Protein 6WQY (pdb70)

Structure (mmCIF, N/CA/C/O backbone):
data_6WQY
#
_entry.id   6WQY
#
_cell.length_a   40.480
_cell.length_b   92.310
_cell.length_c   95.150
_cell.angle_alpha   90.00
_cell.angle_beta   90.00
_cell.angle_gamma   90.00
#
_symmetry.space_group_name_H-M   'P 21 21 21'
#
loop_
_entity.id
_entity.type
_entity.pdbx_description
1 polymer Cellulase
2 non-polymer 'MAGNESIUM ION'
3 non-polymer 'CHLORIDE ION'
4 water water
#
loop_
_atom_site.group_PDB
_atom_site.id
_atom_site.type_symbol
_atom_site.label_atom_id
_atom_site.label_alt_id
_atom_site.label_comp_id
_atom_site.label_asym_id
_atom_site.label_entity_id
_atom_site.label_seq_id
_atom_site.pdbx_PDB_ins_code
_atom_site.Cartn_x
_atom_site.Cartn_y
_atom_site.Cartn_z
_atom_site.occupancy
_atom_site.B_iso_or_equiv
_atom_site.auth_seq_id
_atom_site.auth_comp_id
_atom_site.auth_asym_id
_atom_site.auth_atom_id
_atom_site.pdbx_PDB_model_num
ATOM 1 N N . HIS A 1 7 ? 64.963 63.045 42.182 1.00 49.03 7 HIS A N 1
ATOM 2 C CA . HIS A 1 7 ? 65.462 62.358 40.999 1.00 43.80 7 HIS A CA 1
ATOM 3 C C . HIS A 1 7 ? 65.669 60.880 41.295 1.00 38.58 7 HIS A C 1
ATOM 4 O O . HIS A 1 7 ? 66.768 60.454 41.653 1.00 50.64 7 HIS A O 1
ATOM 17 N N . HIS A 1 8 ? 64.608 60.097 41.154 1.00 21.19 8 HIS A N 1
ATOM 18 C CA . HIS A 1 8 ? 64.719 58.662 41.343 1.00 21.07 8 HIS A CA 1
ATOM 19 C C . HIS A 1 8 ? 64.746 57.892 40.033 1.00 16.36 8 HIS A C 1
ATOM 20 O O . HIS A 1 8 ? 64.913 56.666 40.070 1.00 18.93 8 HIS A O 1
ATOM 34 N N . HIS A 1 9 ? 64.577 58.555 38.884 1.00 14.79 9 HIS A N 1
ATOM 35 C CA . HIS A 1 9 ? 64.423 57.806 37.649 1.00 12.58 9 HIS A CA 1
ATOM 36 C C . HIS A 1 9 ? 65.712 57.074 37.300 1.00 12.85 9 HIS A C 1
ATOM 37 O O . HIS A 1 9 ? 66.801 57.420 37.750 1.00 14.09 9 HIS A O 1
ATOM 51 N N . HIS A 1 10 ? 65.557 56.032 36.483 1.00 12.61 10 HIS A N 1
ATOM 52 C CA . HIS A 1 10 ? 66.688 55.203 36.101 1.00 12.93 10 HIS A CA 1
ATOM 53 C C . HIS A 1 10 ? 66.547 54.779 34.647 1.00 12.85 10 HIS A C 1
ATOM 54 O O . HIS A 1 10 ? 65.480 54.875 34.052 1.00 12.53 10 HIS A O 1
ATOM 68 N N . HIS A 1 11 ? 67.650 54.304 34.080 1.00 13.30 11 HIS A N 1
ATOM 69 C CA . HIS A 1 11 ? 67.619 53.894 32.682 1.00 13.55 11 HIS A CA 1
ATOM 70 C C . HIS A 1 11 ? 66.796 52.627 32.497 1.00 13.09 11 HIS A C 1
ATOM 71 O O . HIS A 1 11 ? 66.613 51.813 33.419 1.00 13.39 11 HIS A O 1
ATOM 85 N N . GLU A 1 12 ? 66.263 52.465 31.294 1.00 14.69 12 GLU A N 1
ATOM 86 C CA . GLU A 1 12 ? 65.448 51.306 30.955 1.00 15.88 12 GLU A CA 1
ATOM 87 C C . GLU A 1 12 ? 66.313 50.434 30.053 1.00 16.34 12 GLU A C 1
ATOM 88 O O . GLU A 1 12 ? 66.168 50.423 28.832 1.00 30.36 12 GLU A O 1
ATOM 100 N N . ASN A 1 13 ? 67.246 49.714 30.673 1.00 24.33 13 ASN A N 1
ATOM 101 C CA . ASN A 1 13 ? 68.209 48.881 29.950 1.00 25.80 13 ASN A CA 1
ATOM 102 C C . ASN A 1 13 ? 67.609 47.498 29.671 1.00 35.17 13 ASN A C 1
ATOM 103 O O . ASN A 1 13 ? 68.141 46.454 30.052 1.00 31.19 13 ASN A O 1
ATOM 114 N N . LEU A 1 14 ? 66.461 47.530 28.987 1.00 28.78 14 LEU A N 1
ATOM 115 C CA . LEU A 1 14 ? 65.752 46.347 28.501 1.00 37.24 14 LEU A CA 1
ATOM 116 C C . LEU A 1 14 ? 65.572 46.490 26.991 1.00 46.02 14 LEU A C 1
ATOM 117 O O . LEU A 1 14 ? 66.246 47.322 26.372 1.00 38.32 14 LEU A O 1
ATOM 133 N N . TYR A 1 15 ? 64.681 45.701 26.379 1.00 19.64 15 TYR A N 1
ATOM 134 C CA . TYR A 1 15 ? 64.534 45.759 24.926 1.00 17.17 15 TYR A CA 1
ATOM 135 C C . TYR A 1 15 ? 63.083 45.764 24.455 1.00 19.05 15 TYR A C 1
ATOM 136 O O . TYR A 1 15 ? 62.674 46.661 23.716 1.00 19.31 15 TYR A O 1
ATOM 154 N N . PHE A 1 16 ? 62.293 44.771 24.848 1.00 17.40 16 PHE A N 1
ATOM 155 C CA . PHE A 1 16 ? 60.921 44.682 24.368 1.00 17.71 16 PHE A CA 1
ATOM 156 C C . PHE A 1 16 ? 60.017 45.656 25.119 1.00 15.70 16 PHE A C 1
ATOM 157 O O . PHE A 1 16 ? 60.288 46.020 26.268 1.00 18.10 16 PHE A O 1
ATOM 174 N N . GLN A 1 17 ? 58.934 46.074 24.457 1.00 15.88 17 GLN A N 1
ATOM 175 C CA . GLN A 1 17 ? 57.940 46.942 25.080 1.00 14.39 17 GLN A CA 1
ATOM 176 C C . GLN A 1 17 ? 57.506 46.362 26.420 1.0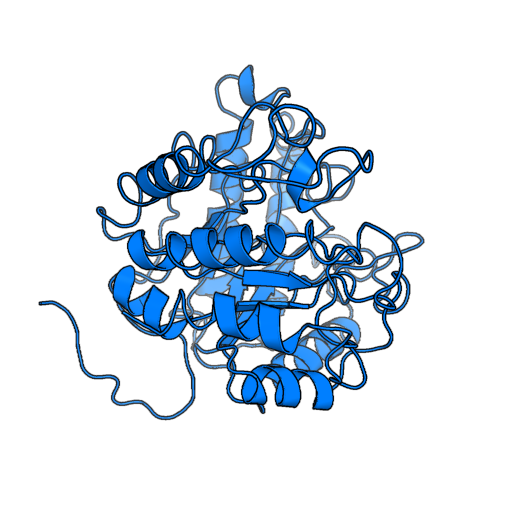0 12.04 17 GLN A C 1
ATOM 177 O O . GLN A 1 17 ? 57.303 45.152 26.539 1.00 13.32 17 GLN A O 1
ATOM 191 N N . SER A 1 18 ? 57.362 47.237 27.416 1.00 12.59 18 SER A N 1
ATOM 192 C CA . SER A 1 18 ? 56.968 46.802 28.751 1.00 12.07 18 SER A CA 1
ATOM 193 C C . SER A 1 18 ? 56.443 47.975 29.560 1.00 11.91 18 SER A C 1
ATOM 194 O O . SER A 1 18 ? 56.826 49.129 29.331 1.00 13.88 18 SER A O 1
ATOM 202 N N . VAL A 1 19 ? 55.589 47.679 30.540 1.00 10.39 19 VAL A N 1
ATOM 203 C CA . VAL A 1 19 ? 55.377 48.601 31.650 1.00 10.43 19 VAL A CA 1
ATOM 204 C C . VAL A 1 19 ? 56.670 48.645 32.458 1.00 11.11 19 VAL A C 1
ATOM 205 O O . VAL A 1 19 ? 57.379 47.631 32.573 1.00 11.79 19 VAL A O 1
ATOM 218 N N . SER A 1 20 ? 57.004 49.815 32.994 1.00 11.14 20 SER A N 1
ATOM 219 C CA . SER A 1 20 ? 58.263 49.964 33.719 1.00 11.29 20 SER A CA 1
ATOM 220 C C . SER A 1 20 ? 58.193 51.174 34.635 1.00 11.79 20 SER A C 1
ATOM 221 O O . SER A 1 20 ? 57.317 52.027 34.499 1.00 12.93 20 SER A O 1
ATOM 229 N N . GLY A 1 21 ? 59.146 51.244 35.566 1.00 11.95 21 GLY A N 1
ATOM 230 C CA . GLY A 1 21 ? 59.245 52.342 36.504 1.00 13.15 21 GLY A CA 1
ATOM 231 C C . GLY A 1 21 ? 58.928 51.912 37.924 1.00 11.50 21 GLY A C 1
ATOM 232 O O . GLY A 1 21 ? 58.196 50.946 38.173 1.00 11.62 21 GLY A O 1
ATOM 236 N N . GLU A 1 22 ? 59.475 52.680 38.877 1.00 11.76 22 GLU A N 1
ATOM 237 C CA . GLU A 1 22 ? 59.183 52.497 40.287 1.00 11.92 22 GLU A CA 1
ATOM 238 C C . GLU A 1 22 ? 58.278 53.582 40.839 1.00 13.74 22 GLU A C 1
ATOM 239 O O . GLU A 1 22 ? 57.589 53.345 41.835 1.00 17.71 22 GLU A O 1
ATOM 251 N N . THR A 1 23 ? 58.260 54.778 40.221 1.00 14.00 23 THR A N 1
ATOM 252 C CA . THR A 1 23 ? 57.470 55.894 40.709 1.00 14.51 23 THR A CA 1
ATOM 253 C C . THR A 1 23 ? 56.180 56.006 39.908 1.00 12.92 23 THR A C 1
ATOM 254 O O . THR A 1 23 ? 56.122 55.590 38.745 1.00 13.44 23 THR A O 1
ATOM 265 N N . PRO A 1 24 ? 55.131 56.571 40.506 1.00 13.09 24 PRO A N 1
ATOM 266 C CA . PRO A 1 24 ? 53.864 56.692 39.773 1.00 13.02 24 PRO A CA 1
ATOM 267 C C . PRO A 1 24 ? 53.984 57.376 38.434 1.00 13.15 24 PRO A C 1
ATOM 268 O O . PRO A 1 24 ? 53.364 56.933 37.466 1.00 13.27 24 PRO A O 1
ATOM 279 N N . LEU A 1 25 ? 54.740 58.463 38.344 1.00 13.86 25 LEU A N 1
ATOM 280 C CA . LEU A 1 25 ? 54.810 59.197 37.087 1.00 14.11 25 LEU A CA 1
ATOM 281 C C . LEU A 1 25 ? 55.563 58.407 36.024 1.00 14.37 25 LEU A C 1
ATOM 282 O O . LEU A 1 25 ? 55.195 58.449 34.844 1.00 14.09 25 LEU A O 1
ATOM 298 N N . GLU A 1 26 ? 56.602 57.660 36.417 1.00 14.34 26 GLU A N 1
ATOM 299 C CA . GLU A 1 26 ? 57.333 56.847 35.453 1.00 13.98 26 GLU A CA 1
ATOM 300 C C . GLU A 1 26 ? 56.505 55.666 34.960 1.00 12.91 26 GLU A C 1
ATOM 301 O O . GLU A 1 26 ? 56.549 55.306 33.776 1.00 13.27 26 GLU A O 1
ATOM 313 N N . ILE A 1 27 ? 55.762 55.039 35.859 1.00 12.11 27 ILE A N 1
ATOM 314 C CA . ILE A 1 27 ? 54.862 53.970 35.453 1.00 11.48 27 ILE A CA 1
ATOM 315 C C . ILE A 1 27 ? 53.822 54.512 34.485 1.00 11.64 27 ILE A C 1
ATOM 316 O O . ILE A 1 27 ? 53.515 53.889 33.458 1.00 11.71 27 ILE A O 1
ATOM 332 N N . ALA A 1 28 ? 53.297 55.701 34.771 1.00 11.42 28 ALA A N 1
ATOM 333 C CA . ALA A 1 28 ? 52.319 56.314 33.882 1.00 11.43 28 ALA A CA 1
ATOM 334 C C . ALA A 1 28 ? 52.900 56.584 32.499 1.00 11.68 28 ALA A C 1
ATOM 335 O O . ALA A 1 28 ? 52.218 56.362 31.493 1.00 12.27 28 ALA A O 1
ATOM 342 N N . VAL A 1 29 ? 54.144 57.074 32.422 1.00 12.49 29 VAL A N 1
ATOM 343 C CA . VAL A 1 29 ? 54.766 57.283 31.116 1.00 12.78 29 VAL A CA 1
ATOM 344 C C . VAL A 1 29 ? 54.800 55.986 30.329 1.00 12.90 29 VAL A C 1
ATOM 345 O O . VAL A 1 29 ? 54.518 55.967 29.126 1.00 13.51 29 VAL A O 1
ATOM 358 N N . SER A 1 30 ? 55.152 54.879 30.984 1.00 12.43 30 SER A N 1
ATOM 359 C CA . SER A 1 30 ? 55.286 53.623 30.260 1.00 11.69 30 SER A CA 1
ATOM 360 C C . SER A 1 30 ? 53.945 53.141 29.725 1.00 10.89 30 SER A C 1
ATOM 361 O O . SER A 1 30 ? 53.905 52.430 28.719 1.00 12.06 30 SER A O 1
ATOM 369 N N . LEU A 1 31 ? 52.837 53.491 30.392 1.00 10.70 31 LEU A N 1
ATOM 370 C CA . LEU A 1 31 ? 51.501 53.086 29.961 1.00 10.50 31 LEU A CA 1
ATOM 371 C C . LEU A 1 31 ? 50.896 54.032 28.928 1.00 9.78 31 LEU A C 1
ATOM 372 O O . LEU A 1 31 ? 49.997 53.616 28.186 1.00 10.16 31 LEU A O 1
ATOM 388 N N . GLY A 1 32 ? 51.353 55.276 28.865 1.00 10.82 32 GLY A N 1
ATOM 389 C CA . GLY A 1 32 ? 50.961 56.175 27.783 1.00 10.63 32 GLY A CA 1
ATOM 390 C C . GLY A 1 32 ? 49.467 56.405 27.672 1.00 10.36 32 GLY A C 1
ATOM 391 O O . GLY A 1 32 ? 48.786 56.740 28.651 1.00 11.02 32 GLY A O 1
ATOM 395 N N . LEU A 1 33 ? 48.962 56.270 26.444 1.00 10.21 33 LEU A N 1
ATOM 396 C CA . LEU A 1 33 ? 47.543 56.438 26.133 1.00 9.77 33 LEU A CA 1
ATOM 397 C C . LEU A 1 33 ? 46.947 55.066 25.885 1.00 9.27 33 LEU A C 1
ATOM 398 O O . LEU A 1 33 ? 47.480 54.289 25.079 1.00 10.06 33 LEU A O 1
ATOM 414 N N . GLY A 1 34 ? 45.845 54.757 26.566 1.00 9.29 34 GLY A N 1
ATOM 415 C CA . GLY A 1 34 ? 45.233 53.452 26.470 1.00 8.61 34 GLY A CA 1
ATOM 416 C C . GLY A 1 34 ? 43.910 53.433 25.717 1.00 8.27 34 GLY A C 1
ATOM 417 O O . GLY A 1 34 ? 43.256 54.443 25.499 1.00 8.91 34 GLY A O 1
ATOM 421 N N . TRP A 1 3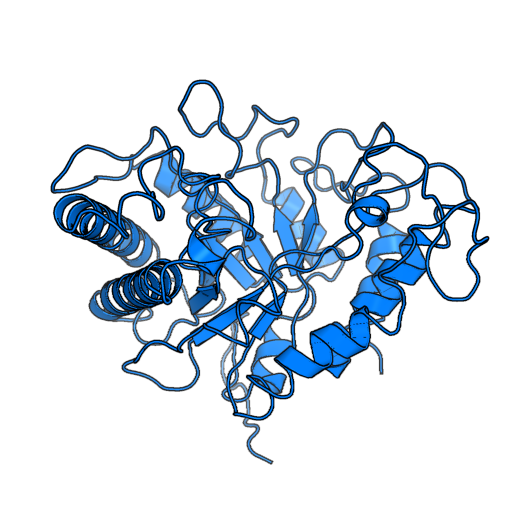5 ? 43.498 52.211 25.384 1.00 8.61 35 TRP A N 1
ATOM 422 C CA . TRP A 1 35 ? 42.271 51.939 24.649 1.00 8.78 35 TRP A CA 1
ATOM 423 C C . TRP A 1 35 ? 41.716 50.613 25.138 1.00 8.56 35 TRP A C 1
ATOM 424 O O . TRP A 1 35 ? 42.471 49.659 25.324 1.00 9.20 35 TRP A O 1
ATOM 445 N N . ASN A 1 36 ? 40.393 50.555 25.323 1.00 8.18 36 ASN A N 1
ATOM 446 C CA . ASN A 1 36 ? 39.712 49.334 25.728 1.00 8.27 36 ASN A CA 1
ATOM 447 C C . ASN A 1 36 ? 39.084 48.611 24.548 1.00 8.48 36 ASN A C 1
ATOM 448 O O . ASN A 1 36 ? 38.343 49.218 23.766 1.00 8.51 36 ASN A O 1
ATOM 459 N N . LEU A 1 37 ? 39.331 47.309 24.472 1.00 8.27 37 LEU A N 1
ATOM 460 C CA . LEU A 1 37 ? 38.662 46.406 23.529 1.00 8.57 37 LEU A CA 1
ATOM 461 C C . LEU A 1 37 ? 37.305 46.020 24.123 1.00 8.26 37 LEU A C 1
ATOM 462 O O . LEU A 1 37 ? 37.123 44.965 24.727 1.00 8.75 37 LEU A O 1
ATOM 478 N N . GLY A 1 38 ? 36.334 46.938 24.008 1.00 7.80 38 GLY A N 1
ATOM 479 C CA . GLY A 1 38 ? 35.067 46.787 24.699 1.00 8.20 38 GLY A CA 1
ATOM 480 C C . GLY A 1 38 ? 34.006 46.066 23.878 1.00 8.07 38 GLY A C 1
ATOM 481 O O . GLY A 1 38 ? 34.056 45.992 22.656 1.00 8.57 38 GLY A O 1
ATOM 485 N N . ASN A 1 39 ? 32.991 45.566 24.589 1.00 8.65 39 ASN A N 1
ATOM 486 C CA . ASN A 1 39 ? 31.934 44.749 23.978 1.00 9.36 39 ASN A CA 1
ATOM 487 C C . ASN A 1 39 ? 32.529 43.637 23.121 1.00 8.78 39 ASN A C 1
ATOM 488 O O . ASN A 1 39 ? 32.051 43.337 22.030 1.00 9.61 39 ASN A O 1
ATOM 499 N N . GLN A 1 40 ? 33.566 42.997 23.648 1.00 8.46 40 GLN A N 1
ATOM 500 C CA . GLN A 1 40 ? 34.375 42.020 22.921 1.00 8.24 40 GLN A CA 1
ATOM 501 C C . GLN A 1 40 ? 34.483 40.775 23.802 1.00 8.29 40 GLN A C 1
ATOM 502 O O . GLN A 1 40 ? 33.481 40.072 23.980 1.00 8.56 40 GLN A O 1
ATOM 516 N N . LEU A 1 41 ? 35.649 40.487 24.397 1.00 8.24 41 LEU A N 1
ATOM 517 C CA . LEU A 1 41 ? 35.725 39.325 25.288 1.00 8.43 41 LEU A CA 1
ATOM 518 C C . LEU A 1 41 ? 34.924 39.527 26.568 1.00 7.99 41 LEU A C 1
ATOM 519 O O . LEU A 1 41 ? 34.694 38.553 27.304 1.00 8.82 41 LEU A O 1
ATOM 535 N N . ASP A 1 42 ? 34.496 40.761 26.839 1.00 8.27 42 ASP A N 1
ATOM 536 C CA . ASP A 1 42 ? 33.569 41.045 27.922 1.00 8.00 42 ASP A CA 1
ATOM 537 C C . ASP A 1 42 ? 32.126 40.664 27.598 1.00 8.00 42 ASP A C 1
ATOM 538 O O . ASP A 1 42 ? 31.316 40.505 28.530 1.00 8.43 42 ASP A O 1
ATOM 547 N N . ALA A 1 43 ? 31.784 40.535 26.322 1.00 8.76 43 ALA A N 1
ATOM 548 C CA . ALA A 1 43 ? 30.405 40.284 25.931 1.00 9.19 43 ALA A CA 1
ATOM 549 C C . ALA A 1 43 ? 29.983 38.881 26.352 1.00 9.21 43 ALA A C 1
ATOM 550 O O . ALA A 1 43 ? 30.772 37.928 26.314 1.00 10.06 43 ALA A O 1
ATOM 557 N N . HIS A 1 44 ? 28.720 38.755 26.735 1.00 9.92 44 HIS A N 1
ATOM 558 C CA . HIS A 1 44 ? 28.181 37.469 27.146 1.00 10.62 44 HIS A CA 1
ATOM 559 C C . HIS A 1 44 ? 26.696 37.453 26.812 1.00 11.49 44 HIS A C 1
ATOM 560 O O . HIS A 1 44 ? 26.027 38.489 26.853 1.00 12.66 44 HIS A O 1
ATOM 574 N N . ASN A 1 45 ? 26.186 36.265 26.510 1.00 11.84 45 ASN A N 1
ATOM 575 C CA . ASN A 1 45 ? 24.805 36.104 26.099 1.00 14.82 45 ASN A CA 1
ATOM 576 C C . ASN A 1 45 ? 24.388 34.703 26.491 1.00 14.17 45 ASN A C 1
ATOM 577 O O . ASN A 1 45 ? 25.152 33.749 26.326 1.00 15.31 45 ASN A O 1
ATOM 588 N N . ASN A 1 46 ? 23.175 34.593 27.035 1.00 19.45 46 ASN A N 1
ATOM 589 C CA . ASN A 1 46 ? 22.620 33.303 27.445 1.00 25.05 46 ASN A CA 1
ATOM 590 C C . ASN A 1 46 ? 23.541 32.586 28.432 1.00 29.72 46 ASN A C 1
ATOM 591 O O . ASN A 1 46 ? 23.691 31.364 28.394 1.00 28.70 46 ASN A O 1
ATOM 602 N N . GLY A 1 47 ? 24.168 33.360 29.318 1.00 27.95 47 GLY A N 1
ATOM 603 C CA . GLY A 1 47 ? 24.960 32.821 30.403 1.00 26.44 47 GLY A CA 1
ATOM 604 C C . GLY A 1 47 ? 26.405 32.506 30.077 1.00 23.49 47 GLY A C 1
ATOM 605 O O . GLY A 1 47 ? 27.140 32.056 30.969 1.00 23.10 47 GLY A O 1
ATOM 609 N N . VAL A 1 48 ? 26.850 32.735 28.844 1.00 15.51 48 VAL A N 1
ATOM 610 C CA . VAL A 1 48 ? 28.176 32.327 28.418 1.00 13.23 48 VAL A CA 1
ATOM 611 C C . VAL A 1 48 ? 28.830 33.490 27.705 1.00 12.40 48 VAL A C 1
ATOM 612 O O . VAL A 1 48 ? 28.203 34.172 26.884 1.00 12.72 48 VAL A O 1
ATOM 625 N N . ALA A 1 49 ? 30.095 33.718 28.011 1.00 11.18 49 ALA A N 1
ATOM 626 C CA . ALA A 1 49 ? 30.901 34.653 27.245 1.00 10.48 49 ALA A CA 1
ATOM 627 C C . ALA A 1 49 ? 30.775 34.341 25.765 1.00 10.94 49 ALA A C 1
ATOM 628 O O . ALA A 1 49 ? 30.803 33.182 25.361 1.00 14.05 49 ALA A O 1
ATOM 635 N N . ASP A 1 50 ? 30.597 35.385 24.957 1.00 10.96 50 ASP A N 1
ATOM 636 C CA . ASP A 1 50 ? 30.232 35.231 23.545 1.00 11.46 50 ASP A CA 1
ATOM 637 C C . ASP A 1 50 ? 30.730 36.505 22.839 1.00 10.97 50 ASP A C 1
ATOM 638 O O . ASP A 1 50 ? 30.023 37.508 22.777 1.00 11.17 50 ASP A O 1
ATOM 647 N N . GLU A 1 51 ? 31.962 36.436 22.351 1.00 10.43 51 GLU A N 1
ATOM 648 C CA . GLU A 1 51 ? 32.702 37.602 21.878 1.00 10.61 51 GLU A CA 1
ATOM 649 C C . GLU A 1 51 ? 31.981 38.378 20.785 1.00 10.31 51 GLU A C 1
ATOM 650 O O . GLU A 1 51 ? 32.148 39.604 20.692 1.00 11.47 51 GLU A O 1
ATOM 662 N N . THR A 1 52 ? 31.227 37.706 19.933 1.00 10.38 52 THR A N 1
ATOM 663 C CA . THR A 1 52 ? 30.625 38.359 18.782 1.00 10.59 52 THR A CA 1
ATOM 664 C C . THR A 1 52 ? 29.154 38.694 19.002 1.00 10.60 52 THR A C 1
ATOM 665 O O . THR A 1 52 ? 28.463 39.038 18.033 1.00 12.68 52 THR A O 1
ATOM 676 N N . SER A 1 53 ? 28.663 38.634 20.243 1.00 10.70 53 SER A N 1
ATOM 677 C CA . SER A 1 53 ? 27.239 38.790 20.488 1.00 11.47 53 SER A CA 1
ATOM 678 C C . SER A 1 53 ? 26.803 40.210 20.819 1.00 10.82 53 SER A C 1
ATOM 679 O O . SER A 1 53 ? 25.587 40.448 20.907 1.00 11.59 53 SER A O 1
ATOM 687 N N . TRP A 1 54 ? 27.740 41.137 21.027 1.00 10.01 54 TRP A N 1
ATOM 688 C CA . TRP A 1 54 ? 27.403 42.515 21.373 1.00 10.17 54 TRP A CA 1
ATOM 689 C C . TRP A 1 54 ? 27.920 43.477 20.305 1.00 10.22 54 TRP A C 1
ATOM 690 O O . TRP A 1 54 ? 28.537 44.503 20.615 1.00 11.24 54 TRP A O 1
ATOM 711 N N . GLY A 1 55 ? 27.693 43.149 19.044 1.00 10.51 55 GLY A N 1
ATOM 712 C CA . GLY A 1 55 ? 27.877 44.110 17.987 1.00 11.59 55 GLY A CA 1
ATOM 713 C C . GLY A 1 55 ? 29.233 44.150 17.322 1.00 10.69 55 GLY A C 1
ATOM 714 O O . GLY A 1 55 ? 29.416 44.968 16.404 1.00 12.89 55 GLY A O 1
ATOM 718 N N . ASN A 1 56 ? 30.175 43.308 17.729 1.00 9.72 56 ASN A N 1
ATOM 719 C CA . ASN A 1 56 ? 31.499 43.273 17.122 1.00 9.94 56 ASN A CA 1
ATOM 720 C C . ASN A 1 56 ? 31.783 41.915 16.503 1.00 9.87 56 ASN A C 1
ATOM 721 O O . ASN A 1 56 ? 31.389 40.883 17.043 1.00 11.27 56 ASN A O 1
ATOM 732 N N . ALA A 1 57 ? 32.466 41.922 15.365 1.00 9.81 57 ALA A N 1
ATOM 733 C CA . ALA A 1 57 ? 33.098 40.719 14.846 1.00 10.01 57 ALA A CA 1
ATOM 734 C C . ALA A 1 57 ? 34.375 40.451 15.638 1.00 9.29 57 ALA A C 1
ATOM 735 O O . ALA A 1 57 ? 34.843 41.288 16.411 1.00 9.90 57 ALA A O 1
ATOM 742 N N . ALA A 1 58 ? 34.940 39.263 15.442 1.00 10.57 58 ALA A N 1
ATOM 743 C CA . ALA A 1 58 ? 36.087 38.834 16.228 1.00 10.83 58 ALA A CA 1
ATOM 744 C C . ALA A 1 58 ? 37.282 39.754 16.033 1.00 10.27 58 ALA A C 1
ATOM 745 O O . ALA A 1 58 ? 37.603 40.172 14.919 1.00 11.32 58 ALA A O 1
ATOM 752 N N . ALA A 1 59 ? 37.969 40.048 17.135 1.00 9.87 59 ALA A N 1
ATOM 753 C CA . ALA A 1 59 ? 39.156 40.898 17.101 1.00 10.23 59 ALA A CA 1
ATOM 754 C C . ALA A 1 59 ? 40.297 40.196 16.378 1.00 10.25 59 ALA A C 1
ATOM 755 O O . ALA A 1 59 ? 40.395 38.964 16.380 1.00 10.79 59 ALA A O 1
ATOM 762 N N . THR A 1 60 ? 41.190 40.999 15.783 1.00 10.77 60 THR A N 1
ATOM 763 C CA . THR A 1 60 ? 42.243 40.498 14.914 1.00 11.70 60 THR A CA 1
ATOM 764 C C . THR A 1 60 ? 43.560 41.220 15.178 1.00 10.29 60 THR A C 1
ATOM 765 O O . THR A 1 60 ? 43.599 42.300 15.770 1.00 10.98 60 THR A O 1
ATOM 776 N N . GLN A 1 61 ? 44.641 40.627 14.660 1.00 11.42 61 GLN A N 1
ATOM 777 C CA . GLN A 1 61 ? 45.922 41.323 14.642 1.00 11.18 61 GLN A CA 1
ATOM 778 C C . GLN A 1 61 ? 45.812 42.660 13.926 1.00 11.07 61 GLN A C 1
ATOM 779 O O . GLN A 1 61 ? 46.447 43.641 14.324 1.00 12.15 61 GLN A O 1
ATOM 793 N N . ALA A 1 62 ? 45.018 42.720 12.856 1.00 11.68 62 ALA A N 1
ATOM 794 C CA . ALA A 1 62 ? 44.891 43.955 12.096 1.00 12.29 62 ALA A CA 1
ATOM 795 C C . ALA A 1 62 ? 44.410 45.103 12.974 1.00 11.29 62 ALA A C 1
ATOM 796 O O . ALA A 1 62 ? 44.852 46.246 12.812 1.00 12.01 62 ALA A O 1
ATOM 803 N N . LEU A 1 63 ? 43.495 44.833 13.903 1.00 10.83 63 LEU A N 1
ATOM 804 C CA . LEU A 1 63 ? 43.055 45.876 14.829 1.00 10.64 63 LEU A CA 1
ATOM 805 C C . LEU A 1 63 ? 44.223 46.385 15.662 1.00 9.94 63 LEU A C 1
ATOM 806 O O . LEU A 1 63 ? 44.423 47.593 15.802 1.00 10.58 63 LEU A O 1
ATOM 822 N N . PHE A 1 64 ? 44.988 45.474 16.257 1.00 10.24 64 PHE A N 1
ATOM 823 C CA . PHE A 1 64 ? 46.068 45.885 17.150 1.00 10.58 64 PHE A CA 1
ATOM 824 C C . PHE A 1 64 ? 47.169 46.607 16.399 1.00 10.93 64 PHE A C 1
ATOM 825 O O . PHE A 1 64 ? 47.740 47.572 16.918 1.00 10.63 64 PHE A O 1
ATOM 842 N N . ASP A 1 65 ? 47.450 46.193 15.164 1.00 10.90 65 ASP A N 1
ATOM 843 C CA . ASP A 1 65 ? 48.398 46.931 14.347 1.00 11.40 65 ASP A CA 1
ATOM 844 C C . ASP A 1 65 ? 47.909 48.353 14.117 1.00 11.43 65 ASP A C 1
ATOM 845 O O . ASP A 1 65 ? 48.692 49.311 14.160 1.00 12.26 65 ASP A O 1
ATOM 854 N N . ALA A 1 66 ? 46.601 48.506 13.874 1.00 11.05 66 ALA A N 1
ATOM 855 C CA . ALA A 1 66 ? 46.026 49.824 13.659 1.00 11.94 66 ALA A CA 1
ATOM 856 C C . ALA A 1 66 ? 46.105 50.671 14.923 1.00 10.44 66 ALA A C 1
ATOM 857 O O . ALA A 1 66 ? 46.378 51.877 14.843 1.00 11.59 66 ALA A O 1
ATOM 864 N N . LEU A 1 67 ? 45.868 50.074 16.095 1.00 10.38 67 LEU A N 1
ATOM 865 C CA . LEU A 1 67 ? 45.968 50.832 17.344 1.00 10.83 67 LEU A CA 1
ATOM 866 C C . LEU A 1 67 ? 47.383 51.369 17.535 1.00 10.70 67 LEU A C 1
ATOM 867 O O . LEU A 1 67 ? 47.580 52.527 17.919 1.00 11.10 67 LEU A O 1
ATOM 883 N N . ALA A 1 68 ? 48.387 50.519 17.301 1.00 11.31 68 ALA A N 1
ATOM 884 C CA . ALA A 1 68 ? 49.773 50.946 17.438 1.00 12.10 68 ALA A CA 1
ATOM 885 C C . ALA A 1 68 ? 50.112 52.011 16.406 1.00 11.37 68 ALA A C 1
ATOM 886 O O . ALA A 1 68 ? 50.754 53.021 16.730 1.00 12.85 68 ALA A O 1
ATOM 893 N N . ASN A 1 69 ? 49.670 51.826 15.167 1.00 12.04 69 ASN A N 1
ATOM 894 C CA . ASN A 1 69 ? 49.952 52.831 14.146 1.00 13.23 69 ASN A CA 1
ATOM 895 C C . ASN A 1 69 ? 49.314 54.170 14.481 1.00 12.58 69 ASN A C 1
ATOM 896 O O . ASN A 1 69 ? 49.861 55.220 14.134 1.00 14.03 69 ASN A O 1
ATOM 907 N N . ALA A 1 70 ? 48.158 54.148 15.136 1.00 11.98 70 ALA A N 1
ATOM 908 C CA . ALA A 1 70 ? 47.462 55.366 15.527 1.00 12.14 70 ALA A CA 1
ATOM 909 C C . ALA A 1 70 ? 48.103 56.059 16.722 1.00 12.20 70 ALA A C 1
ATOM 910 O O . ALA A 1 70 ? 47.738 57.203 17.019 1.00 13.68 70 ALA A O 1
ATOM 917 N N . GLY A 1 71 ? 49.029 55.407 17.415 1.00 11.99 71 GLY A N 1
ATOM 918 C CA . GLY A 1 71 ? 49.738 56.014 18.512 1.00 12.33 71 GLY A CA 1
ATOM 919 C C . GLY A 1 71 ? 49.270 55.641 19.897 1.00 11.16 71 GLY A C 1
ATOM 920 O O . GLY A 1 71 ? 49.729 56.261 20.870 1.00 12.11 71 GLY A O 1
ATOM 924 N N . PHE A 1 72 ? 48.393 54.658 20.030 1.00 10.96 72 PHE A N 1
ATOM 925 C CA . PHE A 1 72 ? 48.090 54.142 21.357 1.00 10.04 72 PHE A CA 1
ATOM 926 C C . PHE A 1 72 ? 49.281 53.355 21.892 1.00 10.40 72 PHE A C 1
ATOM 927 O O . PHE A 1 72 ? 50.069 52.787 21.134 1.00 11.93 72 PHE A O 1
ATOM 944 N N . THR A 1 73 ? 49.403 53.332 23.221 1.00 9.84 73 THR A N 1
ATOM 945 C CA . THR A 1 73 ? 50.497 52.675 23.930 1.00 10.56 73 THR A CA 1
ATOM 946 C C . THR A 1 73 ? 50.093 51.336 24.525 1.00 9.46 73 THR A C 1
ATOM 947 O O . THR A 1 73 ? 50.912 50.397 24.589 1.00 10.12 73 THR A O 1
ATOM 958 N N . SER A 1 74 ? 48.850 51.263 25.013 1.00 9.20 74 SER A N 1
ATOM 959 C CA . SER A 1 74 ? 48.400 50.163 25.846 1.00 9.07 74 SER A CA 1
ATOM 960 C C . SER A 1 74 ? 46.948 49.832 25.525 1.00 9.11 74 SER A C 1
ATOM 961 O O . SER A 1 74 ? 46.163 50.723 25.198 1.00 9.50 74 SER A O 1
ATOM 969 N N . VAL A 1 75 ? 46.580 48.559 25.672 1.00 8.68 75 VAL A N 1
ATOM 970 C CA . VAL A 1 75 ? 45.203 48.121 25.457 1.00 8.33 75 VAL A CA 1
ATOM 971 C C . VAL A 1 75 ? 44.710 47.367 26.675 1.00 8.65 75 VAL A C 1
ATOM 972 O O . VAL A 1 75 ? 45.348 46.401 27.117 1.00 10.61 75 VAL A O 1
ATOM 985 N N . ARG A 1 76 ? 43.536 47.751 27.175 1.00 7.71 76 ARG A N 1
ATOM 986 C CA . ARG A 1 76 ? 42.836 46.966 28.178 1.00 7.85 76 ARG A CA 1
ATOM 987 C C . ARG A 1 76 ? 41.885 46.031 27.460 1.00 7.60 76 ARG A C 1
ATOM 988 O O . ARG A 1 76 ? 41.122 46.449 26.577 1.00 8.22 76 ARG A O 1
ATOM 1009 N N . ILE A 1 77 ? 41.968 44.758 27.825 1.00 7.66 77 ILE A N 1
ATOM 1010 C CA . ILE A 1 77 ? 41.218 43.661 27.232 1.00 8.22 77 ILE A CA 1
ATOM 1011 C C . ILE A 1 77 ? 40.307 43.130 28.336 1.00 7.61 77 ILE A C 1
ATOM 1012 O O . ILE A 1 77 ? 40.682 42.208 29.084 1.00 8.49 77 ILE A O 1
ATOM 1028 N N . PRO A 1 78 ? 39.106 43.674 28.488 1.00 7.85 78 PRO A N 1
ATOM 1029 C CA . PRO A 1 78 ? 38.163 43.110 29.459 1.00 8.17 78 PRO A CA 1
ATOM 1030 C C . PRO A 1 78 ? 37.804 41.694 29.043 1.00 7.56 78 PRO A C 1
ATOM 1031 O O . PRO A 1 78 ? 37.552 41.429 27.863 1.00 8.71 78 PRO A O 1
ATOM 1042 N N . VAL A 1 79 ? 37.748 40.781 30.021 1.00 7.43 79 VAL A N 1
ATOM 1043 C CA . VAL A 1 79 ? 37.412 39.387 29.739 1.00 7.71 79 VAL A CA 1
ATOM 1044 C C . VAL A 1 79 ? 36.335 38.942 30.723 1.00 7.59 79 VAL A C 1
ATOM 1045 O O . VAL A 1 79 ? 36.562 38.943 31.938 1.00 7.66 79 VAL A O 1
ATOM 1058 N N . THR A 1 80 ? 35.185 38.541 30.189 1.00 7.88 80 THR A N 1
ATOM 1059 C CA . THR A 1 80 ? 34.151 37.864 30.956 1.00 7.88 80 THR A CA 1
ATOM 1060 C C . THR A 1 80 ? 34.357 36.364 30.812 1.00 7.79 80 THR A C 1
ATOM 1061 O O . THR A 1 80 ? 34.567 35.865 29.701 1.00 8.76 80 THR A O 1
ATOM 1072 N N . TRP A 1 81 ? 34.300 35.637 31.939 1.00 8.03 81 TRP A N 1
ATOM 1073 C CA . TRP A 1 81 ? 34.635 34.223 31.974 1.00 8.35 81 TRP A CA 1
ATOM 1074 C C . TRP A 1 81 ? 33.402 33.363 32.222 1.00 8.94 81 TRP A C 1
ATOM 1075 O O . TRP A 1 81 ? 33.517 32.131 32.331 1.00 9.54 81 TRP A O 1
ATOM 1096 N N . LEU A 1 82 ? 32.234 33.991 32.337 1.00 9.06 82 LEU A N 1
ATOM 1097 C CA . LEU A 1 82 ? 30.986 33.296 32.594 1.00 9.69 82 LEU A CA 1
ATOM 1098 C C . LEU A 1 82 ? 30.770 32.188 31.575 1.00 9.52 82 LEU A C 1
ATOM 1099 O O . LEU A 1 82 ? 30.978 32.360 30.374 1.00 10.26 82 LEU A O 1
ATOM 1115 N N . GLY A 1 83 ? 30.346 31.033 32.070 1.00 10.37 83 GLY A N 1
ATOM 1116 C CA . GLY A 1 83 ? 30.096 29.890 31.228 1.00 12.28 83 GLY A CA 1
ATOM 1117 C C . GLY A 1 83 ? 31.323 29.135 30.787 1.00 11.51 83 GLY A C 1
ATOM 1118 O O . GLY A 1 83 ? 31.188 28.135 30.070 1.00 13.82 83 GLY A O 1
ATOM 1122 N N . HIS A 1 84 ? 32.511 29.546 31.208 1.00 10.70 84 HIS A N 1
ATOM 1123 C CA . HIS A 1 84 ? 33.762 28.901 30.836 1.00 11.07 84 HIS A CA 1
ATOM 1124 C C . HIS A 1 84 ? 34.582 28.472 32.044 1.00 12.04 84 HIS A C 1
ATOM 1125 O O . HIS A 1 84 ? 35.792 28.226 31.911 1.00 12.75 84 HIS A O 1
ATOM 1139 N N . VAL A 1 85 ? 33.963 28.375 33.215 1.00 11.80 85 VAL A N 1
ATOM 1140 C CA . VAL A 1 85 ? 34.655 27.981 34.438 1.00 11.40 85 VAL A CA 1
ATOM 1141 C C . VAL A 1 85 ? 33.904 26.821 35.077 1.00 11.89 85 VAL A C 1
ATOM 1142 O O . VAL A 1 85 ? 32.679 26.883 35.255 1.00 13.23 85 VAL A O 1
ATOM 1155 N N . GLY A 1 86 ? 34.627 25.759 35.409 1.00 11.49 86 GLY A N 1
ATOM 1156 C CA . GLY A 1 86 ? 34.041 24.580 36.000 1.00 13.04 86 GLY A CA 1
ATOM 1157 C C . GLY A 1 86 ? 33.681 24.781 37.464 1.00 13.24 86 GLY A C 1
ATOM 1158 O O . GLY A 1 86 ? 33.792 25.861 38.041 1.00 13.31 86 GLY A O 1
ATOM 1162 N N . GLU A 1 87 ? 33.251 23.682 38.072 1.00 14.79 87 GLU A N 1
ATOM 1163 C CA . GLU A 1 87 ? 32.767 23.692 39.441 1.00 15.41 87 GLU A CA 1
ATOM 1164 C C . GLU A 1 87 ? 33.924 23.644 40.438 1.00 13.75 87 GLU A C 1
ATOM 1165 O O . GLU A 1 87 ? 35.074 23.329 40.104 1.00 14.16 87 GLU A O 1
ATOM 1177 N N . ALA A 1 88 ? 33.596 23.955 41.692 1.00 15.13 88 ALA A N 1
ATOM 1178 C CA . ALA A 1 88 ? 34.550 23.822 42.777 1.00 14.66 88 ALA A CA 1
ATOM 1179 C C . ALA A 1 88 ? 34.968 22.358 42.921 1.00 14.51 88 ALA A C 1
ATOM 1180 O O . ALA A 1 88 ? 34.197 21.449 42.593 1.00 16.81 88 ALA A O 1
ATOM 1187 N N . PRO A 1 89 ? 36.176 22.089 43.437 1.00 14.99 89 PRO A N 1
ATOM 1188 C CA . PRO A 1 89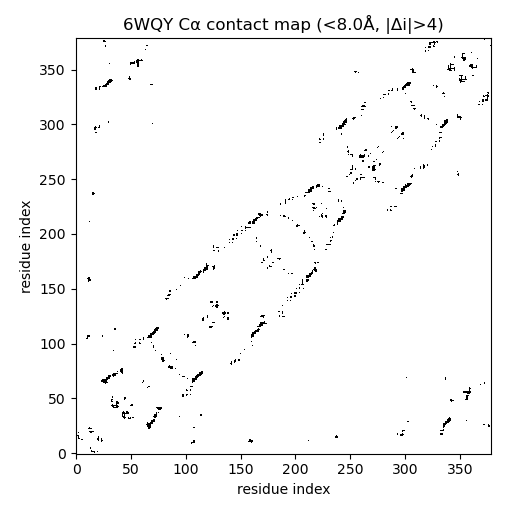 ? 37.149 23.055 43.947 1.00 15.44 89 PRO A CA 1
ATOM 1189 C C . PRO A 1 89 ? 38.136 23.576 42.903 1.00 13.99 89 PRO A C 1
ATOM 1190 O O . PRO A 1 89 ? 38.903 24.490 43.191 1.00 16.07 89 PRO A O 1
ATOM 1201 N N . ASP A 1 90 ? 38.144 22.985 41.711 1.00 13.83 90 ASP A N 1
ATOM 1202 C CA . ASP A 1 90 ? 39.183 23.330 40.751 1.00 15.15 90 ASP A CA 1
ATOM 1203 C C . ASP A 1 90 ? 38.858 24.579 39.947 1.00 12.09 90 ASP A C 1
ATOM 1204 O O . ASP A 1 90 ? 39.778 25.278 39.524 1.00 13.10 90 ASP A O 1
ATOM 1213 N N . TYR A 1 91 ? 37.583 24.873 39.725 1.00 11.68 91 TYR A N 1
ATOM 1214 C CA . TYR A 1 91 ? 37.180 26.018 38.919 1.00 10.81 91 TYR A CA 1
ATOM 1215 C C . TYR A 1 91 ? 37.987 26.075 37.622 1.00 10.28 91 TYR A C 1
ATOM 1216 O O . TYR A 1 91 ? 38.554 27.100 37.257 1.00 10.55 91 TYR A O 1
ATOM 1234 N N . THR A 1 92 ? 38.014 24.954 36.909 1.00 10.60 92 THR A N 1
ATOM 1235 C CA . THR A 1 92 ? 38.872 24.837 35.737 1.00 11.07 92 THR A CA 1
ATOM 1236 C C . THR A 1 92 ? 38.350 25.715 34.613 1.00 10.69 92 THR A C 1
ATOM 1237 O O . THR A 1 92 ? 37.162 25.662 34.259 1.00 11.51 92 THR A O 1
ATOM 1248 N N . ILE A 1 93 ? 39.239 26.508 34.031 1.00 10.55 93 ILE A N 1
ATOM 1249 C CA . ILE A 1 93 ? 38.870 27.370 32.911 1.00 11.17 93 ILE A CA 1
ATOM 1250 C C . ILE A 1 93 ? 38.954 26.583 31.609 1.00 11.20 93 ILE A C 1
ATOM 1251 O O . ILE A 1 93 ? 39.950 25.898 31.342 1.00 11.93 93 ILE A O 1
ATOM 1267 N N A ASP A 1 94 ? 37.908 26.672 30.779 0.61 11.09 94 ASP A N 1
ATOM 1268 N N B ASP A 1 94 ? 37.892 26.687 30.809 0.39 11.97 94 ASP A N 1
ATOM 1269 C CA A ASP A 1 94 ? 37.917 26.001 29.480 0.61 11.92 94 ASP A CA 1
ATOM 1270 C CA B ASP A 1 94 ? 37.862 26.229 29.431 0.39 10.51 94 ASP A CA 1
ATOM 1271 C C A ASP A 1 94 ? 39.162 26.390 28.685 0.61 12.28 94 ASP A C 1
ATOM 1272 C C B ASP A 1 94 ? 39.153 26.603 28.722 0.39 11.09 94 ASP A C 1
ATOM 1273 O O A ASP A 1 94 ? 39.446 27.575 28.498 0.61 10.60 94 ASP A O 1
ATOM 1274 O O B ASP A 1 94 ? 39.515 27.786 28.640 0.39 12.70 94 ASP A O 1
ATOM 1291 N N A GLU A 1 95 ? 39.889 25.390 28.177 0.61 12.51 95 GLU A N 1
ATOM 1292 N N B GLU A 1 95 ? 39.849 25.590 28.209 0.39 11.36 95 GLU A N 1
ATOM 1293 C CA A GLU A 1 95 ? 41.214 25.687 27.636 0.61 10.66 95 GLU A CA 1
ATOM 1294 C CA B GLU A 1 95 ? 41.193 25.799 27.684 0.39 13.26 95 GLU A CA 1
ATOM 1295 C C A GLU A 1 95 ? 41.129 26.502 26.350 0.61 10.04 95 GLU A C 1
ATOM 1296 C C B GLU A 1 95 ? 41.170 26.466 26.316 0.39 12.48 95 GLU A C 1
ATOM 1297 O O A GLU A 1 95 ? 41.987 27.360 26.093 0.61 12.06 95 GLU A O 1
ATOM 1298 O O B GLU A 1 95 ? 42.110 27.201 25.978 0.39 10.05 95 GLU A O 1
ATOM 1321 N N . THR A 1 96 ? 40.134 26.227 25.506 1.00 10.92 96 THR A N 1
ATOM 1322 C CA . THR A 1 96 ? 39.998 26.974 24.262 1.00 10.54 96 THR A CA 1
ATOM 1323 C C . THR A 1 96 ? 39.686 28.441 24.527 1.00 10.01 96 THR A C 1
ATOM 1324 O O . THR A 1 96 ? 40.197 29.320 23.826 1.00 10.26 96 THR A O 1
ATOM 1335 N N . TYR A 1 97 ? 38.856 28.738 25.528 1.00 10.02 97 TYR A N 1
ATOM 1336 C CA . TYR A 1 97 ? 38.599 30.145 25.833 1.00 10.04 97 TYR A CA 1
ATOM 1337 C C . TYR A 1 97 ? 39.864 30.830 26.333 1.00 9.47 97 TYR A C 1
ATOM 1338 O O . TYR A 1 97 ? 40.167 31.965 25.946 1.00 9.62 97 TYR A O 1
ATOM 1356 N N . LEU A 1 98 ? 40.608 30.166 27.215 1.00 9.78 98 LEU A N 1
ATOM 1357 C CA . LEU A 1 98 ? 41.878 30.719 27.669 1.00 10.23 98 LEU A CA 1
ATOM 1358 C C . LEU A 1 98 ? 42.831 30.930 26.502 1.00 10.12 98 LEU A C 1
ATOM 1359 O O . LEU A 1 98 ? 43.552 31.937 26.452 1.00 10.52 98 LEU A O 1
ATOM 1375 N N . ASN A 1 99 ? 42.837 30.004 25.538 1.00 10.12 99 ASN A N 1
ATOM 1376 C CA . ASN A 1 99 ? 43.639 30.201 24.343 1.00 10.56 99 ASN A CA 1
ATOM 1377 C C . ASN A 1 99 ? 43.211 31.453 23.588 1.00 9.83 99 ASN A C 1
ATOM 1378 O O . ASN A 1 99 ? 44.061 32.188 23.067 1.00 10.92 99 ASN A O 1
ATOM 1389 N N . ARG A 1 100 ? 41.904 31.703 23.478 1.00 10.15 100 ARG A N 1
ATOM 1390 C CA . ARG A 1 100 ? 41.446 32.906 22.785 1.00 9.72 100 ARG A CA 1
ATOM 1391 C C . ARG A 1 100 ? 41.951 34.166 23.488 1.00 9.65 100 ARG A C 1
ATOM 1392 O O . ARG A 1 100 ? 42.383 35.126 22.838 1.00 9.79 100 ARG A O 1
ATOM 1413 N N . VAL A 1 101 ? 41.883 34.192 24.819 1.00 9.24 101 VAL A N 1
ATOM 1414 C CA . VAL A 1 101 ? 42.438 35.331 25.549 1.00 9.68 101 VAL A CA 1
ATOM 1415 C C . VAL A 1 101 ? 43.918 35.487 25.199 1.00 8.92 101 VAL A C 1
ATOM 1416 O O . VAL A 1 101 ? 44.412 36.603 24.958 1.00 9.30 101 VAL A O 1
ATOM 1429 N N . ALA A 1 102 ? 44.650 34.367 25.158 1.00 9.72 102 ALA A N 1
ATOM 1430 C CA . ALA A 1 102 ? 46.061 34.413 24.790 1.00 10.58 102 ALA A CA 1
ATOM 1431 C C . ALA A 1 102 ? 46.274 34.896 23.361 1.00 10.30 102 ALA A C 1
ATOM 1432 O O . ALA A 1 102 ? 47.294 35.552 23.080 1.00 10.62 102 ALA A O 1
ATOM 1439 N N . GLU A 1 103 ? 45.355 34.592 22.443 1.00 10.01 103 GLU A N 1
ATOM 1440 C CA . GLU A 1 103 ? 45.472 35.122 21.086 1.00 10.23 103 GLU A CA 1
ATOM 1441 C C . GLU A 1 103 ? 45.415 36.645 21.096 1.00 9.88 103 GLU A C 1
ATOM 1442 O O . GLU A 1 103 ? 46.209 37.316 20.431 1.00 10.38 103 GLU A O 1
ATOM 1454 N N . VAL A 1 104 ? 44.464 37.202 21.831 1.00 9.66 104 VAL A N 1
ATOM 1455 C CA . VAL A 1 104 ? 44.278 38.646 21.850 1.00 9.39 104 VAL A CA 1
ATOM 1456 C C . VAL A 1 104 ? 45.442 39.324 22.566 1.00 9.74 104 VAL A C 1
ATOM 1457 O O . VAL A 1 104 ? 45.957 40.340 22.086 1.00 10.04 104 VAL A O 1
ATOM 1470 N N . VAL A 1 105 ? 45.899 38.762 23.688 1.00 10.04 105 VAL A N 1
ATOM 1471 C CA . VAL A 1 105 ? 47.132 39.239 24.318 1.00 10.30 105 VAL A CA 1
ATOM 1472 C C . VAL A 1 105 ? 48.281 39.226 23.323 1.00 9.81 105 VAL A C 1
ATOM 1473 O O . VAL A 1 105 ? 49.085 40.164 23.259 1.00 10.74 105 VAL A O 1
ATOM 1486 N N . GLY A 1 106 ? 48.379 38.160 22.531 1.00 10.61 106 GLY A N 1
ATOM 1487 C CA . GLY A 1 106 ? 49.443 38.055 21.548 1.00 10.99 106 GLY A CA 1
ATOM 1488 C C . GLY A 1 106 ? 49.360 39.080 20.447 1.00 10.82 106 GLY A C 1
ATOM 1489 O O . GLY A 1 106 ? 50.394 39.528 19.941 1.00 11.16 106 GLY A O 1
ATOM 1493 N N . TYR A 1 107 ? 48.145 39.485 20.065 1.00 10.82 107 TYR A N 1
ATOM 1494 C CA . TYR A 1 107 ? 48.020 40.559 19.088 1.00 10.91 107 TYR A CA 1
ATOM 1495 C C . TYR A 1 107 ? 48.634 41.837 19.642 1.00 10.22 107 TYR A C 1
ATOM 1496 O O . TYR A 1 107 ? 49.342 42.560 18.938 1.00 11.12 107 TYR A O 1
ATOM 1514 N N . ALA A 1 108 ? 48.345 42.145 20.907 1.00 10.96 108 ALA A N 1
ATOM 1515 C CA . ALA A 1 108 ? 48.914 43.337 21.524 1.00 11.24 108 ALA A CA 1
ATOM 1516 C C . ALA A 1 108 ? 50.428 43.232 21.597 1.00 11.59 108 ALA A C 1
ATOM 1517 O O . ALA A 1 108 ? 51.145 44.181 21.259 1.00 11.65 108 ALA A O 1
ATOM 1524 N N . GLU A 1 109 ? 50.933 42.074 22.010 1.00 11.77 109 GLU A N 1
ATOM 1525 C CA . GLU A 1 109 ? 52.363 41.883 22.134 1.00 12.68 109 GLU A CA 1
ATOM 1526 C C . GLU A 1 109 ? 53.045 42.100 20.791 1.00 12.22 109 GLU A C 1
ATOM 1527 O O . GLU A 1 109 ? 54.043 42.820 20.697 1.00 13.23 109 GLU A O 1
ATOM 1539 N N A SER A 1 110 ? 52.510 41.473 19.739 0.50 11.52 110 SER A N 1
ATOM 1540 N N B SER A 1 110 ? 52.525 41.485 19.729 0.20 10.86 110 SER A N 1
ATOM 1541 N N C SER A 1 110 ? 52.505 41.489 19.733 0.30 11.28 110 SER A N 1
ATOM 1542 C CA A SER A 1 110 ? 53.082 41.564 18.400 0.50 11.48 110 SER A CA 1
ATOM 1543 C CA B SER A 1 110 ? 53.188 41.585 18.433 0.20 11.92 110 SER A CA 1
ATOM 1544 C CA C SER A 1 110 ? 53.117 41.564 18.411 0.30 12.61 110 SER A CA 1
ATOM 1545 C C A SER A 1 110 ? 53.138 43.005 17.922 0.50 12.12 110 SER A C 1
ATOM 1546 C C B SER A 1 110 ? 53.102 42.988 17.842 0.20 12.81 110 SER A C 1
ATOM 1547 C C C SER A 1 110 ? 53.102 42.984 17.860 0.30 13.20 110 SER A C 1
ATOM 1548 O O A SER A 1 110 ? 54.093 43.411 17.252 0.50 13.35 110 SER A O 1
ATOM 1549 O O B SER A 1 110 ? 53.932 43.339 17.002 0.20 13.96 110 SER A O 1
ATOM 1550 O O C SER A 1 110 ? 53.976 43.347 17.069 0.30 14.12 110 SER A O 1
ATOM 1572 N N . ALA A 1 111 ? 52.106 43.782 18.226 1.00 11.62 111 ALA A N 1
ATOM 1573 C CA . ALA A 1 111 ? 52.018 45.174 17.813 1.00 11.94 111 ALA A CA 1
ATOM 1574 C C . ALA A 1 111 ? 52.810 46.122 18.691 1.00 12.56 111 ALA A C 1
ATOM 1575 O O . ALA A 1 111 ? 52.796 47.332 18.426 1.00 13.95 111 ALA A O 1
ATOM 1582 N N . GLY A 1 112 ? 53.504 45.626 19.711 1.00 11.74 112 GLY A N 1
ATOM 1583 C CA . GLY A 1 112 ? 54.308 46.492 20.547 1.00 13.31 112 GLY A CA 1
ATOM 1584 C C . GLY A 1 112 ? 53.514 47.294 21.546 1.00 11.60 112 GLY A C 1
ATOM 1585 O O . GLY A 1 112 ? 53.937 48.388 21.929 1.00 12.13 112 GLY A O 1
ATOM 1589 N N . LEU A 1 113 ? 52.370 46.783 21.976 1.00 10.50 113 LEU A N 1
ATOM 1590 C CA . LEU A 1 113 ? 51.504 47.440 22.939 1.00 10.19 113 LEU A CA 1
ATOM 1591 C C . LEU A 1 113 ? 51.599 46.745 24.289 1.00 10.11 113 LEU A C 1
ATOM 1592 O O . LEU A 1 113 ? 51.832 45.533 24.371 1.00 11.72 113 LEU A O 1
ATOM 1608 N N . ASN A 1 114 ? 51.393 47.512 25.359 1.00 9.66 114 ASN A N 1
ATOM 1609 C CA . ASN A 1 114 ? 51.123 46.903 26.652 1.00 9.37 114 ASN A CA 1
ATOM 1610 C C . ASN A 1 114 ? 49.685 46.383 26.654 1.00 9.62 114 ASN A C 1
ATOM 1611 O O . ASN A 1 114 ? 48.858 46.826 25.854 1.00 9.57 114 ASN A O 1
ATOM 1622 N N . ALA A 1 115 ? 49.379 45.449 27.553 1.00 9.51 115 ALA A N 1
ATOM 1623 C CA . ALA A 1 115 ? 48.060 44.832 27.611 1.00 9.44 115 ALA A CA 1
ATOM 1624 C C . ALA A 1 115 ? 47.642 44.610 29.049 1.00 8.88 115 ALA A C 1
ATOM 1625 O O . ALA A 1 115 ? 48.468 44.222 29.880 1.00 9.99 115 ALA A O 1
ATOM 1632 N N . ILE A 1 116 ? 46.354 44.810 29.329 1.00 8.31 116 ILE A N 1
ATOM 1633 C CA . ILE A 1 116 ? 45.764 44.485 30.624 1.00 8.07 116 ILE A CA 1
ATOM 1634 C C . ILE A 1 116 ? 44.674 43.452 30.370 1.00 8.16 116 ILE A C 1
ATOM 1635 O O . ILE A 1 116 ? 43.848 43.657 29.482 1.00 9.42 116 ILE A O 1
ATOM 1651 N N . ILE A 1 117 ? 44.637 42.366 31.151 1.00 7.92 117 ILE A N 1
ATOM 1652 C CA . ILE A 1 117 ? 43.503 41.437 31.135 1.00 8.26 117 ILE A CA 1
ATOM 1653 C C . ILE A 1 117 ? 42.906 41.406 32.541 1.00 7.38 117 ILE A C 1
ATOM 1654 O O . ILE A 1 117 ? 43.597 41.659 33.530 1.00 8.49 117 ILE A O 1
ATOM 1670 N N . ASN A 1 118 ? 41.620 41.055 32.633 1.00 7.58 118 ASN A N 1
ATOM 1671 C CA . ASN A 1 118 ? 40.933 41.109 33.921 1.00 7.63 118 ASN A CA 1
ATOM 1672 C C . ASN A 1 118 ? 39.889 39.991 34.022 1.00 7.64 118 ASN A C 1
ATOM 1673 O O . ASN A 1 118 ? 39.814 39.081 33.192 1.00 8.24 118 ASN A O 1
ATOM 1684 N N . ILE A 1 119 ? 39.119 40.051 35.109 1.00 7.60 119 ILE A N 1
ATOM 1685 C CA . ILE A 1 119 ? 37.822 39.390 35.255 1.00 7.74 119 ILE A CA 1
ATOM 1686 C C . ILE A 1 119 ? 36.771 40.493 35.191 1.00 7.89 119 ILE A C 1
ATOM 1687 O O . ILE A 1 119 ? 36.789 41.412 36.021 1.00 8.72 119 ILE A O 1
ATOM 1703 N N . HIS A 1 120 ? 35.864 40.422 34.206 1.00 7.88 120 HIS A N 1
ATOM 1704 C CA . HIS A 1 120 ? 35.021 41.574 33.891 1.00 7.52 120 HIS A CA 1
ATOM 1705 C C . HIS A 1 120 ? 33.593 41.328 34.351 1.00 7.99 120 HIS A C 1
ATOM 1706 O O . HIS A 1 120 ? 33.291 41.527 35.544 1.00 8.26 120 HIS A O 1
ATOM 1720 N N . HIS A 1 121 ? 32.658 40.942 33.465 1.00 7.87 121 HIS A N 1
ATOM 1721 C CA . HIS A 1 121 ? 31.240 40.905 33.866 1.00 8.04 121 HIS A CA 1
ATOM 1722 C C . HIS A 1 121 ? 30.883 39.740 34.782 1.00 8.19 121 HIS A C 1
ATOM 1723 O O . HIS A 1 121 ? 29.749 39.693 35.266 1.00 8.61 121 HIS A O 1
ATOM 1737 N N . ASP A 1 122 ? 31.822 38.853 35.096 1.00 8.25 122 ASP A N 1
ATOM 1738 C CA . ASP A 1 122 ? 31.595 37.939 36.212 1.00 8.44 122 ASP A CA 1
ATOM 1739 C C . ASP A 1 122 ? 31.172 38.689 37.462 1.00 8.16 122 ASP A C 1
ATOM 1740 O O . ASP A 1 122 ? 30.441 38.149 38.292 1.00 9.09 122 ASP A O 1
ATOM 1749 N N . GLY A 1 123 ? 31.650 39.920 37.629 1.00 8.35 123 GLY A N 1
ATOM 1750 C CA . GLY A 1 123 ? 31.307 40.744 38.757 1.00 9.02 123 GLY A CA 1
ATOM 1751 C C . GLY A 1 123 ? 30.165 41.700 38.529 1.00 9.13 123 GLY A C 1
ATOM 1752 O O . GLY A 1 123 ? 29.912 42.539 39.407 1.00 11.61 123 GLY A O 1
ATOM 1756 N N . ALA A 1 124 ? 29.458 41.633 37.405 1.00 8.70 124 ALA A N 1
ATOM 1757 C CA . ALA A 1 124 ? 28.438 42.637 37.124 1.00 9.66 124 ALA A CA 1
ATOM 1758 C C . ALA A 1 124 ? 27.316 42.572 38.149 1.00 9.59 124 ALA A C 1
ATOM 1759 O O . ALA A 1 124 ? 26.637 41.549 38.284 1.00 10.11 124 ALA A O 1
ATOM 1766 N N . ASN A 1 125 ? 27.128 43.677 38.874 1.00 10.26 125 ASN A N 1
ATOM 1767 C CA . ASN A 1 125 ? 25.969 43.907 39.732 1.00 10.31 125 ASN A CA 1
ATOM 1768 C C . ASN A 1 125 ? 25.827 42.895 40.860 1.00 9.99 125 ASN A C 1
ATOM 1769 O O . ASN A 1 125 ? 24.758 42.791 41.457 1.00 11.43 125 ASN A O 1
ATOM 1780 N N A SER A 1 126 ? 26.886 42.166 41.181 0.73 9.07 126 SER A N 1
ATOM 1781 N N B SER A 1 126 ? 26.893 42.165 41.184 0.27 10.57 126 SER A N 1
ATOM 1782 C CA A SER A 1 126 ? 26.823 41.141 42.212 0.73 9.56 126 SER A CA 1
ATOM 1783 C CA B SER A 1 126 ? 26.863 41.108 42.193 0.27 12.34 126 SER A CA 1
ATOM 1784 C C A SER A 1 126 ? 25.831 40.038 41.867 0.73 9.33 126 SER A C 1
ATOM 1785 C C B SER A 1 126 ? 25.864 40.006 41.857 0.27 12.41 126 SER A C 1
ATOM 1786 O O A SER A 1 126 ? 25.378 39.315 42.755 0.73 11.64 126 SER A O 1
ATOM 1787 O O B SER A 1 126 ? 25.435 39.265 42.744 0.27 11.03 126 SER A O 1
ATOM 1802 N N . GLN A 1 127 ? 25.505 39.856 40.585 1.00 10.30 127 GLN A N 1
ATOM 1803 C CA . GLN A 1 127 ? 24.451 38.916 40.208 1.00 11.63 127 GLN A CA 1
ATOM 1804 C C . GLN A 1 127 ? 24.973 37.552 39.781 1.00 11.56 127 GLN A C 1
ATOM 1805 O O . GLN A 1 127 ? 24.153 36.644 39.562 1.00 13.38 127 GLN A O 1
ATOM 1819 N N . TYR A 1 128 ? 26.288 37.363 39.705 1.00 11.18 128 TYR A N 1
ATOM 1820 C CA . TYR A 1 128 ? 26.886 36.074 39.359 1.00 11.05 128 TYR A CA 1
ATOM 1821 C C . TYR A 1 128 ? 27.770 35.596 40.514 1.00 11.93 128 TYR A C 1
ATOM 1822 O O . TYR A 1 128 ? 27.555 35.987 41.667 1.00 12.73 128 TYR A O 1
ATOM 1840 N N . TRP A 1 129 ? 28.770 34.752 40.244 1.00 12.21 129 TRP A N 1
ATOM 1841 C CA . TRP A 1 129 ? 29.520 34.134 41.338 1.00 12.76 129 TRP A CA 1
ATOM 1842 C C . TRP A 1 129 ? 30.291 35.159 42.164 1.00 10.80 129 TRP A C 1
ATOM 1843 O O . TRP A 1 129 ? 30.501 34.955 43.366 1.00 11.90 129 TRP A O 1
ATOM 1864 N N . LEU A 1 130 ? 30.761 36.228 41.543 1.00 10.64 130 LEU A N 1
ATOM 1865 C CA . LEU A 1 130 ? 31.603 37.227 42.197 1.00 10.61 130 LEU A CA 1
ATOM 1866 C C . LEU A 1 130 ? 30.636 38.189 42.870 1.00 10.68 130 LEU A C 1
ATOM 1867 O O . LEU A 1 130 ? 30.216 39.181 42.276 1.00 11.36 130 LEU A O 1
ATOM 1883 N N . ASP A 1 131 ? 30.252 37.869 44.117 1.00 10.54 131 ASP A N 1
ATOM 1884 C CA . ASP A 1 131 ? 29.047 38.395 44.776 1.00 11.15 131 ASP A CA 1
ATOM 1885 C C . ASP A 1 131 ? 29.389 39.068 46.102 1.00 10.04 131 ASP A C 1
ATOM 1886 O O . ASP A 1 131 ? 29.390 38.435 47.160 1.00 11.17 131 ASP A O 1
ATOM 1895 N N A ILE A 1 132 ? 29.663 40.374 46.035 0.64 9.93 132 ILE A N 1
ATOM 1896 N N B ILE A 1 132 ? 29.638 40.374 46.050 0.36 9.94 132 ILE A N 1
ATOM 1897 C CA A ILE A 1 132 ? 30.077 41.135 47.215 0.64 9.44 132 ILE A CA 1
ATOM 1898 C CA B ILE A 1 132 ? 30.086 41.065 47.251 0.36 10.77 132 ILE A CA 1
ATOM 1899 C C A ILE A 1 132 ? 28.948 41.248 48.229 0.64 10.02 132 ILE A C 1
ATOM 1900 C C B ILE A 1 132 ? 28.946 41.259 48.244 0.36 10.19 132 ILE A C 1
ATOM 1901 O O A ILE A 1 132 ? 29.194 41.270 49.441 0.64 11.34 132 ILE A O 1
ATOM 1902 O O B ILE A 1 132 ? 29.182 41.347 49.456 0.36 10.19 132 ILE A O 1
ATOM 1933 N N . LYS A 1 133 ? 27.703 41.351 47.770 1.00 11.06 133 LYS A N 1
ATOM 1934 C CA . LYS A 1 133 ? 26.607 41.566 48.703 1.00 12.04 133 LYS A CA 1
ATOM 1935 C C . LYS A 1 133 ? 26.514 40.420 49.697 1.00 11.81 133 LYS A C 1
ATOM 1936 O O . LYS A 1 133 ? 26.476 40.633 50.914 1.00 12.52 133 LYS A O 1
ATOM 1955 N N A ASP A 1 134 ? 26.485 39.183 49.192 0.38 12.03 134 ASP A N 1
ATOM 1956 N N B ASP A 1 134 ? 26.498 39.186 49.188 0.62 11.69 134 ASP A N 1
ATOM 1957 C CA A ASP A 1 134 ? 26.362 38.031 50.078 0.38 13.28 134 ASP A CA 1
ATOM 1958 C CA B ASP A 1 134 ? 26.374 38.023 50.058 0.62 9.80 134 ASP A CA 1
ATOM 1959 C C A ASP A 1 134 ? 27.694 37.630 50.699 0.38 11.70 134 ASP A C 1
ATOM 1960 C C B ASP A 1 134 ? 27.698 37.631 50.690 0.62 10.39 134 ASP A C 1
ATOM 1961 O O A ASP A 1 134 ? 27.703 37.075 51.802 0.38 12.56 134 ASP A O 1
ATOM 1962 O O B ASP A 1 134 ? 27.701 37.093 51.798 0.62 10.98 134 ASP A O 1
ATOM 1979 N N . ALA A 1 135 ? 28.825 37.901 50.035 1.00 10.81 135 ALA A N 1
ATOM 1980 C CA . ALA A 1 135 ? 30.103 37.610 50.668 1.00 11.13 135 ALA A CA 1
ATOM 1981 C C . ALA A 1 135 ? 30.277 38.420 51.938 1.00 10.53 135 ALA A C 1
ATOM 1982 O O . ALA A 1 135 ? 30.902 37.946 52.897 1.00 11.74 135 ALA A O 1
ATOM 1989 N N . ALA A 1 136 ? 29.712 39.625 51.994 1.00 10.82 136 ALA A N 1
ATOM 1990 C CA . ALA A 1 136 ? 29.857 40.473 53.163 1.00 11.24 136 ALA A CA 1
ATOM 1991 C C . ALA A 1 136 ? 28.954 40.051 54.312 1.00 11.63 136 ALA A C 1
ATOM 1992 O O . ALA A 1 136 ? 29.153 40.527 55.433 1.00 14.07 136 ALA A O 1
ATOM 1999 N N . THR A 1 137 ? 27.951 39.194 54.077 1.00 11.38 137 THR A N 1
ATOM 2000 C CA . THR A 1 137 ? 27.091 38.713 55.142 1.00 12.23 137 THR A CA 1
ATOM 2001 C C . THR A 1 137 ? 27.267 37.231 55.444 1.00 11.71 137 THR A C 1
ATOM 2002 O O . THR A 1 137 ? 26.796 36.781 56.477 1.00 14.41 137 THR A O 1
ATOM 2013 N N . ASP A 1 138 ? 27.919 36.463 54.596 1.00 12.00 138 ASP A N 1
ATOM 2014 C CA . ASP A 1 138 ? 27.982 35.010 54.741 1.00 12.13 138 ASP A CA 1
ATOM 2015 C C . ASP A 1 138 ? 29.414 34.567 54.488 1.00 11.37 138 ASP A C 1
ATOM 2016 O O . ASP A 1 138 ? 29.889 34.593 53.354 1.00 12.06 138 ASP A O 1
ATOM 2025 N N . GLU A 1 139 ? 30.089 34.127 55.544 1.00 11.85 139 GLU A N 1
ATOM 2026 C CA . GLU A 1 139 ? 31.481 33.708 55.430 1.00 12.82 139 GLU A CA 1
ATOM 2027 C C . GLU A 1 139 ? 31.658 32.547 54.457 1.00 12.40 139 GLU A C 1
ATOM 2028 O O . GLU A 1 139 ? 32.721 32.421 53.840 1.00 12.14 139 GLU A O 1
ATOM 2040 N N . THR A 1 140 ? 30.648 31.681 54.322 1.00 12.13 140 THR A N 1
ATOM 2041 C CA . THR A 1 140 ? 30.752 30.578 53.370 1.00 13.25 140 THR A CA 1
ATOM 2042 C C . THR A 1 140 ? 30.797 31.096 51.939 1.00 12.11 140 THR A C 1
ATOM 2043 O O . THR A 1 140 ? 31.571 30.591 51.109 1.00 12.99 140 THR A O 1
ATOM 2054 N N . VAL A 1 141 ? 29.987 32.105 51.627 1.00 12.80 141 VAL A N 1
ATOM 2055 C CA . VAL A 1 141 ? 30.044 32.718 50.309 1.00 13.71 141 VAL A CA 1
ATOM 2056 C C . VAL A 1 141 ? 31.384 33.415 50.113 1.00 11.47 141 VAL A C 1
ATOM 2057 O O . VAL A 1 141 ? 32.010 33.282 49.057 1.00 12.05 141 VAL A O 1
ATOM 2070 N N . ASN A 1 142 ? 31.838 34.188 51.107 1.00 10.85 142 ASN A N 1
ATOM 2071 C CA . ASN A 1 142 ? 33.123 34.865 50.960 1.00 10.86 142 ASN A CA 1
ATOM 2072 C C . ASN A 1 142 ? 34.235 33.860 50.677 1.00 10.43 142 ASN A C 1
ATOM 2073 O O . ASN A 1 142 ? 35.068 34.073 49.785 1.00 10.63 142 ASN A O 1
ATOM 2084 N N . SER A 1 143 ? 34.236 32.735 51.383 1.00 10.75 143 SER A N 1
ATOM 2085 C CA . SER A 1 143 ? 35.259 31.724 51.149 1.00 11.40 143 SER A CA 1
ATOM 2086 C C . SER A 1 143 ? 35.170 31.155 49.740 1.00 10.98 143 SER A C 1
ATOM 2087 O O . SER A 1 143 ? 36.204 30.929 49.095 1.00 11.50 143 SER A O 1
ATOM 2095 N N . ALA A 1 144 ? 33.952 30.893 49.246 1.00 11.02 144 ALA A N 1
ATOM 2096 C CA . ALA A 1 144 ? 33.793 30.348 47.900 1.00 11.66 144 ALA A CA 1
ATOM 2097 C C . ALA A 1 144 ? 34.223 31.345 46.829 1.00 11.04 144 ALA A C 1
ATOM 2098 O O . ALA A 1 144 ? 34.808 30.949 45.816 1.00 11.37 144 ALA A O 1
ATOM 2105 N N . VAL A 1 145 ? 33.895 32.628 47.008 1.00 10.83 145 VAL A N 1
ATOM 2106 C CA . VAL A 1 145 ? 34.334 33.643 46.059 1.00 10.13 145 VAL A CA 1
ATOM 2107 C C . VAL A 1 145 ? 35.850 33.695 46.018 1.00 9.47 145 VAL A C 1
ATOM 2108 O O . VAL A 1 145 ? 36.459 33.724 44.944 1.00 9.80 145 VAL A O 1
ATOM 2121 N N . LYS A 1 146 ? 36.476 33.723 47.193 1.00 10.05 146 LYS A N 1
ATOM 2122 C CA . LYS A 1 146 ? 37.930 33.766 47.245 1.00 10.47 146 LYS A CA 1
ATOM 2123 C C . LYS A 1 146 ? 38.546 32.524 46.615 1.00 10.26 146 LYS A C 1
ATOM 2124 O O . LYS A 1 146 ? 39.562 32.618 45.914 1.00 10.81 146 LYS A O 1
ATOM 2143 N N . ALA A 1 147 ? 37.961 31.355 46.856 1.00 10.30 147 ALA A N 1
ATOM 2144 C CA . ALA A 1 147 ? 38.510 30.133 46.280 1.00 11.12 147 ALA A CA 1
ATOM 2145 C C . ALA A 1 147 ? 38.462 30.184 44.758 1.00 9.80 147 ALA A C 1
ATOM 2146 O O . ALA A 1 147 ? 39.411 29.783 44.079 1.00 10.45 147 ALA A O 1
ATOM 2153 N N . GLN A 1 148 ? 37.351 30.671 44.205 1.00 9.86 148 GLN A N 1
ATOM 2154 C CA . GLN A 1 148 ? 37.227 30.776 42.753 1.00 9.98 148 GLN A CA 1
ATOM 2155 C C . GLN A 1 148 ? 38.185 31.828 42.192 1.00 9.30 148 GLN A C 1
ATOM 2156 O O . GLN A 1 148 ? 38.838 31.601 41.162 1.00 9.57 148 GLN A O 1
ATOM 2170 N N A LEU A 1 149 ? 38.263 32.998 42.841 0.42 9.77 149 LEU A N 1
ATOM 2171 N N B LEU A 1 149 ? 38.282 32.979 42.863 0.58 9.76 149 LEU A N 1
ATOM 2172 C CA A LEU A 1 149 ? 39.214 34.022 42.416 0.42 9.76 149 LEU A CA 1
ATOM 2173 C CA B LEU A 1 149 ? 39.199 34.028 42.428 0.58 9.73 149 LEU A CA 1
ATOM 2174 C C A LEU A 1 149 ? 40.628 33.455 42.369 0.42 8.56 149 LEU A C 1
ATOM 2175 C C B LEU A 1 149 ? 40.638 33.520 42.404 0.58 10.02 149 LEU A C 1
ATOM 2176 O O A LEU A 1 149 ? 41.338 33.587 41.365 0.42 12.14 149 LEU A O 1
ATOM 2177 O O B LEU A 1 149 ? 41.381 33.766 41.444 0.58 8.65 149 LEU A O 1
ATOM 2208 N N . ALA A 1 150 ? 41.052 32.810 43.451 1.00 9.50 150 ALA A N 1
ATOM 2209 C CA . ALA A 1 150 ? 42.418 32.313 43.520 1.00 10.35 150 ALA A CA 1
ATOM 2210 C C . ALA A 1 150 ? 42.651 31.234 42.469 1.00 9.63 150 ALA A C 1
ATOM 2211 O O . ALA A 1 150 ? 43.707 31.206 41.820 1.00 10.48 150 ALA A O 1
ATOM 2218 N N . ALA A 1 151 ? 41.689 30.330 42.282 1.00 9.51 151 ALA A N 1
ATOM 2219 C CA . ALA A 1 151 ? 41.875 29.243 41.323 1.00 9.98 151 ALA A CA 1
ATOM 2220 C C . ALA A 1 151 ? 41.918 29.782 39.897 1.00 9.65 151 ALA A C 1
ATOM 2221 O O . ALA A 1 151 ? 42.745 29.348 39.087 1.00 10.68 151 ALA A O 1
ATOM 2228 N N . MET A 1 152 ? 41.032 30.716 39.562 1.00 9.08 152 MET A N 1
ATOM 2229 C CA . MET A 1 152 ? 41.045 31.303 38.229 1.00 9.23 152 MET A CA 1
ATOM 2230 C C . MET A 1 152 ? 42.336 32.057 37.980 1.00 8.97 152 MET A C 1
ATOM 2231 O O . MET A 1 152 ? 42.978 31.876 36.942 1.00 9.58 152 MET A O 1
ATOM 2245 N N . TRP A 1 153 ? 42.735 32.918 38.917 1.00 8.86 153 TRP A N 1
ATOM 2246 C CA . TRP A 1 153 ? 43.942 33.708 38.716 1.00 9.15 153 TRP A CA 1
ATOM 2247 C C . TRP A 1 153 ? 45.188 32.836 38.701 1.00 10.07 153 TRP A C 1
ATOM 2248 O O . TRP A 1 153 ? 46.144 33.169 37.993 1.00 10.17 153 TRP A O 1
ATOM 2269 N N . THR A 1 154 ? 45.211 31.719 39.438 1.00 9.61 154 THR A N 1
ATOM 2270 C CA . THR A 1 154 ? 46.343 30.796 39.324 1.00 10.07 154 THR A CA 1
ATOM 2271 C C . THR A 1 154 ? 46.466 30.278 37.896 1.00 10.07 154 THR A C 1
ATOM 2272 O O . THR A 1 154 ? 47.555 30.263 37.310 1.00 10.13 154 THR A O 1
ATOM 2283 N N . GLN A 1 155 ? 45.341 29.853 37.316 1.00 9.80 155 GLN A N 1
ATOM 2284 C CA . GLN A 1 155 ? 45.364 29.342 35.950 1.00 9.90 155 GLN A CA 1
ATOM 2285 C C . GLN A 1 155 ? 45.736 30.425 34.945 1.00 10.10 155 GLN A C 1
ATOM 2286 O O . GLN A 1 155 ? 46.498 30.166 33.997 1.00 10.30 155 GLN A O 1
ATOM 2300 N N . ILE A 1 156 ? 45.185 31.628 35.096 1.00 9.38 156 ILE A N 1
ATOM 2301 C CA . ILE A 1 156 ? 45.508 32.706 34.161 1.00 9.34 156 ILE A CA 1
ATOM 2302 C C . ILE A 1 156 ? 46.982 33.066 34.272 1.00 9.98 156 ILE A C 1
ATOM 2303 O O . ILE A 1 156 ? 47.700 33.179 33.267 1.00 10.26 156 ILE A O 1
ATOM 2319 N N . ALA A 1 157 ? 47.470 33.224 35.504 1.00 9.84 157 ALA A N 1
ATOM 2320 C CA . ALA A 1 157 ? 48.878 33.554 35.700 1.00 11.02 157 ALA A CA 1
ATOM 2321 C C . ALA A 1 157 ? 49.777 32.475 35.120 1.00 11.43 157 ALA A C 1
ATOM 2322 O O . ALA A 1 157 ? 50.795 32.778 34.471 1.00 11.76 157 ALA A O 1
ATOM 2329 N N . ASN A 1 158 ? 49.443 31.204 35.333 1.00 11.51 158 ASN A N 1
ATOM 2330 C CA . ASN A 1 158 ? 50.282 30.133 34.803 1.00 12.58 158 ASN A CA 1
ATOM 2331 C C . ASN A 1 158 ? 50.288 30.148 33.277 1.00 11.68 158 ASN A C 1
ATOM 2332 O O . ASN A 1 158 ? 51.310 29.869 32.647 1.00 12.76 158 ASN A O 1
ATOM 2343 N N . ARG A 1 159 ? 49.151 30.461 32.661 1.00 11.19 159 ARG A N 1
ATOM 2344 C CA . ARG A 1 159 ? 49.062 30.463 31.201 1.00 11.58 159 ARG A CA 1
ATOM 2345 C C . ARG A 1 159 ? 49.914 31.560 30.581 1.00 11.47 159 ARG A C 1
ATOM 2346 O O . ARG A 1 159 ? 50.334 31.436 29.423 1.00 13.45 159 ARG A O 1
ATOM 2367 N N . PHE A 1 160 ? 50.173 32.629 31.322 1.00 11.32 160 PHE A N 1
ATOM 2368 C CA . PHE A 1 160 ? 50.938 33.779 30.848 1.00 12.03 160 PHE A CA 1
ATOM 2369 C C . PHE A 1 160 ? 52.272 33.917 31.571 1.00 13.24 160 PHE A C 1
ATOM 2370 O O . PHE A 1 160 ? 52.884 34.991 31.550 1.00 13.24 160 PHE A O 1
ATOM 2387 N N . ALA A 1 161 ? 52.754 32.832 32.181 1.00 15.28 161 ALA A N 1
ATOM 2388 C CA . ALA A 1 161 ? 53.955 32.912 33.007 1.00 17.58 161 ALA A CA 1
ATOM 2389 C C . ALA A 1 161 ? 55.174 33.338 32.205 1.00 17.47 161 ALA A C 1
ATOM 2390 O O . ALA A 1 161 ? 56.109 33.915 32.770 1.00 22.33 161 ALA A O 1
ATOM 2397 N N . ASP A 1 162 ? 55.192 33.050 30.908 1.00 15.74 162 ASP A N 1
ATOM 2398 C CA . ASP A 1 162 ? 56.326 33.394 30.067 1.00 15.66 162 ASP A CA 1
ATOM 2399 C C . ASP A 1 162 ? 56.301 34.834 29.572 1.00 15.43 162 ASP A C 1
ATOM 2400 O O . ASP A 1 162 ? 57.286 35.278 28.971 1.00 18.30 162 ASP A O 1
ATOM 2409 N N . LYS A 1 163 ? 55.231 35.572 29.804 1.00 11.88 163 LYS A N 1
ATOM 2410 C CA . LYS A 1 163 ? 55.117 36.916 29.258 1.00 12.13 163 LYS A CA 1
ATOM 2411 C C . LYS A 1 163 ? 55.807 37.935 30.149 1.00 12.86 163 LYS A C 1
ATOM 2412 O O . LYS A 1 163 ? 55.737 37.853 31.379 1.00 15.52 163 LYS A O 1
ATOM 2431 N N . GLY A 1 164 ? 56.468 38.897 29.522 1.00 12.67 164 GLY A N 1
ATOM 2432 C CA . GLY A 1 164 ? 57.110 39.981 30.230 1.00 14.63 164 GLY A CA 1
ATOM 2433 C C . GLY A 1 164 ? 56.121 41.021 30.725 1.00 11.69 164 G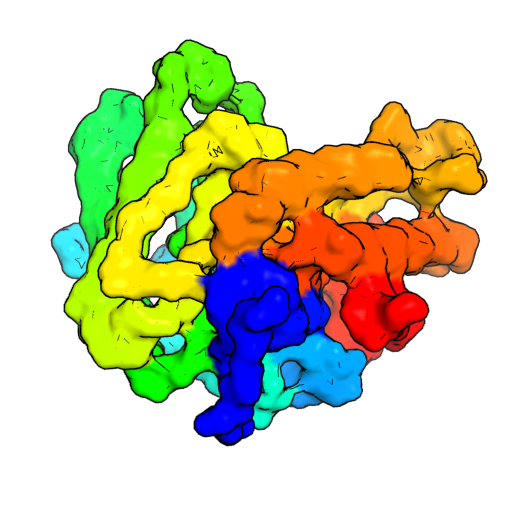LY A C 1
ATOM 2434 O O . GLY A 1 164 ? 54.898 40.858 30.683 1.00 11.82 164 GLY A O 1
ATOM 2438 N N . ASN A 1 165 ? 56.689 42.131 31.194 1.00 10.94 165 ASN A N 1
ATOM 2439 C CA . ASN A 1 165 ? 55.907 43.139 31.891 1.00 10.39 165 ASN A CA 1
ATOM 2440 C C . ASN A 1 165 ? 55.125 44.060 30.959 1.00 9.88 165 ASN A C 1
ATOM 2441 O O . ASN A 1 165 ? 54.470 44.991 31.457 1.00 10.27 165 ASN A O 1
ATOM 2452 N N . PHE A 1 166 ? 55.069 43.784 29.650 1.00 10.28 166 PHE A N 1
ATOM 2453 C CA . PHE A 1 166 ? 54.040 44.419 28.830 1.00 10.18 166 PHE A CA 1
ATOM 2454 C C . PHE A 1 166 ? 52.651 44.029 29.318 1.00 9.46 166 PHE A C 1
ATOM 2455 O O . PHE A 1 166 ? 51.684 44.762 29.071 1.00 10.10 166 PHE A O 1
ATOM 2472 N N . LEU A 1 167 ? 52.525 42.859 29.962 1.00 9.56 167 LEU A N 1
ATOM 2473 C CA . LEU A 1 167 ? 51.235 42.289 30.331 1.00 8.88 167 LEU A CA 1
ATOM 2474 C C . LEU A 1 167 ? 50.964 42.533 31.806 1.00 8.58 167 LEU A C 1
ATOM 2475 O O . LEU A 1 167 ? 51.761 42.152 32.677 1.00 9.55 167 LEU A O 1
ATOM 2491 N N . VAL A 1 168 ? 49.814 43.159 32.059 1.00 8.82 168 VAL A N 1
ATOM 2492 C CA . VAL A 1 168 ? 49.301 43.495 33.384 1.00 8.41 168 VAL A CA 1
ATOM 2493 C C . VAL A 1 168 ? 48.066 42.645 33.657 1.00 8.27 168 VAL A C 1
ATOM 2494 O O . VAL A 1 168 ? 47.247 42.427 32.759 1.00 8.72 168 VAL A O 1
ATOM 2507 N N . PHE A 1 169 ? 47.920 42.181 34.902 1.00 8.26 169 PHE A N 1
ATOM 2508 C CA . PHE A 1 169 ? 46.681 41.541 35.345 1.00 8.51 169 PHE A CA 1
ATOM 2509 C C . PHE A 1 169 ? 45.921 42.522 36.243 1.00 7.89 169 PHE A C 1
ATOM 2510 O O . PHE A 1 169 ? 46.511 43.062 37.185 1.00 8.82 169 PHE A O 1
ATOM 2527 N N . GLU A 1 170 ? 44.622 42.705 35.981 1.00 7.60 170 GLU A N 1
ATOM 2528 C CA . GLU A 1 170 ? 43.724 43.538 36.784 1.00 7.69 170 GLU A CA 1
ATOM 2529 C C . GLU A 1 170 ? 42.711 42.614 37.458 1.00 7.60 170 GLU A C 1
ATOM 2530 O O . GLU A 1 170 ? 42.016 41.860 36.783 1.00 7.97 170 GLU A O 1
ATOM 2542 N N . ALA A 1 171 ? 42.626 42.680 38.789 1.00 7.96 171 ALA A N 1
ATOM 2543 C CA . ALA A 1 171 ? 41.972 41.637 39.577 1.00 8.40 171 ALA A CA 1
ATOM 2544 C C . ALA A 1 171 ? 40.535 41.396 39.153 1.00 7.82 171 ALA A C 1
ATOM 2545 O O . ALA A 1 171 ? 40.083 40.244 39.098 1.00 8.56 171 ALA A O 1
ATOM 2552 N N . MET A 1 172 ? 39.784 42.484 38.962 1.00 7.46 172 MET A N 1
ATOM 2553 C CA . MET A 1 172 ? 38.352 42.468 38.678 1.00 7.89 172 MET A CA 1
ATOM 2554 C C . MET A 1 172 ? 37.991 43.867 38.215 1.00 7.48 172 MET A C 1
ATOM 2555 O O . MET A 1 172 ? 38.855 44.749 38.122 1.00 8.41 172 MET A O 1
ATOM 2569 N N . ASN A 1 173 ? 36.705 44.057 37.893 1.00 7.42 173 ASN A N 1
ATOM 2570 C CA . ASN A 1 173 ? 36.233 45.253 37.202 1.00 7.85 173 ASN A CA 1
ATOM 2571 C C . ASN A 1 173 ? 35.524 46.213 38.155 1.00 7.30 173 ASN A C 1
ATOM 2572 O O . ASN A 1 173 ? 36.203 46.945 38.888 1.00 8.09 173 ASN A O 1
ATOM 2583 N N . GLU A 1 174 ? 34.184 46.216 38.161 1.00 7.40 174 GLU A N 1
ATOM 2584 C CA . GLU A 1 174 ? 33.372 47.184 38.899 1.00 7.54 174 GLU A CA 1
ATOM 2585 C C . GLU A 1 174 ? 32.542 46.419 39.913 1.00 7.73 174 GLU A C 1
ATOM 2586 O O . GLU A 1 174 ? 31.525 45.815 39.577 1.00 8.81 174 GLU A O 1
ATOM 2598 N N . ILE A 1 175 ? 32.990 46.424 41.153 1.00 8.13 175 ILE A N 1
ATOM 2599 C CA . ILE A 1 175 ? 32.377 45.630 42.210 1.00 8.13 175 ILE A CA 1
ATOM 2600 C C . ILE A 1 175 ? 31.430 46.512 43.018 1.00 8.34 175 ILE A C 1
ATOM 2601 O O . ILE A 1 175 ? 31.829 47.544 43.581 1.00 8.92 175 ILE A O 1
ATOM 2617 N N . HIS A 1 176 ? 30.164 46.094 43.069 1.00 8.94 176 HIS A N 1
ATOM 2618 C CA . HIS A 1 176 ? 29.151 46.753 43.878 1.00 9.30 176 HIS A CA 1
ATOM 2619 C C . HIS A 1 176 ? 28.039 45.747 44.154 1.00 9.67 176 HIS A C 1
ATOM 2620 O O . HIS A 1 176 ? 27.898 44.729 43.454 1.00 9.73 176 HIS A O 1
ATOM 2634 N N . ASP A 1 177 ? 27.228 46.058 45.161 1.00 9.52 177 ASP A N 1
ATOM 2635 C CA . ASP A 1 177 ? 26.231 45.108 45.639 1.00 9.78 177 ASP A CA 1
ATOM 2636 C C . ASP A 1 177 ? 24.933 45.114 44.859 1.00 9.34 177 ASP A C 1
ATOM 2637 O O . ASP A 1 177 ? 23.995 44.416 45.262 1.00 11.16 177 ASP A O 1
ATOM 2646 N N . GLY A 1 178 ? 24.883 45.838 43.739 1.00 10.02 178 GLY A N 1
ATOM 2647 C CA . GLY A 1 178 ? 23.682 46.025 42.949 1.00 10.44 178 GLY A CA 1
ATOM 2648 C C . GLY A 1 178 ? 23.263 47.479 42.862 1.00 10.28 178 GLY A C 1
ATOM 2649 O O . GLY A 1 178 ? 22.667 47.896 41.862 1.00 11.63 178 GLY A O 1
ATOM 2653 N N . SER A 1 179 ? 23.594 48.272 43.890 1.00 10.72 179 SER A N 1
ATOM 2654 C CA . SER A 1 179 ? 23.177 49.660 43.962 1.00 10.74 179 SER A CA 1
ATOM 2655 C C . SER A 1 179 ? 24.234 50.650 43.515 1.00 11.33 179 SER A C 1
ATOM 2656 O O . SER A 1 179 ? 24.078 51.856 43.759 1.00 12.12 179 SER A O 1
ATOM 2664 N N . TRP A 1 180 ? 25.296 50.185 42.863 1.00 10.40 180 TRP A N 1
ATOM 2665 C CA . TRP A 1 180 ? 26.190 51.074 42.120 1.00 10.49 180 TRP A CA 1
ATOM 2666 C C . TRP A 1 180 ? 26.861 52.114 43.012 1.00 10.99 180 TRP A C 1
ATOM 2667 O O . TRP A 1 180 ? 27.165 53.224 42.568 1.00 13.02 180 TRP A O 1
ATOM 2688 N N . GLY A 1 181 ? 27.142 51.750 44.253 1.00 11.06 181 GLY A N 1
ATOM 2689 C CA . GLY A 1 181 ? 27.803 52.626 45.197 1.00 12.20 181 GLY A CA 1
ATOM 2690 C C . GLY A 1 181 ? 26.892 53.296 46.194 1.00 12.05 181 GLY A C 1
ATOM 2691 O O . GLY A 1 181 ? 27.389 53.932 47.133 1.00 12.74 181 GLY A O 1
ATOM 2695 N N . TRP A 1 182 ? 25.585 53.157 46.029 1.00 11.48 182 TRP A N 1
ATOM 2696 C CA . TRP A 1 182 ? 24.597 53.800 46.886 1.00 13.06 182 TRP A CA 1
ATOM 2697 C C . TRP A 1 182 ? 23.707 52.728 47.490 1.00 13.35 182 TRP A C 1
ATOM 2698 O O . TRP A 1 182 ? 22.475 52.837 47.471 1.00 16.74 182 TRP A O 1
ATOM 2719 N N . GLY A 1 183 ? 24.344 51.673 48.003 1.00 14.45 183 GLY A N 1
ATOM 2720 C CA . GLY A 1 183 ? 23.649 50.575 48.639 1.00 14.42 183 GLY A CA 1
ATOM 2721 C C . GLY A 1 183 ? 24.112 50.348 50.059 1.00 14.03 183 GLY A C 1
ATOM 2722 O O . GLY A 1 183 ? 24.411 51.298 50.801 1.00 13.45 183 GLY A O 1
ATOM 2726 N N . ASP A 1 184 ? 24.179 49.077 50.457 1.00 13.94 184 ASP A N 1
ATOM 2727 C CA . ASP A 1 184 ? 24.544 48.752 51.829 1.00 12.82 184 ASP A CA 1
ATOM 2728 C C . ASP A 1 184 ? 26.006 49.051 52.108 1.00 13.86 184 ASP A C 1
ATOM 2729 O O . ASP A 1 184 ? 26.390 49.120 53.284 1.00 13.77 184 ASP A O 1
ATOM 2738 N N . ASN A 1 185 ? 26.816 49.286 51.075 1.00 12.82 185 ASN A N 1
ATOM 2739 C CA . ASN A 1 185 ? 28.192 49.702 51.301 1.00 13.26 185 ASN A CA 1
ATOM 2740 C C . ASN A 1 185 ? 28.267 50.993 52.102 1.00 11.93 185 ASN A C 1
ATOM 2741 O O . ASN A 1 185 ? 29.267 51.233 52.789 1.00 12.73 185 ASN A O 1
ATOM 2752 N N . ARG A 1 186 ? 27.236 51.841 52.016 1.00 12.38 186 ARG A N 1
ATOM 2753 C CA . ARG A 1 186 ? 27.259 53.116 52.704 1.00 13.83 186 ARG A CA 1
ATOM 2754 C C . ARG A 1 186 ? 26.866 53.001 54.163 1.00 15.08 186 ARG A C 1
ATOM 2755 O O . ARG A 1 186 ? 27.172 53.907 54.949 1.00 16.39 186 ARG A O 1
ATOM 2776 N N . THR A 1 187 ? 26.169 51.935 54.538 1.00 14.73 187 THR A N 1
ATOM 2777 C CA . THR A 1 187 ? 25.542 51.848 55.838 1.00 16.84 187 THR A CA 1
ATOM 2778 C C . THR A 1 187 ? 25.982 50.653 56.666 1.00 14.46 187 THR A C 1
ATOM 2779 O O . THR A 1 187 ? 25.611 50.583 57.836 1.00 18.39 187 THR A O 1
ATOM 2790 N N . ASP A 1 188 ? 26.784 49.747 56.135 1.00 12.52 188 ASP A N 1
ATOM 2791 C CA . ASP A 1 188 ? 27.062 48.476 56.795 1.00 11.90 188 ASP A CA 1
ATOM 2792 C C . ASP A 1 188 ? 28.262 48.528 57.725 1.00 14.85 188 ASP A C 1
ATOM 2793 O O . ASP A 1 188 ? 28.702 47.471 58.203 1.00 21.27 188 ASP A O 1
ATOM 2802 N N . GLY A 1 189 ? 28.814 49.711 57.981 1.00 12.96 189 GLY A N 1
ATOM 2803 C CA . GLY A 1 189 ? 29.968 49.831 58.840 1.00 14.40 189 GLY A CA 1
ATOM 2804 C C . GLY A 1 189 ? 31.292 49.572 58.169 1.00 14.03 189 GLY A C 1
ATOM 2805 O O . GLY A 1 189 ? 32.330 49.589 58.845 1.00 16.72 189 GLY A O 1
ATOM 2809 N N . GLY A 1 190 ? 31.295 49.336 56.865 1.00 12.43 190 GLY A N 1
ATOM 2810 C CA . GLY A 1 190 ? 32.520 49.147 56.118 1.00 13.10 190 GLY A CA 1
ATOM 2811 C C . GLY A 1 190 ? 32.785 47.729 55.682 1.00 11.46 190 GLY A C 1
ATOM 2812 O O . GLY A 1 190 ? 33.841 47.480 55.089 1.00 11.61 190 GLY A O 1
ATOM 2816 N N . ARG A 1 191 ? 31.872 46.785 55.917 1.00 12.20 191 ARG A N 1
ATOM 2817 C CA . ARG A 1 191 ? 32.184 45.386 55.636 1.00 11.49 191 ARG A CA 1
ATOM 2818 C C . ARG A 1 191 ? 32.410 45.143 54.148 1.00 10.21 191 ARG A C 1
ATOM 2819 O O . ARG A 1 191 ? 33.372 44.468 53.768 1.00 10.52 191 ARG A O 1
ATOM 2840 N N . GLN A 1 192 ? 31.515 45.627 53.290 1.00 9.83 192 GLN A N 1
ATOM 2841 C CA . GLN A 1 192 ? 31.727 45.403 51.869 1.00 9.55 192 GLN A CA 1
ATOM 2842 C C . GLN A 1 192 ? 33.067 45.980 51.417 1.00 9.15 192 GLN A C 1
ATOM 2843 O O . GLN A 1 192 ? 33.775 45.346 50.619 1.00 9.35 192 GLN A O 1
ATOM 2857 N N . TYR A 1 193 ? 33.441 47.184 51.881 1.00 9.62 193 TYR A N 1
ATOM 2858 C CA . TYR A 1 193 ? 34.737 47.724 51.477 1.00 9.26 193 TYR A CA 1
ATOM 2859 C C . TYR A 1 193 ? 35.869 46.809 51.925 1.00 9.35 193 TYR A C 1
ATOM 2860 O O . TYR A 1 193 ? 36.854 46.600 51.189 1.00 9.75 193 TYR A O 1
ATOM 2878 N N . ALA A 1 194 ? 35.753 46.261 53.133 1.00 10.12 194 ALA A N 1
ATOM 2879 C CA . ALA A 1 194 ? 36.784 45.381 53.656 1.00 10.08 194 ALA A CA 1
ATOM 2880 C C . ALA A 1 194 ? 36.862 44.094 52.849 1.00 10.15 194 ALA A C 1
ATOM 2881 O O . ALA A 1 194 ? 37.956 43.594 52.574 1.00 10.60 194 ALA A O 1
ATOM 2888 N N . VAL A 1 195 ? 35.713 43.538 52.467 1.00 9.75 195 VAL A N 1
ATOM 2889 C CA . VAL A 1 195 ? 35.711 42.318 51.666 1.00 9.43 195 VAL A CA 1
ATOM 2890 C C . VAL A 1 195 ? 36.401 42.540 50.328 1.00 9.56 195 VAL A C 1
ATOM 2891 O O . VAL A 1 195 ? 37.209 41.707 49.897 1.00 9.37 195 VAL A O 1
ATOM 2904 N N . LEU A 1 196 ? 36.112 43.654 49.652 1.00 9.17 196 LEU A N 1
ATOM 2905 C CA . LEU A 1 196 ? 36.785 43.918 48.384 1.00 8.70 196 LEU A CA 1
ATOM 2906 C C . LEU A 1 196 ? 38.294 44.022 48.590 1.00 8.83 196 LEU A C 1
ATOM 2907 O O . LEU A 1 196 ? 39.087 43.497 47.792 1.00 9.01 196 LEU A O 1
ATOM 2923 N N . ASN A 1 197 ? 38.718 44.682 49.660 1.00 8.94 197 ASN A N 1
ATOM 2924 C CA . ASN A 1 197 ? 40.146 44.744 49.941 1.00 9.10 197 ASN A CA 1
ATOM 2925 C C . ASN A 1 197 ? 40.732 43.354 50.178 1.00 9.88 197 ASN A C 1
ATOM 2926 O O . ASN A 1 197 ? 41.861 43.069 49.744 1.00 10.11 197 ASN A O 1
ATOM 2937 N N . GLU A 1 198 ? 39.983 42.473 50.851 1.00 9.36 198 GLU A N 1
ATOM 2938 C CA . GLU A 1 198 ? 40.423 41.098 51.044 1.00 10.29 198 GLU A CA 1
ATOM 2939 C C . GLU A 1 198 ? 40.549 40.370 49.712 1.00 9.56 198 GLU A C 1
ATOM 2940 O O . GLU A 1 198 ? 41.502 39.602 49.500 1.00 10.13 198 GLU A O 1
ATOM 2952 N N . TRP A 1 199 ? 39.578 40.564 48.816 1.00 8.81 199 TRP A N 1
ATOM 2953 C CA . TRP A 1 199 ? 39.626 39.908 47.516 1.00 8.62 199 TRP A CA 1
ATOM 2954 C C . TRP A 1 199 ? 40.845 40.340 46.720 1.00 9.20 199 TRP A C 1
ATOM 2955 O O . TRP A 1 199 ? 41.501 39.511 46.068 1.00 9.35 199 TRP A O 1
ATOM 2976 N N . ASN A 1 200 ? 41.167 41.637 46.749 1.00 9.10 200 ASN A N 1
ATOM 2977 C CA . ASN A 1 200 ? 42.353 42.090 46.039 1.00 8.79 200 ASN A CA 1
ATOM 2978 C C . ASN A 1 200 ? 43.605 41.431 46.602 1.00 9.45 200 ASN A C 1
ATOM 2979 O O . ASN A 1 200 ? 44.528 41.090 45.845 1.00 9.59 200 ASN A O 1
ATOM 2990 N N . GLN A 1 201 ? 43.659 41.251 47.923 1.00 9.45 201 GLN A N 1
ATOM 2991 C CA . GLN A 1 201 ? 44.802 40.568 48.526 1.00 10.11 201 GLN A CA 1
ATOM 2992 C C . GLN A 1 201 ? 44.887 39.114 48.069 1.00 9.88 201 GLN A C 1
ATOM 2993 O O . GLN A 1 201 ? 45.982 38.600 47.801 1.00 10.68 201 GLN A O 1
ATOM 3007 N N . VAL A 1 202 ? 43.745 38.428 47.989 1.00 9.82 202 VAL A N 1
ATOM 3008 C CA . VAL A 1 202 ? 43.718 37.050 47.496 1.00 9.37 202 VAL A CA 1
ATOM 3009 C C . VAL A 1 202 ? 44.273 36.967 46.081 1.00 9.98 202 VAL A C 1
ATOM 3010 O O . VAL A 1 202 ? 45.049 36.058 45.756 1.00 10.12 202 VAL A O 1
ATOM 3023 N N . PHE A 1 203 ? 43.858 37.896 45.218 1.00 9.57 203 PHE A N 1
ATOM 3024 C CA . PHE A 1 203 ? 44.370 37.968 43.850 1.00 9.41 203 PHE A CA 1
ATOM 3025 C C . PHE A 1 203 ? 45.874 38.165 43.829 1.00 9.00 203 PHE A C 1
ATOM 3026 O O . PHE A 1 203 ? 46.592 37.415 43.153 1.00 9.68 203 PHE A O 1
ATOM 3043 N N . VAL A 1 204 ? 46.378 39.165 44.556 1.00 9.67 204 VAL A N 1
ATOM 3044 C CA . VAL A 1 204 ? 47.821 39.403 44.550 1.00 9.98 204 VAL A CA 1
ATOM 3045 C C . VAL A 1 204 ? 48.559 38.152 45.006 1.00 10.35 204 VAL A C 1
ATOM 3046 O O . VAL A 1 204 ? 49.512 37.693 44.360 1.00 10.66 204 VAL A O 1
ATOM 3059 N N . ASP A 1 205 ? 48.121 37.567 46.122 1.00 10.44 205 ASP A N 1
ATOM 3060 C CA . ASP A 1 205 ? 48.814 36.402 46.659 1.00 11.25 205 ASP A CA 1
ATOM 3061 C C . ASP A 1 205 ? 48.822 35.258 45.655 1.00 10.85 205 ASP A C 1
ATOM 3062 O O . ASP A 1 205 ? 49.831 34.559 45.500 1.00 11.57 205 ASP A O 1
ATOM 3071 N N . ALA A 1 206 ? 47.695 35.024 44.988 1.00 10.58 206 ALA A N 1
ATOM 3072 C CA . ALA A 1 206 ? 47.608 33.911 44.054 1.00 10.95 206 ALA A CA 1
ATOM 3073 C C . ALA A 1 206 ? 48.529 34.119 42.860 1.00 10.98 206 ALA A C 1
ATOM 3074 O O . ALA A 1 206 ? 49.184 33.178 42.406 1.00 11.29 206 ALA A O 1
ATOM 3081 N N . VAL A 1 207 ? 48.584 35.343 42.329 1.00 10.17 207 VAL A N 1
ATOM 3082 C CA . VAL A 1 207 ? 49.473 35.625 41.205 1.00 9.99 207 VAL A CA 1
ATOM 3083 C C . VAL A 1 207 ? 50.926 35.450 41.627 1.00 10.60 207 VAL A C 1
ATOM 3084 O O . VAL A 1 207 ? 51.714 34.785 40.944 1.00 11.75 207 VAL A O 1
ATOM 3097 N N . ARG A 1 208 ? 51.305 36.050 42.759 1.00 11.13 208 ARG A N 1
ATOM 3098 C CA . ARG A 1 208 ? 52.700 35.993 43.180 1.00 11.52 208 ARG A CA 1
ATOM 3099 C C . ARG A 1 208 ? 53.141 34.562 43.464 1.00 12.52 208 ARG A C 1
ATOM 3100 O O . ARG A 1 208 ? 54.299 34.218 43.222 1.00 13.29 208 ARG A O 1
ATOM 3121 N N . ALA A 1 209 ? 52.238 33.716 43.969 1.00 11.90 209 ALA A N 1
ATOM 3122 C CA . ALA A 1 209 ? 52.602 32.353 44.325 1.00 12.89 209 ALA A CA 1
ATOM 3123 C C . ALA A 1 209 ? 53.020 31.536 43.116 1.00 12.62 209 ALA A C 1
ATOM 3124 O O . ALA A 1 209 ? 53.724 30.531 43.275 1.00 14.64 209 ALA A O 1
ATOM 3131 N N . THR A 1 210 ? 52.624 31.941 41.908 1.00 12.60 210 THR A N 1
ATOM 3132 C CA . THR A 1 210 ? 53.029 31.196 40.723 1.00 13.42 210 THR A CA 1
ATOM 3133 C C . THR A 1 210 ? 54.483 31.452 40.342 1.00 14.26 210 THR A C 1
ATOM 3134 O O . THR A 1 210 ? 55.022 30.725 39.508 1.00 15.80 210 THR A O 1
ATOM 3145 N N . GLY A 1 211 ? 55.123 32.462 40.925 1.00 14.40 211 GLY A N 1
ATOM 3146 C CA . GLY A 1 211 ? 56.551 32.636 40.752 1.00 16.49 211 GLY A CA 1
ATOM 3147 C C . GLY A 1 211 ? 56.936 33.185 39.390 1.00 14.76 211 GLY A C 1
ATOM 3148 O O . GLY A 1 211 ? 56.117 33.674 38.604 1.00 15.16 211 GLY A O 1
ATOM 3152 N N . GLY A 1 212 ? 58.239 33.137 39.134 1.00 17.09 212 GLY A N 1
ATOM 3153 C CA . GLY A 1 212 ? 58.764 33.544 37.846 1.00 16.53 212 GLY A CA 1
ATOM 3154 C C . GLY A 1 212 ? 58.458 34.992 37.566 1.00 15.71 212 GLY A C 1
ATOM 3155 O O . GLY A 1 212 ? 58.484 35.852 38.465 1.00 16.23 212 GLY A O 1
ATOM 3159 N N A ASN A 1 213 ? 58.135 35.273 36.298 0.59 16.77 213 ASN A N 1
ATOM 3160 N N B ASN A 1 213 ? 58.144 35.285 36.302 0.41 15.73 213 ASN A N 1
ATOM 3161 C CA A ASN A 1 213 ? 57.791 36.626 35.890 0.59 15.54 213 ASN A CA 1
ATOM 3162 C CA B ASN A 1 213 ? 57.825 36.656 35.927 0.41 14.52 213 ASN A CA 1
ATOM 3163 C C A ASN A 1 213 ? 56.602 37.160 36.673 0.59 13.97 213 ASN A C 1
ATOM 3164 C C B ASN A 1 213 ? 56.600 37.173 36.672 0.41 14.66 213 ASN A C 1
ATOM 3165 O O A ASN A 1 213 ? 56.483 38.374 36.871 0.59 14.34 213 ASN A O 1
ATOM 3166 O O B ASN A 1 213 ? 56.448 38.386 36.847 0.41 14.75 213 ASN A O 1
ATOM 3187 N N . ASN A 1 214 ? 55.702 36.281 37.112 1.00 13.32 214 ASN A N 1
ATOM 3188 C CA . ASN A 1 214 ? 54.526 36.736 37.851 1.00 12.40 214 ASN A CA 1
ATOM 3189 C C . ASN A 1 214 ? 54.874 37.323 39.208 1.00 12.49 214 ASN A C 1
ATOM 3190 O O . ASN A 1 214 ? 54.039 38.024 39.784 1.00 13.10 214 ASN A O 1
ATOM 3201 N N . GLN A 1 215 ? 56.086 37.088 39.719 1.00 13.16 215 GLN A N 1
ATOM 3202 C CA . GLN A 1 215 ? 56.489 37.677 40.992 1.00 12.77 215 GLN A CA 1
ATOM 3203 C C . GLN A 1 215 ? 56.682 39.179 40.894 1.00 12.93 215 GLN A C 1
ATOM 3204 O O . GLN A 1 215 ? 56.550 39.890 41.901 1.00 15.69 215 GLN A O 1
ATOM 3218 N N . THR A 1 216 ? 57.013 39.684 39.704 1.00 12.39 216 THR A N 1
ATOM 3219 C CA . THR A 1 216 ? 57.363 41.087 39.519 1.00 12.08 216 THR A CA 1
ATOM 3220 C C . THR A 1 216 ? 56.475 41.788 38.495 1.00 11.54 216 THR A C 1
ATOM 3221 O O . THR A 1 216 ? 56.790 42.912 38.087 1.00 11.94 216 THR A O 1
ATOM 3232 N N . ARG A 1 217 ? 55.387 41.155 38.078 1.00 10.94 217 ARG A N 1
ATOM 3233 C CA . ARG A 1 217 ? 54.454 41.738 37.120 1.00 10.52 217 ARG A CA 1
ATOM 3234 C C . ARG A 1 217 ? 53.676 42.882 37.763 1.00 10.05 217 ARG A C 1
ATOM 3235 O O . ARG A 1 217 ? 53.334 42.834 38.942 1.00 10.19 217 ARG A O 1
ATOM 3256 N N . TYR A 1 218 ? 53.375 43.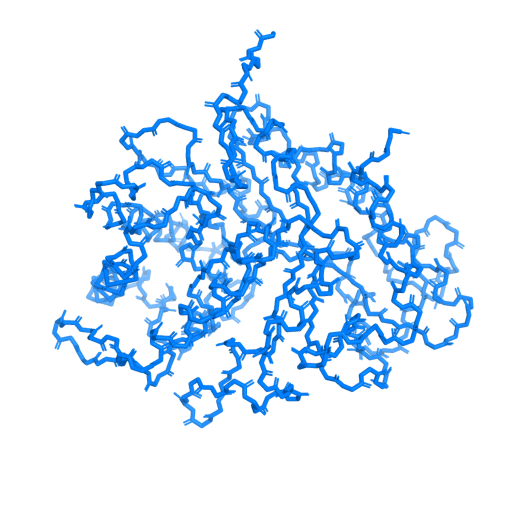927 36.971 1.00 9.87 218 TYR A N 1
ATOM 3257 C CA . TYR A 1 218 ? 52.481 44.982 37.444 1.00 9.29 218 TYR A CA 1
ATOM 3258 C C . TYR A 1 218 ? 51.048 44.463 37.458 1.00 9.13 218 TYR A C 1
ATOM 3259 O O . TYR A 1 218 ? 50.597 43.800 36.513 1.00 9.40 218 TYR A O 1
ATOM 3277 N N . LEU A 1 219 ? 50.342 44.758 38.545 1.00 8.73 219 LEU A N 1
ATOM 3278 C CA . LEU A 1 219 ? 48.971 44.323 38.739 1.00 8.94 219 LEU A CA 1
ATOM 3279 C C . LEU A 1 219 ? 48.088 45.527 39.035 1.00 8.38 219 LEU A C 1
ATOM 3280 O O . LEU A 1 219 ? 48.524 46.488 39.685 1.00 10.52 219 LEU A O 1
ATOM 3296 N N . GLY A 1 220 ? 46.836 45.463 38.573 1.00 8.18 220 GLY A N 1
ATOM 3297 C CA . GLY A 1 220 ? 45.834 46.475 38.878 1.00 8.39 220 GLY A CA 1
ATOM 3298 C C . GLY A 1 220 ? 44.831 45.947 39.893 1.00 7.90 220 GLY A C 1
ATOM 3299 O O . GLY A 1 220 ? 44.398 44.801 39.802 1.00 8.50 220 GLY A O 1
ATOM 3303 N N . VAL A 1 221 ? 44.465 46.801 40.843 1.00 8.11 221 VAL A N 1
ATOM 3304 C CA . VAL A 1 221 ? 43.510 46.464 41.897 1.00 8.51 221 VAL A CA 1
ATOM 3305 C C . VAL A 1 221 ? 42.524 47.613 42.060 1.00 7.87 221 VAL A C 1
ATOM 3306 O O . VAL A 1 221 ? 42.949 48.765 42.221 1.00 8.96 221 VAL A O 1
ATOM 3319 N N . PRO A 1 222 ? 41.208 47.345 42.031 1.00 8.21 222 PRO A N 1
ATOM 3320 C CA . PRO A 1 222 ? 40.240 48.439 42.085 1.00 8.07 222 PRO A CA 1
ATOM 3321 C C . PRO A 1 222 ? 39.694 48.722 43.474 1.00 8.19 222 PRO A C 1
ATOM 3322 O O . PRO A 1 222 ? 39.723 47.886 44.382 1.00 9.09 222 PRO A O 1
ATOM 3333 N N . GLY A 1 223 ? 39.130 49.924 43.614 1.00 9.22 223 GLY A N 1
ATOM 3334 C CA . GLY A 1 223 ? 38.256 50.252 44.712 1.00 9.62 223 GLY A CA 1
ATOM 3335 C C . GLY A 1 223 ? 36.805 50.008 44.348 1.00 8.31 223 GLY A C 1
ATOM 3336 O O . GLY A 1 223 ? 36.461 49.585 43.241 1.00 8.87 223 GLY A O 1
ATOM 3340 N N . TYR A 1 224 ? 35.932 50.302 45.307 1.00 8.74 224 TYR A N 1
ATOM 3341 C CA . TYR A 1 224 ? 34.521 49.970 45.173 1.00 9.03 224 TYR A CA 1
ATOM 3342 C C . TYR A 1 224 ? 33.899 50.703 43.994 1.00 8.17 224 TYR A C 1
ATOM 3343 O O . TYR A 1 224 ? 34.046 51.925 43.861 1.00 8.60 224 TYR A O 1
ATOM 3361 N N . VAL A 1 225 ? 33.238 49.922 43.129 1.00 8.67 225 VAL A N 1
ATOM 3362 C CA . VAL A 1 225 ? 32.587 50.350 41.889 1.00 8.53 225 VAL A CA 1
ATOM 3363 C C . VAL A 1 225 ? 33.469 51.261 41.046 1.00 8.08 225 VAL A C 1
ATOM 3364 O O . VAL A 1 225 ? 32.972 52.031 40.224 1.00 9.64 225 VAL A O 1
ATOM 3377 N N . THR A 1 226 ? 34.790 51.106 41.162 1.00 7.94 226 THR A N 1
ATOM 3378 C CA . THR A 1 226 ? 35.786 51.942 40.477 1.00 8.47 226 THR A CA 1
ATOM 3379 C C . THR A 1 226 ? 35.514 53.438 40.644 1.00 8.10 226 THR A C 1
ATOM 3380 O O . THR A 1 226 ? 35.887 54.251 39.788 1.00 9.11 226 THR A O 1
ATOM 3391 N N . ASN A 1 227 ? 34.915 53.819 41.759 1.00 8.51 227 ASN A N 1
ATOM 3392 C CA . ASN A 1 227 ? 34.560 55.212 42.008 1.00 8.57 227 ASN A CA 1
ATOM 3393 C C . ASN A 1 227 ? 35.696 55.927 42.730 1.00 8.28 227 ASN A C 1
ATOM 3394 O O . ASN A 1 227 ? 36.203 55.435 43.735 1.00 9.10 227 ASN A O 1
ATOM 3405 N N . ILE A 1 228 ? 36.106 57.088 42.221 1.00 8.58 228 ILE A N 1
ATOM 3406 C CA . ILE A 1 228 ? 37.249 57.777 42.825 1.00 8.88 228 ILE A CA 1
ATOM 3407 C C . ILE A 1 228 ? 37.032 58.051 44.315 1.00 9.18 228 ILE A C 1
ATOM 3408 O O . ILE A 1 228 ? 37.922 57.797 45.140 1.00 9.93 228 ILE A O 1
ATOM 3424 N N A ASP A 1 229 ? 35.871 58.583 44.694 0.58 9.61 229 ASP A N 1
ATOM 3425 N N B ASP A 1 229 ? 35.870 58.601 44.680 0.42 9.95 229 ASP A N 1
ATOM 3426 C CA A ASP A 1 229 ? 35.676 58.933 46.098 0.58 9.39 229 ASP A CA 1
ATOM 3427 C CA B ASP A 1 229 ? 35.623 58.945 46.076 0.42 11.14 229 ASP A CA 1
ATOM 3428 C C A ASP A 1 229 ? 35.694 57.697 46.990 0.58 9.77 229 ASP A C 1
ATOM 3429 C C B ASP A 1 229 ? 35.695 57.710 46.969 0.42 9.54 229 ASP A C 1
ATOM 3430 O O A ASP A 1 229 ? 36.325 57.691 48.058 0.58 9.69 229 ASP A O 1
ATOM 3431 O O B ASP A 1 229 ? 36.369 57.713 48.008 0.42 13.14 229 ASP A O 1
ATOM 3448 N N . LEU A 1 230 ? 34.985 56.645 46.596 1.00 9.63 230 LEU A N 1
ATOM 3449 C CA . LEU A 1 230 ? 34.962 55.449 47.432 1.00 9.11 230 LEU A CA 1
ATOM 3450 C C . LEU A 1 230 ? 36.317 54.761 47.481 1.00 9.13 230 LEU A C 1
ATOM 3451 O O . LEU A 1 230 ? 36.624 54.063 48.460 1.00 10.09 230 LEU A O 1
ATOM 3467 N N . THR A 1 231 ? 37.120 54.929 46.430 1.00 9.33 231 THR A N 1
ATOM 3468 C CA . THR A 1 231 ? 38.472 54.377 46.397 1.00 10.06 231 THR A CA 1
ATOM 3469 C C . THR A 1 231 ? 39.390 55.153 47.342 1.00 9.38 231 THR A C 1
ATOM 3470 O O . THR A 1 231 ? 40.031 54.571 48.229 1.00 10.54 231 THR A O 1
ATOM 3481 N N A VAL A 1 232 ? 39.460 56.478 47.203 0.58 10.52 232 VAL A N 1
ATOM 3482 N N B VAL A 1 232 ? 39.464 56.473 47.174 0.42 10.61 232 VAL A N 1
ATOM 3483 C CA A VAL A 1 232 ? 40.359 57.207 48.096 0.58 11.58 232 VAL A CA 1
ATOM 3484 C CA B VAL A 1 232 ? 40.281 57.290 48.067 0.42 10.54 232 VAL A CA 1
ATOM 3485 C C A VAL A 1 232 ? 39.944 57.038 49.555 0.58 13.10 232 VAL A C 1
ATOM 3486 C C B VAL A 1 232 ? 39.934 57.011 49.522 0.42 9.00 232 VAL A C 1
ATOM 3487 O O A VAL A 1 232 ? 40.798 57.036 50.452 0.58 15.25 232 VAL A O 1
ATOM 3488 O O B VAL A 1 232 ? 40.822 56.878 50.375 0.42 9.98 232 VAL A O 1
ATOM 3513 N N . GLU A 1 233 ? 38.644 56.904 49.829 1.00 11.36 233 GLU A N 1
ATOM 3514 C CA . GLU A 1 233 ? 38.193 56.795 51.212 1.00 11.70 233 GLU A CA 1
ATOM 3515 C C . GLU A 1 233 ? 38.385 55.405 51.802 1.00 11.18 233 GLU A C 1
ATOM 3516 O O . GLU A 1 233 ? 38.640 55.292 53.011 1.00 13.41 233 GLU A O 1
ATOM 3528 N N . ASN A 1 234 ? 38.271 54.347 51.013 1.00 10.33 234 ASN A N 1
ATOM 3529 C CA . ASN A 1 234 ? 38.152 53.004 51.568 1.00 10.46 234 ASN A CA 1
ATOM 3530 C C . ASN A 1 234 ? 39.129 51.980 51.023 1.00 10.47 234 ASN A C 1
ATOM 3531 O O . ASN A 1 234 ? 39.268 50.909 51.638 1.00 11.73 234 ASN A O 1
ATOM 3542 N N . PHE A 1 235 ? 39.788 52.226 49.900 1.00 10.45 235 PHE A N 1
ATOM 3543 C CA . PHE A 1 235 ? 40.741 51.265 49.351 1.00 10.33 235 PHE A CA 1
ATOM 3544 C C . PHE A 1 235 ? 41.942 51.124 50.277 1.00 10.37 235 PHE A C 1
ATOM 3545 O O . PHE A 1 235 ? 42.439 52.110 50.826 1.00 11.64 235 PHE A O 1
ATOM 3562 N N . VAL A 1 236 ? 42.423 49.892 50.419 1.00 10.46 236 VAL A N 1
ATOM 3563 C CA . VAL A 1 236 ? 43.646 49.587 51.150 1.00 11.34 236 VAL A CA 1
ATOM 3564 C C . VAL A 1 236 ? 44.581 48.853 50.198 1.00 10.91 236 VAL A C 1
ATOM 3565 O O . VAL A 1 236 ? 44.207 47.831 49.623 1.00 11.40 236 VAL A O 1
ATOM 3578 N N . LEU A 1 237 ? 45.784 49.361 50.034 1.00 11.09 237 LEU A N 1
ATOM 3579 C CA . LEU A 1 237 ? 46.740 48.720 49.136 1.00 11.73 237 LEU A CA 1
ATOM 3580 C C . LEU A 1 237 ? 47.115 47.351 49.685 1.00 11.69 237 LEU A C 1
ATOM 3581 O O . LEU A 1 237 ? 47.503 47.252 50.847 1.00 12.04 237 LEU A O 1
ATOM 3597 N N . PRO A 1 238 ? 47.022 46.285 48.889 1.00 10.62 238 PRO A N 1
ATOM 3598 C CA . PRO A 1 238 ? 47.424 44.967 49.385 1.00 10.69 238 PRO A CA 1
ATOM 3599 C C . PRO A 1 238 ? 48.895 44.938 49.749 1.00 11.68 238 PRO A C 1
ATOM 3600 O O . PRO A 1 238 ? 49.710 45.696 49.197 1.00 12.62 238 PRO A O 1
ATOM 3611 N N . GLN A 1 239 ? 49.235 44.026 50.658 1.00 11.42 239 GLN A N 1
ATOM 3612 C CA . GLN A 1 239 ? 50.629 43.674 50.891 1.00 12.94 239 GLN A CA 1
ATOM 3613 C C . GLN A 1 239 ? 51.172 42.912 49.690 1.00 12.45 239 GLN A C 1
ATOM 3614 O O . GLN A 1 239 ? 50.448 42.186 49.008 1.00 14.01 239 GLN A O 1
ATOM 3628 N N . ASP A 1 240 ? 52.459 43.083 49.418 1.00 12.95 240 ASP A N 1
ATOM 3629 C CA . ASP A 1 240 ? 53.083 42.466 48.257 1.00 12.95 240 ASP A CA 1
ATOM 3630 C C . ASP A 1 240 ? 54.501 42.053 48.615 1.00 16.91 240 ASP A C 1
ATOM 3631 O O . ASP A 1 240 ? 55.079 42.520 49.597 1.00 19.56 240 ASP A O 1
ATOM 3640 N N . VAL A 1 241 ? 55.035 41.125 47.817 1.00 16.25 241 VAL A N 1
ATOM 3641 C CA . VAL A 1 241 ? 56.390 40.612 48.007 1.00 19.01 241 VAL A CA 1
ATOM 3642 C C . VAL A 1 241 ? 57.445 41.432 47.276 1.00 19.78 241 VAL A C 1
ATOM 3643 O O . VAL A 1 241 ? 58.647 41.167 47.433 1.00 25.91 241 VAL A O 1
ATOM 3656 N N . VAL A 1 242 ? 57.034 42.390 46.460 1.00 16.19 242 VAL A N 1
ATOM 3657 C CA . VAL A 1 242 ? 57.889 43.286 45.703 1.00 14.26 242 VAL A CA 1
ATOM 3658 C C . VAL A 1 242 ? 57.280 44.666 45.880 1.00 14.01 242 VAL A C 1
ATOM 3659 O O . VAL A 1 242 ? 56.098 44.803 46.192 1.00 14.71 242 VAL A O 1
ATOM 3672 N N . ASP A 1 243 ? 58.094 45.698 45.714 1.00 13.86 243 ASP A N 1
ATOM 3673 C CA . ASP A 1 243 ? 57.587 47.057 45.836 1.00 13.94 243 ASP A CA 1
ATOM 3674 C C . ASP A 1 243 ? 57.150 47.606 44.481 1.00 12.10 243 ASP A C 1
ATOM 3675 O O . ASP A 1 243 ? 57.672 47.231 43.429 1.00 13.15 243 ASP A O 1
ATOM 3684 N N . ASN A 1 244 ? 56.191 48.523 44.522 1.00 12.59 244 ASN A N 1
ATOM 3685 C CA . ASN A 1 244 ? 55.850 49.362 43.369 1.00 12.83 244 ASN A CA 1
ATOM 3686 C C . ASN A 1 244 ? 55.321 48.580 42.176 1.00 11.47 244 ASN A C 1
ATOM 3687 O O . ASN A 1 244 ? 55.556 48.978 41.030 1.00 12.17 244 ASN A O 1
ATOM 3698 N N . ARG A 1 245 ? 54.576 47.503 42.427 1.00 10.95 245 ARG A N 1
ATOM 3699 C CA . ARG A 1 245 ? 54.011 46.714 41.342 1.00 10.53 245 ARG A CA 1
ATOM 3700 C C . ARG A 1 245 ? 52.504 46.562 41.466 1.00 10.08 245 ARG A C 1
ATOM 3701 O O . ARG A 1 245 ? 51.925 45.717 40.769 1.00 11.69 245 ARG A O 1
ATOM 3722 N N . LEU A 1 246 ? 51.852 47.357 42.312 1.00 10.37 246 LEU A N 1
ATOM 3723 C CA . LEU A 1 246 ? 50.402 47.381 42.424 1.00 10.14 246 LEU A CA 1
ATOM 3724 C C . LEU A 1 246 ? 49.903 48.769 42.059 1.00 9.84 246 LEU A C 1
ATOM 3725 O O . LEU A 1 246 ? 50.374 49.771 42.608 1.00 11.51 246 LEU A O 1
ATOM 3741 N N . MET A 1 247 ? 48.934 48.820 41.143 1.00 9.07 247 MET A N 1
ATOM 3742 C CA . MET A 1 247 ? 48.385 50.074 40.637 1.00 9.21 247 MET A CA 1
ATOM 3743 C C . MET A 1 247 ? 46.899 50.140 40.961 1.00 8.98 247 MET A C 1
ATOM 3744 O O . MET A 1 247 ? 46.176 49.162 40.736 1.00 9.75 247 MET A O 1
ATOM 3758 N N . VAL A 1 248 ? 46.448 51.272 41.488 1.00 8.83 248 VAL A N 1
ATOM 3759 C CA . VAL A 1 248 ? 45.036 51.459 41.819 1.00 9.00 248 VAL A CA 1
ATOM 3760 C C . VAL A 1 248 ? 44.262 51.776 40.549 1.00 8.95 248 VAL A C 1
ATOM 3761 O O . VAL A 1 248 ? 44.577 52.733 39.836 1.00 9.99 248 VAL A O 1
ATOM 3774 N N . ALA A 1 249 ? 43.226 50.994 40.276 1.00 8.85 249 ALA A N 1
ATOM 3775 C CA . ALA A 1 249 ? 42.384 51.181 39.103 1.00 8.95 249 ALA A CA 1
ATOM 3776 C C . ALA A 1 249 ? 41.126 51.952 39.473 1.00 8.32 249 ALA A C 1
ATOM 3777 O O . ALA A 1 249 ? 40.420 51.559 40.398 1.00 9.74 249 ALA A O 1
ATOM 3784 N N . VAL A 1 250 ? 40.830 53.035 38.728 1.00 8.73 250 VAL A N 1
ATOM 3785 C CA . VAL A 1 250 ? 39.563 53.751 38.840 1.00 8.45 250 VAL A CA 1
ATOM 3786 C C . VAL A 1 250 ? 38.978 53.921 37.443 1.00 7.61 250 VAL A C 1
ATOM 3787 O O . VAL A 1 250 ? 39.680 53.840 36.439 1.00 8.14 250 VAL A O 1
ATOM 3800 N N . HIS A 1 251 ? 37.677 54.193 37.388 1.00 7.71 251 HIS A N 1
ATOM 3801 C CA . HIS A 1 251 ? 37.007 54.551 36.139 1.00 7.64 251 HIS A CA 1
ATOM 3802 C C . HIS A 1 251 ? 36.453 55.960 36.280 1.00 7.75 251 HIS A C 1
ATOM 3803 O O . HIS A 1 251 ? 36.092 56.388 37.383 1.00 8.99 251 HIS A O 1
ATOM 3817 N N . PHE A 1 252 ? 36.384 56.689 35.162 1.00 7.96 252 PHE A N 1
ATOM 3818 C CA . PHE A 1 252 ? 35.982 58.089 35.210 1.00 8.30 252 PHE A CA 1
ATOM 3819 C C . PHE A 1 252 ? 35.192 58.450 33.964 1.00 7.92 252 PHE A C 1
ATOM 3820 O O . PHE A 1 252 ? 35.777 58.608 32.888 1.00 8.63 252 PHE A O 1
ATOM 3837 N N . TYR A 1 253 ? 33.890 58.634 34.135 1.00 8.26 253 TYR A N 1
ATOM 3838 C CA . TYR A 1 253 ? 32.992 59.035 33.062 1.00 8.74 253 TYR A CA 1
ATOM 3839 C C . TYR A 1 253 ? 32.249 60.325 33.401 1.00 8.91 253 TYR A C 1
ATOM 3840 O O . TYR A 1 253 ? 31.303 60.704 32.690 1.00 9.77 253 TYR A O 1
ATOM 3858 N N . ASP A 1 254 ? 32.643 61.024 34.459 1.00 9.18 254 ASP A N 1
ATOM 3859 C CA . ASP A 1 254 ? 31.828 62.135 34.928 1.00 9.01 254 ASP A CA 1
ATOM 3860 C C . ASP A 1 254 ? 31.760 63.237 33.872 1.00 9.50 254 ASP A C 1
ATOM 3861 O O . ASP A 1 254 ? 32.801 63.631 33.337 1.00 9.63 254 ASP A O 1
ATOM 3870 N N . PRO A 1 255 ? 30.579 63.809 33.596 1.00 10.17 255 PRO A N 1
ATOM 3871 C CA . PRO A 1 255 ? 29.243 63.407 34.061 1.00 10.76 255 PRO A CA 1
ATOM 3872 C C . PRO A 1 255 ? 28.660 62.395 33.076 1.00 10.29 255 PRO A C 1
ATOM 3873 O O . PRO A 1 255 ? 28.571 62.702 31.871 1.00 11.02 255 PRO A O 1
ATOM 3884 N N . ILE A 1 256 ? 28.267 61.211 33.553 1.00 10.39 256 ILE A N 1
ATOM 3885 C CA . ILE A 1 256 ? 27.839 60.147 32.652 1.00 10.60 256 ILE A CA 1
ATOM 3886 C C . ILE A 1 256 ? 26.652 60.557 31.795 1.00 12.60 256 ILE A C 1
ATOM 3887 O O . ILE A 1 256 ? 26.515 60.087 30.658 1.00 12.42 256 ILE A O 1
ATOM 3903 N N . ASP A 1 257 ? 25.762 61.414 32.299 1.00 12.10 257 ASP A N 1
ATOM 3904 C CA . ASP A 1 257 ? 24.650 61.833 31.455 1.00 14.85 257 ASP A CA 1
ATOM 3905 C C . ASP A 1 257 ? 25.145 62.483 30.169 1.00 13.26 257 ASP A C 1
ATOM 3906 O O . ASP A 1 257 ? 24.499 62.347 29.123 1.00 16.33 257 ASP A O 1
ATOM 3915 N N . TYR A 1 258 ? 26.269 63.194 30.231 1.00 12.36 258 TYR A N 1
ATOM 3916 C CA . TYR A 1 258 ? 26.870 63.791 29.038 1.00 12.79 258 TYR A CA 1
ATOM 3917 C C . TYR A 1 258 ? 27.703 62.768 28.257 1.00 11.67 258 TYR A C 1
ATOM 3918 O O . TYR A 1 258 ? 27.554 62.620 27.034 1.00 12.48 258 TYR A O 1
ATOM 3936 N N . THR A 1 259 ? 28.581 62.038 28.941 1.00 10.80 259 THR A N 1
ATOM 3937 C CA . THR A 1 259 ? 29.544 61.224 28.209 1.00 10.24 259 THR A CA 1
ATOM 3938 C C . THR A 1 259 ? 28.895 60.036 27.516 1.00 11.59 259 THR A C 1
ATOM 3939 O O . THR A 1 259 ? 29.380 59.626 26.458 1.00 11.65 259 THR A O 1
ATOM 3950 N N . GLU A 1 260 ? 27.826 59.464 28.071 1.00 11.35 260 GLU A N 1
ATOM 3951 C CA . GLU A 1 260 ? 27.120 58.386 27.397 1.00 12.11 260 GLU A CA 1
ATOM 3952 C C . GLU A 1 260 ? 25.841 58.858 26.706 1.00 13.75 260 GLU A C 1
ATOM 3953 O O . GLU A 1 260 ? 25.273 58.109 25.907 1.00 15.93 260 GLU A O 1
ATOM 3965 N N . ASN A 1 261 ? 25.374 60.066 26.992 1.00 16.30 261 ASN A N 1
ATOM 3966 C CA . ASN A 1 261 ? 24.286 60.690 26.230 1.00 16.58 261 ASN A CA 1
ATOM 3967 C C . ASN A 1 261 ? 22.987 59.887 26.303 1.00 23.22 261 ASN A C 1
ATOM 3968 O O . ASN A 1 261 ? 22.275 59.748 25.307 1.00 22.90 261 ASN A O 1
ATOM 3979 N N . ALA A 1 262 ? 22.652 59.379 27.492 1.00 30.37 262 ALA A N 1
ATOM 3980 C CA . ALA A 1 262 ? 21.531 58.448 27.620 1.00 31.27 262 ALA A CA 1
ATOM 3981 C C . ALA A 1 262 ? 20.237 59.026 27.053 1.00 31.33 262 ALA A C 1
ATOM 3982 O O . ALA A 1 262 ? 19.620 58.436 26.159 1.00 46.64 262 ALA A O 1
ATOM 3989 N N . ASP A 1 263 ? 19.796 60.167 27.575 1.00 23.67 263 ASP A N 1
ATOM 3990 C CA . ASP A 1 263 ? 18.510 60.738 27.185 1.00 24.14 263 ASP A CA 1
ATOM 3991 C C . ASP A 1 263 ? 18.618 61.714 26.016 1.00 22.39 263 ASP A C 1
ATOM 3992 O O . ASP A 1 263 ? 17.645 62.415 25.721 1.00 22.87 263 ASP A O 1
ATOM 4001 N N . ASN A 1 264 ? 19.770 61.761 25.347 1.00 22.34 264 ASN A N 1
ATOM 4002 C CA . ASN A 1 264 ? 19.982 62.574 24.148 1.00 21.12 264 ASN A CA 1
ATOM 4003 C C . ASN A 1 264 ? 19.518 64.018 24.341 1.00 20.99 264 ASN A C 1
ATOM 4004 O O . ASN A 1 264 ? 18.857 64.604 23.480 1.00 23.12 264 ASN A O 1
ATOM 4015 N N . ILE A 1 265 ? 19.887 64.604 25.476 1.00 22.23 265 ILE A N 1
ATOM 4016 C CA . ILE A 1 265 ? 19.530 65.980 25.774 1.00 24.18 265 ILE A CA 1
ATOM 4017 C C . ILE A 1 265 ? 20.734 66.865 26.102 1.00 18.85 265 ILE A C 1
ATOM 4018 O O . ILE A 1 265 ? 20.618 68.092 25.988 1.00 21.03 265 ILE A O 1
ATOM 4034 N N . TYR A 1 266 ? 21.863 66.303 26.517 1.00 17.33 266 TYR A N 1
ATOM 4035 C CA . TYR A 1 266 ? 23.026 67.102 26.915 1.00 15.43 266 TYR A CA 1
ATOM 4036 C C . TYR A 1 266 ? 24.071 66.978 25.816 1.00 15.08 266 TYR A C 1
ATOM 4037 O O . TYR A 1 266 ? 24.764 65.964 25.720 1.00 16.90 266 TYR A O 1
ATOM 4055 N N . SER A 1 267 ? 24.205 68.030 25.010 1.00 15.28 267 SER A N 1
ATOM 4056 C CA . SER A 1 267 ? 25.088 68.015 23.855 1.00 15.61 267 SER A CA 1
ATOM 4057 C C . SER A 1 267 ? 26.321 68.894 24.019 1.00 13.99 267 SER A C 1
ATOM 4058 O O . SER A 1 267 ? 27.167 68.911 23.121 1.00 15.08 267 SER A O 1
ATOM 4066 N N . GLN A 1 268 ? 26.447 69.620 25.127 1.00 13.62 268 GLN A N 1
ATOM 4067 C CA . GLN A 1 268 ? 27.578 70.519 25.357 1.00 13.57 268 GLN A CA 1
ATOM 4068 C C . GLN A 1 268 ? 28.128 70.311 26.762 1.00 11.96 268 GLN A C 1
ATOM 4069 O O . GLN A 1 268 ? 27.475 69.716 27.626 1.00 13.91 268 GLN A O 1
ATOM 4083 N N . TRP A 1 269 ? 29.358 70.782 26.976 1.00 11.61 269 TRP A N 1
ATOM 4084 C CA . TRP A 1 269 ? 30.081 70.545 28.214 1.00 11.20 269 TRP A CA 1
ATOM 4085 C C . TRP A 1 269 ? 31.082 71.665 28.451 1.00 10.66 269 TRP A C 1
ATOM 4086 O O . TRP A 1 269 ? 31.639 72.226 27.507 1.00 11.91 269 TRP A O 1
ATOM 4107 N N . GLY A 1 270 ? 31.311 71.982 29.718 1.00 11.84 270 GLY A N 1
ATOM 4108 C CA . GLY A 1 270 ? 32.367 72.897 30.093 1.00 11.21 270 GLY A CA 1
ATOM 4109 C C . GLY A 1 270 ? 31.936 74.347 30.152 1.00 12.09 270 GLY A C 1
ATOM 4110 O O . GLY A 1 270 ? 30.763 74.694 30.026 1.00 12.74 270 GLY A O 1
ATOM 4114 N N . HIS A 1 271 ? 32.935 75.217 30.315 1.00 11.55 271 HIS A N 1
ATOM 4115 C CA . HIS A 1 271 ? 32.670 76.620 30.618 1.00 14.40 271 HIS A CA 1
ATOM 4116 C C . HIS A 1 271 ? 31.845 77.308 29.541 1.00 11.74 271 HIS A C 1
ATOM 4117 O O . HIS A 1 271 ? 31.101 78.249 29.847 1.00 15.07 271 HIS A O 1
ATOM 4131 N N . THR A 1 272 ? 32.019 76.930 28.280 1.00 12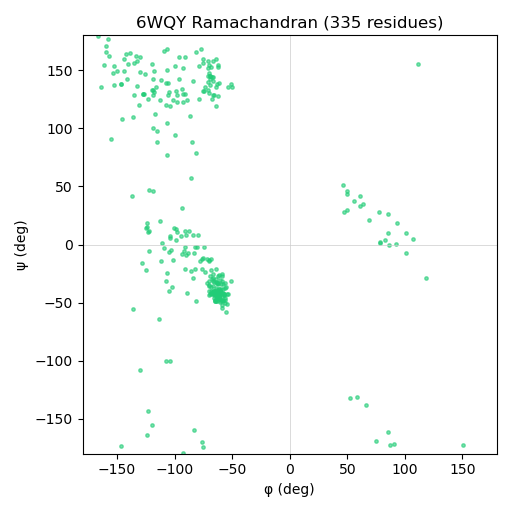.48 272 THR A N 1
ATOM 4132 C CA . THR A 1 272 ? 31.355 77.645 27.196 1.00 12.56 272 THR A CA 1
ATOM 4133 C C . THR A 1 272 ? 29.993 77.061 26.846 1.00 13.77 272 THR A C 1
ATOM 4134 O O . THR A 1 272 ? 29.298 77.618 25.991 1.00 16.09 272 THR A O 1
ATOM 4145 N N . ALA A 1 273 ? 29.589 75.979 27.499 1.00 13.41 273 ALA A N 1
ATOM 4146 C CA . ALA A 1 273 ? 28.349 75.309 27.144 1.00 14.46 273 ALA A CA 1
ATOM 4147 C C . ALA A 1 273 ? 27.133 76.167 27.447 1.00 16.52 273 ALA A C 1
ATOM 4148 O O . ALA A 1 273 ? 27.091 76.888 28.444 1.00 17.59 273 ALA A O 1
ATOM 4155 N N . ASP A 1 274 ? 26.135 76.060 26.589 1.00 16.23 274 ASP A N 1
ATOM 4156 C CA . ASP A 1 274 ? 24.838 76.670 26.860 1.00 17.81 274 ASP A CA 1
ATOM 4157 C C . ASP A 1 274 ? 24.214 75.965 28.055 1.00 17.92 274 ASP A C 1
ATOM 4158 O O . ASP A 1 274 ? 24.146 74.729 28.067 1.00 17.00 274 ASP A O 1
ATOM 4167 N N . PRO A 1 275 ? 23.759 76.698 29.081 1.00 20.55 275 PRO A N 1
ATOM 4168 C CA . PRO A 1 275 ? 23.224 76.015 30.271 1.00 23.73 275 PRO A CA 1
ATOM 4169 C C . PRO A 1 275 ? 22.054 75.098 29.975 1.00 20.06 275 PRO A C 1
ATOM 4170 O O . PRO A 1 275 ? 21.819 74.147 30.727 1.00 25.81 275 PRO A O 1
ATOM 4181 N N . SER A 1 276 ? 21.311 75.357 28.901 1.00 21.81 276 SER A N 1
ATOM 4182 C CA . SER A 1 276 ? 20.157 74.534 28.560 1.00 22.20 276 SER A CA 1
ATOM 4183 C C . SER A 1 276 ? 20.534 73.265 27.805 1.00 19.07 276 SER A C 1
ATOM 4184 O O . SER A 1 276 ? 19.640 72.464 27.501 1.00 22.51 276 SER A O 1
ATOM 4192 N N . LEU A 1 277 ? 21.821 73.066 27.498 1.00 17.76 277 LEU A N 1
ATOM 4193 C CA . LEU A 1 277 ? 22.270 71.927 26.706 1.00 16.99 277 LEU A CA 1
ATOM 4194 C C . LEU A 1 277 ? 23.332 71.102 27.420 1.00 15.92 277 LEU A C 1
ATOM 4195 O O . LEU A 1 277 ? 24.006 70.286 26.783 1.00 16.31 277 LEU A O 1
ATOM 4211 N N . LYS A 1 278 ? 23.496 71.293 28.723 1.00 16.30 278 LYS A N 1
ATOM 4212 C CA . LYS A 1 278 ? 24.547 70.613 29.471 1.00 17.01 278 LYS A CA 1
ATOM 4213 C C . LYS A 1 278 ? 23.986 70.009 30.750 1.00 15.72 278 LYS A C 1
ATOM 4214 O O . LYS A 1 278 ? 22.946 70.434 31.257 1.00 16.74 278 LYS A O 1
ATOM 4233 N N . ALA A 1 279 ? 24.694 69.007 31.269 1.00 15.28 279 ALA A N 1
ATOM 4234 C CA . ALA A 1 279 ? 24.380 68.470 32.586 1.00 15.25 279 ALA A CA 1
ATOM 4235 C C . ALA A 1 279 ? 24.617 69.542 33.645 1.00 15.72 279 ALA A C 1
ATOM 4236 O O . ALA A 1 279 ? 25.347 70.513 33.426 1.00 16.44 279 ALA A O 1
ATOM 4243 N N . ASP A 1 280 ? 23.999 69.363 34.812 1.00 17.54 280 ASP A N 1
ATOM 4244 C CA . ASP A 1 280 ? 24.058 70.390 35.846 1.00 17.42 280 ASP A CA 1
ATOM 4245 C C . ASP A 1 280 ? 25.269 70.250 36.760 1.00 17.15 280 ASP A C 1
ATOM 4246 O O . ASP A 1 280 ? 25.337 70.938 37.786 1.00 19.62 280 ASP A O 1
ATOM 4255 N N . TRP A 1 281 ? 26.231 69.402 36.402 1.00 15.34 281 TRP A N 1
ATOM 4256 C CA . TRP A 1 281 ? 27.439 69.226 37.195 1.00 13.66 281 TRP A CA 1
ATOM 4257 C C . TRP A 1 281 ? 28.514 68.661 36.279 1.00 13.07 281 TRP A C 1
ATOM 4258 O O . TRP A 1 281 ? 28.278 68.393 35.098 1.00 12.77 281 TRP A O 1
ATOM 4279 N N . GLY A 1 282 ? 29.711 68.489 36.827 1.00 12.56 282 GLY A N 1
ATOM 4280 C CA . GLY A 1 282 ? 30.720 67.677 36.173 1.00 12.21 282 GLY A CA 1
ATOM 4281 C C . GLY A 1 282 ? 31.580 68.370 35.141 1.00 10.89 282 GLY A C 1
ATOM 4282 O O . GLY A 1 282 ? 32.094 67.704 34.236 1.00 10.81 282 GLY A O 1
ATOM 4286 N N . ASP A 1 283 ? 31.752 69.684 35.253 1.00 11.47 283 ASP A N 1
ATOM 4287 C CA . ASP A 1 283 ? 32.583 70.442 34.316 1.00 11.48 283 ASP A CA 1
ATOM 4288 C C . ASP A 1 283 ? 34.054 70.380 34.701 1.00 10.29 283 ASP A C 1
ATOM 4289 O O . ASP A 1 283 ? 34.470 69.453 35.408 1.00 10.49 283 ASP A O 1
ATOM 4298 N N . GLU A 1 284 ? 34.852 71.324 34.207 1.00 10.96 284 GLU A N 1
ATOM 4299 C CA . GLU A 1 284 ? 36.302 71.222 34.320 1.00 10.91 284 GLU A CA 1
ATOM 4300 C C . GLU A 1 284 ? 36.768 71.061 35.758 1.00 11.15 284 GLU A C 1
ATOM 4301 O O . GLU A 1 284 ? 37.721 70.313 36.024 1.00 11.88 284 GLU A O 1
ATOM 4313 N N A ASP A 1 285 ? 36.140 71.775 36.693 0.30 11.39 285 ASP A N 1
ATOM 4314 N N B ASP A 1 285 ? 36.132 71.783 36.690 0.70 11.61 285 ASP A N 1
ATOM 4315 C CA A ASP A 1 285 ? 36.576 71.723 38.080 0.30 12.06 285 ASP A CA 1
ATOM 4316 C CA B ASP A 1 285 ? 36.545 71.737 38.087 0.70 12.68 285 ASP A CA 1
ATOM 4317 C C A ASP A 1 285 ? 36.266 70.384 38.737 0.30 11.71 285 ASP A C 1
ATOM 4318 C C B ASP A 1 285 ? 36.295 70.369 38.707 0.70 11.33 285 ASP A C 1
ATOM 4319 O O A ASP A 1 285 ? 36.881 70.057 39.759 0.30 11.18 285 ASP A O 1
ATOM 4320 O O B ASP A 1 285 ? 36.973 69.997 39.677 0.70 12.64 285 ASP A O 1
ATOM 4337 N N . ASN A 1 286 ? 35.320 69.611 38.196 1.00 10.95 286 ASN A N 1
ATOM 4338 C CA . ASN A 1 286 ? 35.136 68.246 38.670 1.00 11.36 286 ASN A CA 1
ATOM 4339 C C . ASN A 1 286 ? 36.264 67.339 38.190 1.00 10.65 286 ASN A C 1
ATOM 4340 O O . ASN A 1 286 ? 36.722 66.461 38.934 1.00 10.89 286 ASN A O 1
ATOM 4351 N N . VAL A 1 287 ? 36.712 67.514 36.946 1.00 10.15 287 VAL A N 1
ATOM 4352 C CA . VAL A 1 287 ? 37.819 66.707 36.449 1.00 10.54 287 VAL A CA 1
ATOM 4353 C C . VAL A 1 287 ? 39.052 66.910 37.318 1.00 11.14 287 VAL A C 1
ATOM 4354 O O . VAL A 1 287 ? 39.656 65.954 37.826 1.00 11.50 287 VAL A O 1
ATOM 4367 N N . THR A 1 288 ? 39.462 68.163 37.488 1.00 11.85 288 THR A N 1
ATOM 4368 C CA . THR A 1 288 ? 40.669 68.416 38.270 1.00 12.58 288 THR A CA 1
ATOM 4369 C C . THR A 1 288 ? 40.446 68.124 39.748 1.00 11.94 288 THR A C 1
ATOM 4370 O O . THR A 1 288 ? 41.357 67.628 40.428 1.00 13.20 288 THR A O 1
ATOM 4381 N N . GLY A 1 289 ? 39.247 68.395 40.267 1.00 11.68 289 GLY A N 1
ATOM 4382 C CA . GLY A 1 289 ? 38.987 68.101 41.663 1.00 12.35 289 GLY A CA 1
ATOM 4383 C C . GLY A 1 289 ? 39.050 66.621 41.977 1.00 11.43 289 GLY A C 1
ATOM 4384 O O . GLY A 1 289 ? 39.601 66.205 43.003 1.00 12.40 289 GLY A O 1
ATOM 4388 N N . GLN A 1 290 ? 38.466 65.797 41.110 1.00 10.71 290 GLN A N 1
ATOM 4389 C CA . GLN A 1 290 ? 38.497 64.356 41.323 1.00 10.62 290 GLN A CA 1
ATOM 4390 C C . GLN A 1 290 ? 39.898 63.808 41.122 1.00 10.69 290 GLN A C 1
ATOM 4391 O O . GLN A 1 290 ? 40.351 62.952 41.894 1.00 11.12 290 GLN A O 1
ATOM 4405 N N . PHE A 1 291 ? 40.593 64.253 40.075 1.00 10.81 291 PHE A N 1
ATOM 4406 C CA . PHE A 1 291 ? 41.938 63.732 39.855 1.00 10.86 291 PHE A CA 1
ATOM 4407 C C . PHE A 1 291 ? 42.891 64.205 40.958 1.00 11.87 291 PHE A C 1
ATOM 4408 O O . PHE A 1 291 ? 43.845 63.484 41.300 1.00 12.10 291 PHE A O 1
ATOM 4425 N N . ALA A 1 292 ? 42.639 65.392 41.540 1.00 11.99 292 ALA A N 1
ATOM 4426 C CA . ALA A 1 292 ? 43.448 65.863 42.662 1.00 12.46 292 ALA A CA 1
ATOM 4427 C C . ALA A 1 292 ? 43.333 64.928 43.856 1.00 12.28 292 ALA A C 1
ATOM 4428 O O . ALA A 1 292 ? 44.305 64.760 44.609 1.00 13.21 292 ALA A O 1
ATOM 4435 N N . LYS A 1 293 ? 42.162 64.317 44.064 1.00 11.99 293 LYS A N 1
ATOM 4436 C CA . LYS A 1 293 ? 42.025 63.360 45.164 1.00 12.10 293 LYS A CA 1
ATOM 4437 C C . LYS A 1 293 ? 42.918 62.155 44.931 1.00 11.77 293 LYS A C 1
ATOM 4438 O O . LYS A 1 293 ? 43.582 61.668 45.857 1.00 12.59 293 LYS A O 1
ATOM 4457 N N . MET A 1 294 ? 42.948 61.659 43.693 1.00 11.34 294 MET A N 1
ATOM 4458 C CA . MET A 1 294 ? 43.810 60.530 43.369 1.00 11.18 294 MET A CA 1
ATOM 4459 C C . MET A 1 294 ? 45.280 60.896 43.529 1.00 11.62 294 MET A C 1
ATOM 4460 O O . MET A 1 294 ? 46.086 60.083 44.007 1.00 12.16 294 MET A O 1
ATOM 4474 N N . LYS A 1 295 ? 45.650 62.122 43.140 1.00 11.86 295 LYS A N 1
ATOM 4475 C CA . LYS A 1 295 ? 47.042 62.541 43.262 1.00 12.46 295 LYS A CA 1
ATOM 4476 C C . LYS A 1 295 ? 47.448 62.664 44.726 1.00 13.78 295 LYS A C 1
ATOM 4477 O O . LYS A 1 295 ? 48.542 62.241 45.108 1.00 14.05 295 LYS A O 1
ATOM 4496 N N A GLU A 1 296 ? 46.574 63.229 45.561 0.54 14.09 296 GLU A N 1
ATOM 4497 N N B GLU A 1 296 ? 46.593 63.248 45.563 0.46 13.59 296 GLU A N 1
ATOM 4498 C CA A GLU A 1 296 ? 46.900 63.429 46.971 0.54 15.49 296 GLU A CA 1
ATOM 4499 C CA B GLU A 1 296 ? 46.942 63.410 46.972 0.46 14.00 296 GLU A CA 1
ATOM 4500 C C A GLU A 1 296 ? 46.972 62.106 47.723 0.54 15.41 296 GLU A C 1
ATOM 4501 C C B GLU A 1 296 ? 47.029 62.059 47.672 0.46 12.97 296 GLU A C 1
ATOM 4502 O O A GLU A 1 296 ? 47.854 61.914 48.571 0.54 14.70 296 GLU A O 1
ATOM 4503 O O B GLU A 1 296 ? 47.990 61.785 48.403 0.46 16.19 296 GLU A O 1
ATOM 4526 N N . THR A 1 297 ? 46.050 61.182 47.436 1.00 13.05 297 THR A N 1
ATOM 4527 C CA . THR A 1 297 ? 45.963 59.952 48.203 1.00 13.45 297 THR A CA 1
ATOM 4528 C C . THR A 1 297 ? 46.944 58.898 47.714 1.00 13.15 297 THR A C 1
ATOM 4529 O O . THR A 1 297 ? 47.497 58.148 48.528 1.00 14.64 297 THR A O 1
ATOM 4540 N N . PHE A 1 298 ? 47.160 58.808 46.399 1.00 12.59 298 PHE A N 1
ATOM 4541 C CA . PHE A 1 298 ? 47.967 57.738 45.816 1.00 12.16 298 PHE A CA 1
ATOM 4542 C C . PHE A 1 298 ? 49.254 58.256 45.188 1.00 12.30 298 PHE A C 1
ATOM 4543 O O . PHE A 1 298 ? 50.346 57.934 45.674 1.00 13.51 298 PHE A O 1
ATOM 4560 N N . ILE A 1 299 ? 49.157 59.069 44.137 1.00 12.26 299 ILE A N 1
ATOM 4561 C CA . ILE A 1 299 ? 50.332 59.432 43.347 1.00 12.89 299 ILE A CA 1
ATOM 4562 C C . ILE A 1 299 ? 51.412 60.052 44.223 1.00 13.65 299 ILE A C 1
ATOM 4563 O O . ILE A 1 299 ? 52.583 59.652 44.172 1.00 14.41 299 ILE A O 1
ATOM 4579 N N . ASP A 1 300 ? 51.034 61.050 45.022 1.00 15.02 300 ASP A N 1
ATOM 4580 C CA . ASP A 1 300 ? 51.994 61.764 45.855 1.00 16.11 300 ASP A CA 1
ATOM 4581 C C . ASP A 1 300 ? 52.517 60.911 46.996 1.00 15.18 300 ASP A C 1
ATOM 4582 O O . ASP A 1 300 ? 53.497 61.300 47.635 1.00 18.18 300 ASP A O 1
ATOM 4591 N N . GLN A 1 301 ? 51.870 59.788 47.288 1.00 15.63 301 GLN A N 1
ATOM 4592 C CA . GLN A 1 301 ? 52.333 58.844 48.294 1.00 16.86 301 GLN A CA 1
ATOM 4593 C C . GLN A 1 301 ? 53.097 57.681 47.676 1.00 16.97 301 GLN A C 1
ATOM 4594 O O . GLN A 1 301 ? 53.375 56.694 48.362 1.00 19.88 301 GLN A O 1
ATOM 4608 N N . GLY A 1 302 ? 53.435 57.775 46.399 1.00 15.07 302 GLY A N 1
ATOM 4609 C CA . GLY A 1 302 ? 54.233 56.761 45.744 1.00 16.34 302 GLY A CA 1
ATOM 4610 C C . GLY A 1 302 ? 53.453 55.590 45.203 1.00 14.28 302 GLY A C 1
ATOM 4611 O O . GLY A 1 302 ? 54.068 54.585 44.807 1.00 15.81 302 GLY A O 1
ATOM 4615 N N . ILE A 1 303 ? 52.133 55.674 45.181 1.00 13.38 303 ILE A N 1
ATOM 4616 C CA . ILE A 1 303 ? 51.285 54.574 44.734 1.00 12.79 303 ILE A CA 1
ATOM 4617 C C . ILE A 1 303 ? 50.780 54.903 43.331 1.00 11.99 303 ILE A C 1
ATOM 4618 O O . ILE A 1 303 ? 50.077 55.912 43.164 1.00 11.78 303 ILE A O 1
ATOM 4634 N N . PRO A 1 304 ? 51.094 54.094 42.325 1.00 11.12 304 PRO A N 1
ATOM 4635 C CA . PRO A 1 304 ? 50.591 54.368 40.971 1.00 11.16 304 PRO A CA 1
ATOM 4636 C C . PRO A 1 304 ? 49.101 54.101 40.868 1.00 10.49 304 PRO A C 1
ATOM 4637 O O . PRO A 1 304 ? 48.527 53.334 41.641 1.00 10.58 304 PRO A O 1
ATOM 4648 N N . ALA A 1 305 ? 48.485 54.737 39.872 1.00 10.16 305 ALA A N 1
ATOM 4649 C CA . ALA A 1 305 ? 47.060 54.582 39.626 1.00 9.87 305 ALA A CA 1
ATOM 4650 C C . ALA A 1 305 ? 46.788 54.814 38.153 1.00 9.49 305 ALA A C 1
ATOM 4651 O O . ALA A 1 305 ? 47.508 55.559 37.486 1.00 10.96 305 ALA A O 1
ATOM 4658 N N . TYR A 1 306 ? 45.709 54.203 37.652 1.00 9.18 306 TYR A N 1
ATOM 4659 C CA . TYR A 1 306 ? 45.340 54.374 36.257 1.00 8.51 306 TYR A CA 1
ATOM 4660 C C . TYR A 1 306 ? 43.834 54.493 36.125 1.00 8.57 306 TYR A C 1
ATOM 4661 O O . TYR A 1 306 ? 43.069 54.033 36.967 1.00 9.25 306 TYR A O 1
ATOM 4679 N N . ILE A 1 307 ? 43.419 55.142 35.043 1.00 8.64 307 ILE A N 1
ATOM 4680 C CA . ILE A 1 307 ? 42.007 55.338 34.717 1.00 8.33 307 ILE A CA 1
ATOM 4681 C C . ILE A 1 307 ? 41.684 54.268 33.679 1.00 8.10 307 ILE A C 1
ATOM 4682 O O . ILE A 1 307 ? 41.920 54.429 32.476 1.00 8.61 307 ILE A O 1
ATOM 4698 N N . GLY A 1 308 ? 41.175 53.136 34.155 1.00 8.01 308 GLY A N 1
ATOM 4699 C CA . GLY A 1 308 ? 40.958 51.980 33.310 1.00 7.97 308 GLY A CA 1
ATOM 4700 C C . GLY A 1 308 ? 39.861 52.152 32.282 1.00 7.57 308 GLY A C 1
ATOM 4701 O O . GLY A 1 308 ? 39.845 51.412 31.292 1.00 8.15 308 GLY A O 1
ATOM 4705 N N . GLU A 1 309 ? 38.929 53.086 32.514 1.00 7.71 309 GLU A N 1
ATOM 4706 C CA . GLU A 1 309 ? 37.904 53.435 31.543 1.00 7.69 309 GLU A CA 1
ATOM 4707 C C . GLU A 1 309 ? 37.587 54.922 31.681 1.00 7.42 309 GLU A C 1
ATOM 4708 O O . GLU A 1 309 ? 37.433 55.425 32.802 1.00 8.08 309 GLU A O 1
ATOM 4720 N N . MET A 1 310 ? 37.439 55.590 30.534 1.00 8.29 310 MET A N 1
ATOM 4721 C CA . MET A 1 310 ? 36.993 56.977 30.404 1.00 7.94 310 MET A CA 1
ATOM 4722 C C . MET A 1 310 ? 36.502 57.109 28.961 1.00 8.08 310 MET A C 1
ATOM 4723 O O . MET A 1 310 ? 36.685 56.193 28.151 1.00 8.40 310 MET A O 1
ATOM 4737 N N . GLY A 1 311 ? 35.864 58.228 28.622 1.00 8.68 311 GLY A N 1
ATOM 4738 C CA . GLY A 1 311 ? 35.502 58.464 27.239 1.00 9.61 311 GLY A CA 1
ATOM 4739 C C . GLY A 1 311 ? 34.258 59.320 27.110 1.00 9.22 311 GLY A C 1
ATOM 4740 O O . GLY A 1 311 ? 33.733 59.849 28.088 1.00 10.05 311 GLY A O 1
ATOM 4744 N N . CYS A 1 312 ? 33.787 59.444 25.863 1.00 9.07 312 CYS A N 1
ATOM 4745 C CA . CYS A 1 312 ? 32.628 60.268 25.550 1.00 10.01 312 CYS A CA 1
ATOM 4746 C C . CYS A 1 312 ? 32.149 59.855 24.169 1.00 10.43 312 CYS A C 1
ATOM 4747 O O . CYS A 1 312 ? 32.970 59.720 23.256 1.00 10.26 312 CYS A O 1
ATOM 4755 N N . VAL A 1 313 ? 30.831 59.684 24.008 1.00 10.58 313 VAL A N 1
ATOM 4756 C CA . VAL A 1 313 ? 30.286 59.208 22.743 1.00 11.63 313 VAL A CA 1
ATOM 4757 C C . VAL A 1 313 ? 30.289 60.310 21.681 1.00 10.92 313 VAL A C 1
ATOM 4758 O O . VAL A 1 313 ? 30.277 61.512 21.958 1.00 12.02 313 VAL A O 1
ATOM 4771 N N . HIS A 1 314 ? 30.285 59.866 20.432 1.00 11.57 314 HIS A N 1
ATOM 4772 C CA . HIS A 1 314 ? 30.273 60.703 19.239 1.00 12.26 314 HIS A CA 1
ATOM 4773 C C . HIS A 1 314 ? 28.948 61.425 19.065 1.00 12.97 314 HIS A C 1
ATOM 4774 O O . HIS A 1 314 ? 27.873 60.894 19.359 1.00 14.38 314 HIS A O 1
ATOM 4788 N N . ARG A 1 315 ? 29.042 62.647 18.553 1.00 13.21 315 ARG A N 1
ATOM 4789 C CA . ARG A 1 315 ? 27.891 63.416 18.099 1.00 15.18 315 ARG A CA 1
ATOM 4790 C C . ARG A 1 315 ? 28.036 63.694 16.605 1.00 16.09 315 ARG A C 1
ATOM 4791 O O . ARG A 1 315 ? 29.096 64.136 16.152 1.00 17.38 315 ARG A O 1
ATOM 4812 N N . ALA A 1 316 ? 26.974 63.435 15.844 1.00 19.93 316 ALA A N 1
ATOM 4813 C CA . ALA A 1 316 ? 27.016 63.686 14.409 1.00 19.43 316 ALA A CA 1
ATOM 4814 C C . ALA A 1 316 ? 26.962 65.173 14.082 1.00 24.53 316 ALA A C 1
ATOM 4815 O O . ALA A 1 316 ? 27.435 65.577 13.014 1.00 25.92 316 ALA A O 1
ATOM 4822 N N . ASP A 1 317 ? 26.418 65.984 14.985 1.00 22.88 317 ASP A N 1
ATOM 4823 C CA . ASP A 1 317 ? 26.340 67.425 14.793 1.00 27.06 317 ASP A CA 1
ATOM 4824 C C . ASP A 1 317 ? 27.703 68.076 15.015 1.00 20.67 317 ASP A C 1
ATOM 4825 O O . ASP A 1 317 ? 28.361 67.828 16.029 1.00 20.44 317 ASP A O 1
ATOM 4834 N N . ASP A 1 318 ? 28.105 68.946 14.080 1.00 24.94 318 ASP A N 1
ATOM 4835 C CA . ASP A 1 318 ? 29.428 69.564 14.121 1.00 22.26 318 ASP A CA 1
ATOM 4836 C C . ASP A 1 318 ? 29.655 70.330 15.422 1.00 22.53 318 ASP A C 1
ATOM 4837 O O . ASP A 1 318 ? 30.717 70.226 16.046 1.00 20.65 318 ASP A O 1
ATOM 4846 N N . LEU A 1 319 ? 28.691 71.155 15.822 1.00 19.95 319 LEU A N 1
ATOM 4847 C CA . LEU A 1 319 ? 28.884 71.976 17.011 1.00 18.39 319 LEU A CA 1
ATOM 4848 C C . LEU A 1 319 ? 29.012 71.108 18.250 1.00 17.09 319 LEU A C 1
ATOM 4849 O O . LEU A 1 319 ? 29.916 71.302 19.071 1.00 17.16 319 LEU A O 1
ATOM 4865 N N . SER A 1 320 ? 28.108 70.143 18.405 1.00 17.04 320 SER A N 1
ATOM 4866 C CA . SER A 1 320 ? 28.175 69.253 19.559 1.00 16.20 320 SER A CA 1
ATOM 4867 C C . SER A 1 320 ? 29.485 68.469 19.588 1.00 14.31 320 SER A C 1
ATOM 4868 O O . SER A 1 320 ? 30.075 68.273 20.660 1.00 14.45 320 SER A O 1
ATOM 4876 N N . GLU A 1 321 ? 29.959 68.007 18.421 1.00 14.65 321 GLU A N 1
ATOM 4877 C CA . GLU A 1 321 ? 31.180 67.202 18.401 1.00 13.83 321 GLU A CA 1
ATOM 4878 C C . GLU A 1 321 ? 32.382 68.005 18.893 1.00 13.43 321 GLU A C 1
ATOM 4879 O O . GLU A 1 321 ? 33.298 67.445 19.503 1.00 12.38 321 GLU A O 1
ATOM 4891 N N A SER A 1 322 ? 32.398 69.315 18.647 0.44 13.39 322 SER A N 1
ATOM 4892 N N B SER A 1 322 ? 32.402 69.315 18.635 0.56 13.36 322 SER A N 1
ATOM 4893 C CA A SER A 1 322 ? 33.493 70.136 19.148 0.44 13.23 322 SER A CA 1
ATOM 4894 C CA B SER A 1 322 ? 33.480 70.148 19.151 0.56 13.28 322 SER A CA 1
ATOM 4895 C C A SER A 1 322 ? 33.610 70.022 20.665 0.44 12.33 322 SER A C 1
ATOM 4896 C C B SER A 1 322 ? 33.606 69.995 20.662 0.56 12.43 322 SER A C 1
ATOM 4897 O O A SER A 1 322 ? 34.717 69.961 21.206 0.44 12.72 322 SER A O 1
ATOM 4898 O O B SER A 1 322 ? 34.713 69.888 21.197 0.56 12.72 322 SER A O 1
ATOM 4913 N N . PHE A 1 323 ? 32.473 69.993 21.366 1.00 12.55 323 PHE A N 1
ATOM 4914 C CA . PHE A 1 323 ? 32.489 69.850 22.815 1.00 12.20 323 PHE A CA 1
ATOM 4915 C C . PHE A 1 323 ? 33.005 68.487 23.247 1.00 10.41 323 PHE A C 1
ATOM 4916 O O . PHE A 1 323 ? 33.678 68.382 24.278 1.00 11.12 323 PHE A O 1
ATOM 4933 N N . ARG A 1 324 ? 32.674 67.431 22.494 1.00 10.68 324 ARG A N 1
ATOM 4934 C CA . ARG A 1 324 ? 33.178 66.101 22.813 1.00 10.33 324 ARG A CA 1
ATOM 4935 C C . ARG A 1 324 ? 34.699 66.054 22.719 1.00 10.74 324 ARG A C 1
ATOM 4936 O O . ARG A 1 324 ? 35.377 65.488 23.586 1.00 10.86 324 ARG A O 1
ATOM 4957 N N . LEU A 1 325 ? 35.260 66.629 21.653 1.00 10.92 325 LEU A N 1
ATOM 4958 C CA . LEU A 1 325 ? 36.710 66.629 21.505 1.00 11.16 325 LEU A CA 1
ATOM 4959 C C . LEU A 1 325 ? 37.361 67.456 22.597 1.00 11.17 325 LEU A C 1
ATOM 4960 O O . LEU A 1 325 ? 38.407 67.081 23.128 1.00 12.13 325 LEU A O 1
ATOM 4976 N N . TYR A 1 326 ? 36.755 68.598 22.945 1.00 11.01 326 TYR A N 1
ATOM 4977 C CA . TYR A 1 326 ? 37.258 69.395 24.060 1.00 11.08 326 TYR A CA 1
ATOM 4978 C C . TYR A 1 326 ? 37.247 68.593 25.359 1.00 10.18 326 TYR A C 1
ATOM 4979 O O . TYR A 1 326 ? 38.246 68.570 26.083 1.00 10.73 326 TYR A O 1
ATOM 4997 N N . TYR A 1 327 ? 36.130 67.934 25.663 1.00 10.59 327 TYR A N 1
ATOM 4998 C CA . TYR A 1 327 ? 36.050 67.101 26.858 1.00 10.10 327 TYR A CA 1
ATOM 4999 C C . TYR A 1 327 ? 37.171 66.067 26.885 1.00 9.51 327 TYR A C 1
ATOM 5000 O O . TYR A 1 327 ? 37.878 65.918 27.892 1.00 10.11 327 TYR A O 1
ATOM 5018 N N . LEU A 1 328 ? 37.345 65.317 25.794 1.00 9.99 328 LEU A N 1
ATOM 5019 C CA . LEU A 1 328 ? 38.349 64.260 25.779 1.00 9.84 328 LEU A CA 1
ATOM 5020 C C . LEU A 1 328 ? 39.750 64.821 25.897 1.00 10.94 328 LEU A C 1
ATOM 5021 O O . LEU A 1 328 ? 40.594 64.255 26.603 1.00 11.35 328 LEU A O 1
ATOM 5037 N N . GLU A 1 329 ? 40.020 65.936 25.218 1.00 11.05 329 GLU A N 1
ATOM 5038 C CA . GLU A 1 329 ? 41.327 66.574 25.326 1.00 12.66 329 GLU A CA 1
ATOM 5039 C C . GLU A 1 329 ? 41.561 67.060 26.749 1.00 13.29 329 GLU A C 1
ATOM 5040 O O . GLU A 1 329 ? 42.647 66.862 27.317 1.00 14.54 329 GLU A O 1
ATOM 5052 N N . TYR A 1 330 ? 40.542 67.672 27.356 1.00 12.14 330 TYR A N 1
ATOM 5053 C CA . TYR A 1 330 ? 40.682 68.190 28.712 1.00 12.41 330 TYR A CA 1
ATOM 5054 C C . TYR A 1 330 ? 40.943 67.068 29.711 1.00 12.25 330 TYR A C 1
ATOM 5055 O O . TYR A 1 330 ? 41.813 67.188 30.596 1.00 12.71 330 TYR A O 1
ATOM 5073 N N . VAL A 1 331 ? 40.200 65.970 29.599 1.00 11.84 331 VAL A N 1
ATOM 5074 C CA . VAL A 1 331 ? 40.349 64.869 30.537 1.00 11.14 331 VAL A CA 1
ATOM 5075 C C . VAL A 1 331 ? 41.694 64.180 30.353 1.00 11.00 331 VAL A C 1
ATOM 5076 O O . VAL A 1 331 ? 42.337 63.798 31.334 1.00 11.37 331 VAL A O 1
ATOM 5089 N N . CYS A 1 332 ? 42.140 63.992 29.106 1.00 10.86 332 CYS A N 1
ATOM 5090 C CA . CYS A 1 332 ? 43.434 63.339 28.901 1.00 10.94 332 CYS A CA 1
ATOM 5091 C C . CYS A 1 332 ? 44.586 64.200 29.411 1.00 11.52 332 CYS A C 1
ATOM 5092 O O . CYS A 1 332 ? 45.538 63.677 30.008 1.00 12.39 332 CYS A O 1
ATOM 5100 N N A LYS A 1 333 ? 44.519 65.513 29.190 0.65 11.40 333 LYS A N 1
ATOM 5101 N N B LYS A 1 333 ? 44.532 65.514 29.173 0.35 11.21 333 LYS A N 1
ATOM 5102 C CA A LYS A 1 333 ? 45.559 66.398 29.705 0.65 12.36 333 LYS A CA 1
ATOM 5103 C CA B LYS A 1 333 ? 45.568 66.389 29.714 0.35 11.84 333 LYS A CA 1
ATOM 5104 C C A LYS A 1 333 ? 45.565 66.406 31.230 0.65 12.83 333 LYS A C 1
ATOM 5105 C C B LYS A 1 333 ? 45.568 66.348 31.238 0.35 11.37 333 LYS A C 1
ATOM 5106 O O A LYS A 1 333 ? 46.637 66.395 31.852 0.65 15.11 333 LYS A O 1
ATOM 5107 O O B LYS A 1 333 ? 46.631 66.249 31.869 0.35 9.62 333 LYS A O 1
ATOM 5144 N N . ALA A 1 334 ? 44.385 66.400 31.855 1.00 11.64 334 ALA A N 1
ATOM 5145 C CA . ALA A 1 334 ? 44.316 66.337 33.306 1.00 12.16 334 ALA A CA 1
ATOM 5146 C C . ALA A 1 334 ? 44.848 65.008 33.815 1.00 12.04 334 ALA A C 1
ATOM 5147 O O . ALA A 1 334 ? 45.561 64.965 34.830 1.00 12.55 334 ALA A O 1
ATOM 5154 N N . ALA A 1 335 ? 44.525 63.908 33.135 1.00 11.42 335 ALA A N 1
ATOM 5155 C CA . ALA A 1 335 ? 45.068 62.618 33.539 1.00 11.28 335 ALA A CA 1
ATOM 5156 C C . ALA A 1 335 ? 46.594 62.663 33.557 1.00 11.21 335 ALA A C 1
ATOM 5157 O O . ALA A 1 335 ? 47.235 62.240 34.531 1.00 11.93 335 ALA A O 1
ATOM 5164 N N . LYS A 1 336 ? 47.197 63.185 32.492 1.00 11.56 336 LYS A N 1
ATOM 5165 C CA . LYS A 1 336 ? 48.650 63.323 32.453 1.00 12.02 336 LYS A CA 1
ATOM 5166 C C . LYS A 1 336 ? 49.145 64.184 33.608 1.00 12.59 336 LYS A C 1
ATOM 5167 O O . LYS A 1 336 ? 50.114 63.832 34.298 1.00 13.51 336 LYS A O 1
ATOM 5186 N N . ASP A 1 337 ? 48.504 65.335 33.822 1.00 11.74 337 ASP A N 1
ATOM 5187 C CA . ASP A 1 337 ? 48.954 66.259 34.859 1.00 12.78 337 ASP A CA 1
ATOM 5188 C C . ASP A 1 337 ? 48.848 65.674 36.262 1.00 12.95 337 ASP A C 1
ATOM 5189 O O . ASP A 1 337 ? 49.599 66.084 37.159 1.00 14.94 337 ASP A O 1
ATOM 5198 N N . TYR A 1 338 ? 47.898 64.771 36.496 1.00 12.80 338 TYR A N 1
ATOM 5199 C CA . TYR A 1 338 ? 47.638 64.218 37.823 1.00 13.04 338 TYR A CA 1
ATOM 5200 C C . TYR A 1 338 ? 48.169 62.799 37.976 1.00 14.45 338 TYR A C 1
ATOM 5201 O O . TYR A 1 338 ? 47.869 62.138 38.981 1.00 18.81 338 TYR A O 1
ATOM 5219 N N . GLY A 1 339 ? 48.917 62.293 36.996 1.00 13.25 339 GLY A N 1
ATOM 5220 C CA . GLY A 1 339 ? 49.709 61.091 37.189 1.00 13.39 339 GLY A CA 1
ATOM 5221 C C . GLY A 1 339 ? 49.092 59.771 36.806 1.00 12.42 339 GLY A C 1
ATOM 5222 O O . GLY A 1 339 ? 49.601 58.728 37.233 1.00 13.53 339 GLY A O 1
ATOM 5226 N N . MET A 1 340 ? 48.038 59.758 35.987 1.00 11.44 340 MET A N 1
ATOM 5227 C CA . MET A 1 340 ? 47.312 58.525 35.683 1.00 10.64 340 MET A CA 1
ATOM 5228 C C . MET A 1 340 ? 47.174 58.315 34.180 1.00 10.55 340 MET A C 1
ATOM 5229 O O . MET A 1 340 ? 46.743 59.236 33.470 1.00 12.10 340 MET A O 1
ATOM 5243 N N . PRO A 1 341 ? 47.513 57.142 33.652 1.00 10.39 341 PRO A N 1
ATOM 5244 C CA . PRO A 1 341 ? 47.240 56.871 32.230 1.00 9.65 341 PRO A CA 1
ATOM 5245 C C . PRO A 1 341 ? 45.759 56.625 32.013 1.00 9.74 341 PRO A C 1
ATOM 5246 O O . PRO A 1 341 ? 45.149 55.853 32.755 1.00 10.48 341 PRO A O 1
ATOM 5257 N N . PRO A 1 342 ? 45.152 57.269 30.998 1.00 9.70 342 PRO A N 1
ATOM 5258 C CA . PRO A 1 342 ? 43.735 57.035 30.700 1.00 9.52 342 PRO A CA 1
ATOM 5259 C C . PRO A 1 342 ? 43.546 56.013 29.594 1.00 9.56 342 PRO A C 1
ATOM 5260 O O . PRO A 1 342 ? 44.296 56.004 28.608 1.00 9.79 342 PRO A O 1
ATOM 5271 N N . PHE A 1 343 ? 42.514 55.168 29.741 1.00 8.78 343 PHE A N 1
ATOM 5272 C CA . PHE A 1 343 ? 42.148 54.151 28.757 1.00 8.17 343 PHE A CA 1
ATOM 5273 C C . PHE A 1 343 ? 40.751 54.462 28.230 1.00 8.21 343 PHE A C 1
ATOM 5274 O O . PHE A 1 343 ? 39.763 54.354 28.965 1.00 8.99 343 PHE A O 1
ATOM 5291 N N . TYR A 1 344 ? 40.673 54.839 26.960 1.00 8.23 344 TYR A N 1
ATOM 5292 C CA . TYR A 1 344 ? 39.408 55.187 26.322 1.00 7.99 344 TYR A CA 1
ATOM 5293 C C . TYR A 1 344 ? 38.532 53.948 26.155 1.00 7.78 344 TYR A C 1
ATOM 5294 O O . TYR A 1 344 ? 39.015 52.883 25.767 1.00 8.83 344 TYR A O 1
ATOM 5312 N N . TRP A 1 345 ? 37.232 54.089 26.435 1.00 7.98 345 TRP A N 1
ATOM 5313 C CA . TRP A 1 345 ? 36.285 52.979 26.318 1.00 8.13 345 TRP A CA 1
ATOM 5314 C C . TRP A 1 345 ? 35.735 52.883 24.897 1.00 8.03 345 TRP A C 1
ATOM 5315 O O . TRP A 1 345 ? 34.926 53.719 24.480 1.00 9.34 345 TRP A O 1
ATOM 5336 N N . ASP A 1 346 ? 36.126 51.838 24.171 1.00 8.84 346 ASP A N 1
ATOM 5337 C CA . ASP A 1 346 ? 35.691 51.638 22.782 1.00 9.12 346 ASP A CA 1
ATOM 5338 C C . ASP A 1 346 ? 34.838 50.369 22.707 1.00 8.92 346 ASP A C 1
ATOM 5339 O O . ASP A 1 346 ? 35.347 49.248 22.589 1.00 9.21 346 ASP A O 1
ATOM 5348 N N . ALA A 1 347 ? 33.512 50.547 22.729 1.00 9.58 347 ALA A N 1
ATOM 5349 C CA . ALA A 1 347 ? 32.583 49.430 22.658 1.00 10.18 347 ALA A CA 1
ATOM 5350 C C . ALA A 1 347 ? 32.383 48.939 21.234 1.00 10.34 347 ALA A C 1
ATOM 5351 O O . ALA A 1 347 ? 31.647 47.984 21.029 1.00 11.16 347 ALA A O 1
ATOM 5358 N N . GLY A 1 348 ? 33.002 49.575 20.240 1.00 11.09 348 GLY A N 1
ATOM 5359 C CA . GLY A 1 348 ? 32.863 49.095 18.877 1.00 12.52 348 GLY A CA 1
ATOM 5360 C C . GLY A 1 348 ? 31.442 49.252 18.384 1.00 13.24 348 GLY A C 1
ATOM 5361 O O . GLY A 1 348 ? 30.774 50.269 18.619 1.00 13.29 348 GLY A O 1
ATOM 5365 N N . GLY A 1 349 ? 30.971 48.230 17.683 1.00 13.76 349 GLY A N 1
ATOM 5366 C CA . GLY A 1 349 ? 29.725 48.370 16.960 1.00 15.10 349 GLY A CA 1
ATOM 5367 C C . GLY A 1 349 ? 29.957 48.989 15.593 1.00 24.42 349 GLY A C 1
ATOM 5368 O O . GLY A 1 349 ? 31.075 49.009 15.070 1.00 35.09 349 GLY A O 1
ATOM 5372 N N . ASP A 1 350 ? 28.878 49.521 15.016 1.00 17.60 350 ASP A N 1
ATOM 5373 C CA . ASP A 1 350 ? 28.907 50.028 13.644 1.00 23.31 350 ASP A CA 1
ATOM 5374 C C . ASP A 1 350 ? 29.083 51.537 13.555 1.00 32.67 350 ASP A C 1
ATOM 5375 O O . ASP A 1 350 ? 29.045 52.087 12.449 1.00 47.11 350 ASP A O 1
ATOM 5384 N N . GLY A 1 351 ? 29.273 52.220 14.678 1.00 26.59 351 GLY A N 1
ATOM 5385 C CA . GLY A 1 351 ? 29.494 53.648 14.649 1.00 33.98 351 GLY A CA 1
ATOM 5386 C C . GLY A 1 351 ? 28.302 54.475 14.235 1.00 34.88 351 GLY A C 1
ATOM 5387 O O . GLY A 1 351 ? 28.481 55.612 13.794 1.00 45.42 351 GLY A O 1
ATOM 5391 N N . THR A 1 352 ? 27.091 53.939 14.350 1.00 24.35 352 THR A N 1
ATOM 5392 C CA . THR A 1 352 ? 25.879 54.695 14.078 1.00 25.00 352 THR A CA 1
ATOM 5393 C C . THR A 1 352 ? 25.168 55.020 15.383 1.00 20.50 352 THR A C 1
ATOM 5394 O O . THR A 1 352 ? 25.498 54.494 16.448 1.00 21.82 352 THR A O 1
ATOM 5405 N N . GLY A 1 353 ? 24.189 55.905 15.296 1.00 22.91 353 GLY A N 1
ATOM 5406 C CA . GLY A 1 353 ? 23.368 56.225 16.438 1.00 20.82 353 GLY A CA 1
ATOM 5407 C C . GLY A 1 353 ? 23.966 57.316 17.295 1.00 19.45 353 GLY A C 1
ATOM 5408 O O . GLY A 1 353 ? 24.971 57.954 16.956 1.00 23.07 353 GLY A O 1
ATOM 5412 N N . THR A 1 354 ? 23.323 57.526 18.439 1.00 19.99 354 THR A N 1
ATOM 5413 C CA . THR A 1 354 ? 23.624 58.649 19.313 1.00 19.46 354 THR A CA 1
ATOM 5414 C C . THR A 1 354 ? 24.433 58.255 20.538 1.00 17.05 354 THR A C 1
ATOM 5415 O O . THR A 1 354 ? 24.654 59.097 21.416 1.00 18.29 354 THR A O 1
ATOM 5426 N N . GLN A 1 355 ? 24.874 57.000 20.628 1.00 17.68 355 GLN A N 1
ATOM 5427 C CA . GLN A 1 355 ? 25.627 56.545 21.791 1.00 17.75 355 GLN A CA 1
ATOM 5428 C C . GLN A 1 355 ? 26.803 55.683 21.362 1.00 15.52 355 GLN A C 1
ATOM 5429 O O . GLN A 1 355 ? 27.087 54.646 21.977 1.00 17.66 355 GLN A O 1
ATOM 5443 N N . SER A 1 356 ? 27.496 56.080 20.297 1.00 16.38 356 SER A N 1
ATOM 5444 C CA . SER A 1 356 ? 28.589 55.285 19.759 1.00 16.75 356 SER A CA 1
ATOM 5445 C C . SER A 1 356 ? 29.922 55.723 20.354 1.00 12.82 356 SER A C 1
ATOM 5446 O O . SER A 1 356 ? 30.325 56.889 20.222 1.00 12.57 356 SER A O 1
ATOM 5454 N N . TRP A 1 357 ? 30.611 54.771 20.980 1.00 11.04 357 TRP A N 1
ATOM 5455 C CA . TRP A 1 357 ? 31.952 54.960 21.497 1.00 10.56 357 TRP A CA 1
ATOM 5456 C C . TRP A 1 357 ? 33.022 54.576 20.486 1.00 10.67 357 TRP A C 1
ATOM 5457 O O . TRP A 1 357 ? 34.208 54.765 20.750 1.00 11.46 357 TRP A O 1
ATOM 5478 N N . ALA A 1 358 ? 32.642 54.017 19.338 1.00 10.60 358 ALA A N 1
ATOM 5479 C CA . ALA A 1 358 ? 33.615 53.358 18.477 1.00 11.32 358 ALA A CA 1
ATOM 5480 C C . ALA A 1 358 ? 34.550 54.351 17.798 1.00 9.96 358 ALA A C 1
ATOM 5481 O O . ALA A 1 358 ? 34.101 55.337 17.194 1.00 11.76 358 ALA A O 1
ATOM 5488 N N . LEU A 1 359 ? 35.835 54.049 17.839 1.00 10.35 359 LEU A N 1
ATOM 5489 C CA . LEU A 1 359 ? 36.855 54.714 17.034 1.00 10.53 359 LEU A CA 1
ATOM 5490 C C . LEU A 1 359 ? 37.372 53.823 15.919 1.00 10.12 359 LEU A C 1
ATOM 5491 O O . LEU A 1 359 ? 37.750 54.338 14.858 1.00 10.46 359 LEU A O 1
ATOM 5507 N N . PHE A 1 360 ? 37.391 52.504 16.136 1.00 10.68 360 PHE A N 1
ATOM 5508 C CA . PHE A 1 360 ? 37.853 51.549 15.147 1.00 10.69 360 PHE A CA 1
ATOM 5509 C C . PHE A 1 360 ? 36.827 50.434 14.989 1.00 9.92 360 PHE A C 1
ATOM 5510 O O . PHE A 1 360 ? 36.169 50.035 15.964 1.00 10.97 360 PHE A O 1
ATOM 5527 N N . ASN A 1 361 ? 36.728 49.891 13.780 1.00 10.10 361 ASN A N 1
ATOM 5528 C CA . ASN A 1 361 ? 36.107 48.582 13.615 1.00 9.85 361 ASN A CA 1
ATOM 5529 C C . ASN A 1 361 ? 37.019 47.550 14.282 1.00 10.00 361 ASN A C 1
ATOM 5530 O O . ASN A 1 361 ? 38.218 47.485 13.986 1.00 10.19 361 ASN A O 1
ATOM 5541 N N . HIS A 1 362 ? 36.466 46.757 15.219 1.00 9.54 362 HIS A N 1
ATOM 5542 C CA . HIS A 1 362 ? 37.283 45.878 16.037 1.00 9.64 362 HIS A CA 1
ATOM 5543 C C . HIS A 1 362 ? 37.845 44.688 15.270 1.00 9.66 362 HIS A C 1
ATOM 5544 O O . HIS A 1 362 ? 38.732 44.003 15.790 1.00 10.22 362 HIS A O 1
ATOM 5559 N N . ALA A 1 363 ? 37.357 44.430 14.062 1.00 10.32 363 ALA A N 1
ATOM 5560 C CA . ALA A 1 363 ? 37.858 43.333 13.253 1.00 11.92 363 ALA A CA 1
ATOM 5561 C C . ALA A 1 363 ? 38.749 43.787 12.108 1.00 12.41 363 ALA A C 1
ATOM 5562 O O . ALA A 1 363 ? 39.756 43.130 11.815 1.00 14.22 363 ALA A O 1
ATOM 5569 N N . THR A 1 364 ? 38.418 44.885 11.425 1.00 11.70 364 THR A N 1
ATOM 5570 C CA . THR A 1 364 ? 39.261 45.337 10.319 1.00 12.06 364 THR A CA 1
ATOM 5571 C C . THR A 1 364 ? 40.333 46.319 10.763 1.00 12.21 364 THR A C 1
ATOM 5572 O O . THR A 1 364 ? 41.318 46.506 10.045 1.00 13.14 364 THR A O 1
ATOM 5583 N N . GLY A 1 365 ? 40.156 46.970 11.900 1.00 11.00 365 GLY A N 1
ATOM 5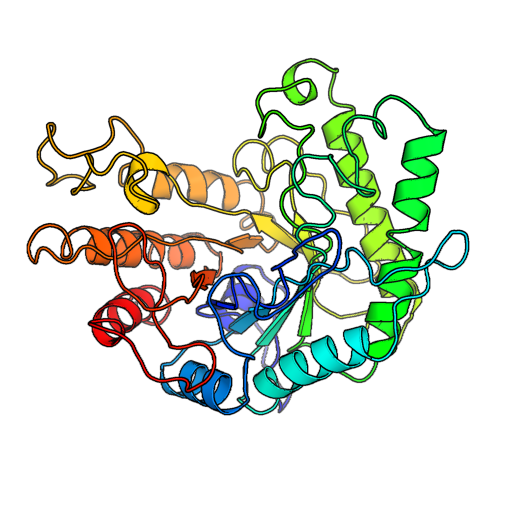584 C CA . GLY A 1 365 ? 41.071 47.997 12.335 1.00 12.05 365 GLY A CA 1
ATOM 5585 C C . GLY A 1 365 ? 40.901 49.342 11.665 1.00 10.76 365 GLY A C 1
ATOM 5586 O O . GLY A 1 365 ? 41.660 50.271 11.970 1.00 12.46 365 GLY A O 1
ATOM 5590 N N . GLU A 1 366 ? 39.918 49.489 10.777 1.00 11.18 366 GLU A N 1
ATOM 5591 C CA . GLU A 1 366 ? 39.707 50.766 10.125 1.00 11.25 366 GLU A CA 1
ATOM 5592 C C . GLU A 1 366 ? 39.155 51.785 11.104 1.00 10.51 366 GLU A C 1
ATOM 5593 O O . GLU A 1 366 ? 38.295 51.479 11.936 1.00 11.05 366 GLU A O 1
ATOM 5605 N N . MET A 1 367 ? 39.639 53.019 10.994 1.00 11.20 367 MET A N 1
ATOM 5606 C CA . MET A 1 367 ? 39.068 54.119 11.754 1.00 11.46 367 MET A CA 1
ATOM 5607 C C . MET A 1 367 ? 37.675 54.444 11.232 1.00 11.31 367 MET A C 1
ATOM 5608 O O . MET A 1 367 ? 37.422 54.402 10.028 1.00 12.72 367 MET A O 1
ATOM 5622 N N . LEU A 1 368 ? 36.782 54.787 12.152 1.00 11.05 368 LEU A N 1
ATOM 5623 C CA . LEU A 1 368 ? 35.408 55.130 11.826 1.00 11.01 368 LEU A CA 1
ATOM 5624 C C . LEU A 1 368 ? 35.169 56.625 11.990 1.00 10.53 368 LEU A C 1
ATOM 5625 O O . LEU A 1 368 ? 35.624 57.232 12.964 1.00 10.60 368 LEU A O 1
ATOM 5641 N N . ASN A 1 369 ? 34.427 57.213 11.055 1.00 11.19 369 ASN A N 1
ATOM 5642 C CA . ASN A 1 369 ? 33.986 58.609 11.150 1.00 11.47 369 ASN A CA 1
ATOM 5643 C C . ASN A 1 369 ? 35.201 59.493 11.416 1.00 11.55 369 ASN A C 1
ATOM 5644 O O . ASN A 1 369 ? 36.206 59.371 10.697 1.00 13.18 369 ASN A O 1
ATOM 5655 N N . ASN A 1 370 ? 35.141 60.400 12.389 1.00 11.52 370 ASN A N 1
ATOM 5656 C CA . ASN A 1 370 ? 36.206 61.349 12.685 1.00 11.93 370 ASN A CA 1
ATOM 5657 C C . ASN A 1 370 ? 37.154 60.838 13.759 1.00 11.43 370 ASN A C 1
ATOM 5658 O O . ASN A 1 370 ? 37.726 61.640 14.515 1.00 12.15 370 ASN A O 1
ATOM 5669 N N . ALA A 1 371 ? 37.353 59.528 13.844 1.00 11.17 371 ALA A N 1
ATOM 5670 C CA . ALA A 1 371 ? 38.204 58.982 14.887 1.00 11.20 371 ALA A CA 1
ATOM 5671 C C . ALA A 1 371 ? 39.595 59.596 14.879 1.00 10.55 371 ALA A C 1
ATOM 5672 O O . ALA A 1 371 ? 40.186 59.781 15.942 1.00 10.67 371 ALA A O 1
ATOM 5679 N N . GLN A 1 372 ? 40.150 59.897 13.702 1.00 10.93 372 GLN A N 1
ATOM 5680 C CA . GLN A 1 372 ? 41.499 60.454 13.662 1.00 11.35 372 GLN A CA 1
ATOM 5681 C C . GLN A 1 372 ? 41.587 61.728 14.493 1.00 10.71 372 GLN A C 1
ATOM 5682 O O . GLN A 1 372 ? 42.560 61.945 15.231 1.00 11.59 372 GLN A O 1
ATOM 5696 N N . GLU A 1 373 ? 40.577 62.591 14.383 1.00 11.06 373 GLU A N 1
ATOM 5697 C CA . GLU A 1 373 ? 40.594 63.854 15.110 1.00 11.77 373 GLU A CA 1
ATOM 5698 C C . GLU A 1 373 ? 40.464 63.623 16.609 1.00 11.90 373 GLU A C 1
ATOM 5699 O O . GLU A 1 373 ? 41.085 64.341 17.410 1.00 12.11 373 GLU A O 1
ATOM 5711 N N . VAL A 1 374 ? 39.659 62.637 17.000 1.00 11.62 374 VAL A N 1
ATOM 5712 C CA . VAL A 1 374 ? 39.511 62.295 18.407 1.00 11.66 374 VAL A CA 1
ATOM 5713 C C . VAL A 1 374 ? 40.825 61.766 18.972 1.00 11.34 374 VAL A C 1
ATOM 5714 O O . VAL A 1 374 ? 41.274 62.171 20.054 1.00 11.65 374 VAL A O 1
ATOM 5727 N N . ILE A 1 375 ? 41.448 60.829 18.258 1.00 10.87 375 ILE A N 1
ATOM 5728 C CA . ILE A 1 375 ? 42.723 60.267 18.679 1.00 11.22 375 ILE A CA 1
ATOM 5729 C C . ILE A 1 375 ? 43.771 61.360 18.803 1.00 10.93 375 ILE A C 1
ATOM 5730 O O . ILE A 1 375 ? 44.540 61.394 19.769 1.00 11.61 375 ILE A O 1
ATOM 5746 N N . ASP A 1 376 ? 43.791 62.289 17.845 1.00 11.09 376 ASP A N 1
ATOM 5747 C CA . ASP A 1 376 ? 44.791 63.350 17.878 1.00 11.10 376 ASP A CA 1
ATOM 5748 C C . ASP A 1 376 ? 44.674 64.208 19.125 1.00 10.93 376 ASP A C 1
ATOM 5749 O O . ASP A 1 376 ? 45.688 64.592 19.699 1.00 12.02 376 ASP A O 1
ATOM 5758 N N . VAL A 1 377 ? 43.452 64.535 19.562 1.00 10.31 377 VAL A N 1
ATOM 5759 C CA . VAL A 1 377 ? 43.341 65.389 20.748 1.00 11.61 377 VAL A CA 1
ATOM 5760 C C . VAL A 1 377 ? 43.718 64.634 22.021 1.00 10.92 377 VAL A C 1
ATOM 5761 O O . VAL A 1 377 ? 44.264 65.222 22.953 1.00 12.14 377 VAL A O 1
ATOM 5774 N N . MET A 1 378 ? 43.429 63.330 22.074 1.00 11.00 378 MET A N 1
ATOM 5775 C CA . MET A 1 378 ? 43.825 62.544 23.242 1.00 11.77 378 MET A CA 1
ATOM 5776 C C . MET A 1 378 ? 45.338 62.397 23.301 1.00 10.92 378 MET A C 1
ATOM 5777 O O . MET A 1 378 ? 45.942 62.539 24.369 1.00 12.66 378 MET A O 1
ATOM 5791 N N . LYS A 1 379 ? 45.972 62.159 22.149 1.00 12.12 379 LYS A N 1
ATOM 5792 C CA . LYS A 1 379 ? 47.426 62.055 22.115 1.00 12.99 379 LYS A CA 1
ATOM 5793 C C . LYS A 1 379 ? 48.082 63.363 22.531 1.00 13.22 379 LYS A C 1
ATOM 5794 O O . LYS A 1 379 ? 49.122 63.364 23.196 1.00 14.87 379 LYS A O 1
ATOM 5813 N N A ARG A 1 380 ? 47.485 64.493 22.153 0.68 12.91 380 ARG A N 1
ATOM 5814 N N B ARG A 1 380 ? 47.507 64.495 22.119 0.32 13.57 380 ARG A N 1
ATOM 5815 C CA A ARG A 1 380 ? 48.051 65.781 22.538 0.68 14.88 380 ARG A CA 1
ATOM 5816 C CA B ARG A 1 380 ? 48.039 65.783 22.547 0.32 14.79 380 ARG A CA 1
ATOM 5817 C C A ARG A 1 380 ? 48.063 65.942 24.052 0.68 15.56 380 ARG A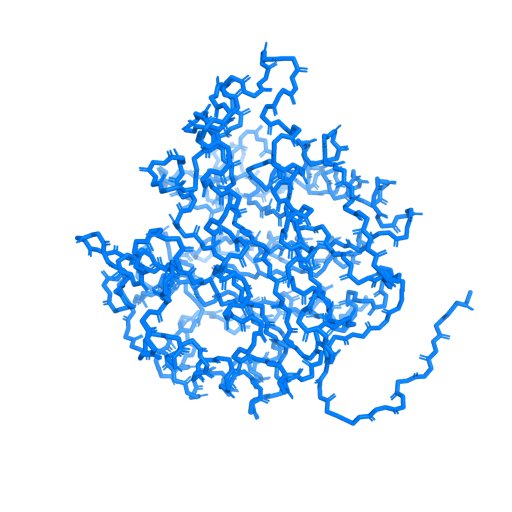 C 1
ATOM 5818 C C B ARG A 1 380 ? 48.109 65.856 24.065 0.32 14.88 380 ARG A C 1
ATOM 5819 O O A ARG A 1 380 ? 49.001 66.521 24.611 0.68 17.72 380 ARG A O 1
ATOM 5820 O O B ARG A 1 380 ? 49.124 66.267 24.637 0.32 18.99 380 ARG A O 1
ATOM 5861 N N . GLY A 1 381 ? 47.046 65.420 24.740 1.00 15.48 381 GLY A N 1
ATOM 5862 C CA . GLY A 1 381 ? 47.011 65.540 26.188 1.00 18.16 381 GLY A CA 1
ATOM 5863 C C . GLY A 1 381 ? 48.078 64.700 26.870 1.00 18.23 381 GLY A C 1
ATOM 5864 O O . GLY A 1 381 ? 48.611 65.089 27.907 1.00 19.34 381 GLY A O 1
ATOM 5868 N N . ILE A 1 382 ? 48.389 63.528 26.310 1.00 16.18 382 ILE A N 1
ATOM 5869 C CA . ILE A 1 382 ? 49.323 62.608 26.957 1.00 17.08 382 ILE A CA 1
ATOM 5870 C C . ILE A 1 382 ? 50.763 62.875 26.544 1.00 19.56 382 ILE A C 1
ATOM 5871 O O . ILE A 1 382 ? 51.665 62.834 27.382 1.00 21.91 382 ILE A O 1
ATOM 5887 N N . PHE A 1 383 ? 51.007 63.140 25.258 1.00 18.60 383 PHE A N 1
ATOM 5888 C CA . PHE A 1 383 ? 52.357 63.150 24.720 1.00 20.85 383 PHE A CA 1
ATOM 5889 C C . PHE A 1 383 ? 52.911 64.550 24.460 1.00 23.49 383 PHE A C 1
ATOM 5890 O O . PHE A 1 383 ? 54.099 64.670 24.135 1.00 28.04 383 PHE A O 1
ATOM 5907 N N . THR A 1 384 ? 52.107 65.603 24.610 1.00 20.70 384 THR A N 1
ATOM 5908 C CA . THR A 1 384 ? 52.531 66.971 24.315 1.00 33.07 384 THR A CA 1
ATOM 5909 C C . THR A 1 384 ? 52.515 67.810 25.585 1.00 35.40 384 THR A C 1
ATOM 5910 O O . THR A 1 384 ? 51.556 67.756 26.361 1.00 43.79 384 THR A O 1
ATOM 5921 N N . VAL A 1 385 ? 53.572 68.595 25.790 1.00 36.39 385 VAL A N 1
ATOM 5922 C CA . VAL A 1 385 ? 53.657 69.457 26.967 1.00 45.00 385 VAL A CA 1
ATOM 5923 C C . VAL A 1 385 ? 52.797 70.709 26.803 1.00 50.54 385 VAL A C 1
ATOM 5924 O O . VAL A 1 385 ? 52.739 71.311 25.729 1.00 46.16 385 VAL A O 1
#

Solvent-accessible surface area: 15014 Å² total; per-residue (Å²): 226,149,119,94,131,77,122,100,190,159,74,20,2,18,6,66,33,12,94,45,2,12,88,17,1,3,0,0,0,0,0,0,38,0,2,0,0,29,70,140,48,58,10,58,25,78,41,83,60,9,63,46,2,44,55,49,0,0,62,22,0,32,132,7,24,9,28,0,0,0,0,0,0,0,0,18,52,38,35,36,152,62,113,97,21,80,2,64,112,104,19,6,62,38,0,15,74,0,0,23,42,0,71,84,20,37,2,0,0,1,0,0,0,5,38,1,2,22,54,14,112,73,54,1,24,1,102,60,2,16,118,61,145,99,42,9,71,48,4,51,49,18,0,30,22,0,0,50,45,0,0,84,86,0,38,110,41,36,35,9,0,0,0,1,0,0,9,34,2,2,12,35,54,139,1,189,16,81,3,103,112,54,86,26,93,4,24,40,0,4,25,57,0,0,44,34,0,1,76,12,0,11,88,38,14,64,68,0,85,63,0,2,0,0,0,1,2,3,17,3,57,5,40,4,0,31,113,47,23,93,60,10,140,45,113,38,107,55,33,7,2,0,1,0,14,5,38,36,0,79,70,0,0,65,5,74,109,95,89,58,28,13,3,3,141,113,11,61,115,88,64,37,6,141,117,6,36,2,115,33,0,38,32,20,0,40,79,0,71,129,47,7,11,85,128,35,34,4,4,0,0,0,10,0,0,0,0,31,17,101,81,132,110,10,15,69,22,3,31,80,0,0,57,62,0,0,69,5,0,76,81,49,1,2,5,0,0,0,27,0,12,8,23,111,11,94,58,74,88,10,17,8,2,0,51,4,21,81,6,115,68,37,105,39,1,73,89,0,0,48,16,0,56,125,2,12,106,72,184

Secondary structure (DSSP, 8-state):
---------S-----SSHHHHHHHH-SEEEE-SSTT-EETTEE-TTSSS-PPP-HHHHHHHHHHT--EEEE----TTSB--TTT-PBPHHHHHHHHHHHHHHHHTT-EEEEE--GGGGGG-SSS-HHHHTT-HHHHHHHHHHHHHHHHHHHHHTTT--TTEEEE--S---SSSTTSSGGGTSTTHHHHHHHHHHHHHHHHHHHT-GGGGS--EEEE-GGG-HHHHHHH--PPP-SSSS-EEEEEE--SSHHHHT-TTS-----STTS-GGGS-SS-SHHHHHHHHHHHHHHTGGGT--EEEEEE-----SSHHHHHHHHHHHHHHHHHHHHTT--EEEEE--S-S-SSS---SB-TTT--B-TTHHHHHHHHHHHHH--

Foldseek 3Di:
DPDDDDPDDAQFQDDQALQSSQLSQFAAAEPACALQPDDPFARDRPPRFADHFDLLQLLLCVVLPHAAYEYEHAQGPQFDDPDQRDGNPVSLVSVVRVCVSNRVNRHQYEYEHECCQPLLPHLCHLQVVLVPVVSLVSNLSNLLNVLLVSLVVCLVPAQSYEYESYAAHDNNPLPPPCCVPVVNSSLVSLLVSQQSNQVSQCVNDHNSLQHAYEGEGHRLALVRCLVRHDDHDHPDHRRYAYEHADAPPVCQQQVVVVQALAAEDPDDPRRHDPDGHLCNLLVSLVSCLVRANVVRHHYAHAEYAGAADPDPVSRVRRLVVLLSNLLSCSVSRYHYYYYQNAHDNDDDRHSHQARSHNNDGDDVSSSSSVSNSCSRPPD

B-factor: mean 15.95, std 7.99, range [7.13, 62.52]

CATH classification: 3.20.20.80

Radius of gyration: 19.62 Å; Cα contacts (8 Å, |Δi|>4): 833; chains: 1; bounding box: 50×55×49 Å

Organism: Phocaeicola salanitronis (strain DSM 18170 / JCM 13657 / CCUG 60908 / BL78) (NCBI:txid667015)

Sequence (379 aa):
HHHHHENLYFQSVSGETPLEIAVSLGLGWNLGNQLDAHNNGVADETSWGNAAATQALFDALANAGFTSVRIPVTWLGHVGEAPDYTIDDEETYLNRVAEVVGYAESSSAGLNAIINIHHDGANSSQYWLDIIKDDAATDETVNSAVKAQLLAAMWTQIANRFADKGNFLVFEAMNEIHDGSWGWGDNRTDGGRQYAVLNEWNQVFVDAVRATGGNNNQTRYLGVPGYVTNIDDLTVVENFVLPQDVVDNRLMVAVHFYDPIDYTENADNIYSQWGHTADPSLKADWGDEDDNVTGQFAKMKEETFIDQGIPAYIGEMGCVHRADDLSESSFRLYYLEYVCKKAAKDYGMPPFYWDAGGDGTGTQSWALFNHATGEMLNNAQEVIDVMKRRGIFTV

Nearest PDB structures (foldseek):
  6wqy-assembly1_A  TM=1.003E+00  e=1.163E-81  Phocaeicola salanitronis DSM 18170
  4yhe-assembly2_B  TM=9.637E-01  e=4.297E-49  Bacteroidetes bacterium AC2a
  4yhg-assembly1_A  TM=9.627E-01  e=6.470E-48  Bacteroidetes bacterium AC2a
  4yhg-assembly2_B  TM=9.801E-01  e=1.551E-44  Bacteroidetes bacterium AC2a
  2jeq-assembly1_A  TM=9.223E-01  e=4.140E-38  Paenibacillus pabuli

InterPro domains:
  IPR001547 Glycoside hydrolase, family 5 [PF00150] (241-541)
  IPR013783 Immunoglobulin-like fold [G3DSA:2.60.40.10] (27-115)
  IPR013783 Immunoglobulin-like fold [G3DSA:2.60.40.10] (120-203)
  IPR017853 Glycoside hydrolase superfamily [SSF51445] (222-560)
  IPR024361 Bacteroidetes-Associated Carbohydrate-binding Often N-terminal [PF13004] (61-115)
  IPR024361 Bacteroidetes-Associated Carbohydrate-binding Often N-terminal [PF13004] (153-204)
  IPR024361 Bacteroidetes-Associated Carbohydrate-binding Often N-terminal [cd14948] (35-115)
  IPR024361 Bacteroidetes-Associated Carbohydrate-binding Often N-terminal [cd14948] (121-204)
  IPR050386 Glycosyl Hydrolase 5 (Cellulase A) [PTHR31297] (225-562)